Protein AF-E6YU30-F1 (afdb_monomer_lite)

pLDDT: mean 70.18, std 28.2, range [24.97, 98.81]

Radius of gyration: 35.22 Å; chains: 1; bounding box: 122×130×93 Å

Sequence (482 aa):
MPKSKDLTDQASSQDQASGQDQASGQDQASGLNQAFFASGPIQTSSPLNSGLTLDELIMRLETLEATNQTSSQDQANDLNQALFASGPIQTSSPLSSSTTLEDLITRLEILETTIQANDQDQANDLNQELFASGPIQTSSPLNSGTTLESLITRLEALEATNQASGQDQASGLNQELFASGPIQTSSPLNSSTTLEELITRLETLEANEVTEKANILFNKKALKSVISDLENDITNSSFVDANYAHIDFTMMPRLVKQENDKCPEINLQFITDPEQLVTSIQKVVNRGIPSSRFLMSLEGNDPHFAIIDQQTIANKTSLILFETTKFTHMNAEILGVTVKSAIEAAQLPYCYFSMAEMNLQADSSESGIISLLFAKKLHLEADKLKVMHQDNISGILCKRGVPLPYHKVDEYLPGTFYKHAQTGKRIAKYVDTNREYFIKKINNKDEILHHRLDRHSVLLEDKVVSCSSQKKRIEKYKALVR

Secondary structure (DSSP, 8-state):
-------------------PPP----------------------------PPPHHHHHHHHHHHHTTSS-------------------------------HHHHHHHHHHHHHHHHHHHHHHTTSSSSS-----------PPP----HHHHHHHHHHHHHHHHSS-----------------------------HHHHHHHHHHHHHHHHHHHHHTT--HHHHHHHHHHHHHHHHSSGGGT---HHHHHHHHHHHHHHHHHH-GGG-EEEE--HHHHHHHHHHHHHTT-SEEEEEEE--SSS--EEEEEEEEETTEEEEEEEESS-TTSHHHHHHHHHHHHHHHHTT-TTEEEEEEE-----SGGGHHHHHHHHHHHHHHTHHHHHHHHHHHHTT-SS-TTSPBPHHHHTTTS-GGGGGG-SBHHHHHHHHHHSGGGGT---STT---HHHHHHHHEEEETTEEEE-HHHHHHHHHHHHHH-

Foldseek 3Di:
DDDDDDDDDDDDDDDDDDDDDDDDDDDDDDDDDDDDDDDDDDDDDDDDDDDDDPVNVVVVVVVVVVVPPDDDDDDDDDDDDDDDDDDDDDDDDDDDDDPDPVNVVVVVVVVVVVVVVVVVVVVVVPPPDDDDDDDDDDDDDDDDDPDPVNVVVVVVVVVVVVVVPDDDDDDDDDDDDDDDDDDDDDDDDDDDPDPVNVVVVVVVVVVVVVVVVLPPDDDLVVLVVVLVVLVVCLVVVVVQVDACQVVLVSCVVVLQVVVCVVPVLLQEDEDQDLLVVLVVVVVCLVVVNAWYKYWYWHDDPRIATWMWIWGQDPSAIFIEIEFQADCVDPRNVVRVVSNVVSNVVSCDPNYFYAYAYARLDPGRRLRSLLNSLVSVVCSVCVVLCVVLRVCRSVCNNDDPPDHHYNLSVLVRDDCLSNLRRWAPVSVVSSCVVVVVLVLDANDPVNDGNVRSQVVQWDDDPPGTTGCRSSVSVSVSSVVSSD

Structure (mmCIF, N/CA/C/O backbone):
data_AF-E6YU30-F1
#
_entry.id   AF-E6YU30-F1
#
loop_
_atom_site.group_PDB
_atom_site.id
_atom_site.type_symbol
_atom_site.label_atom_id
_atom_site.label_alt_id
_atom_site.label_comp_id
_atom_site.label_asym_id
_atom_site.label_entity_id
_atom_site.label_seq_id
_atom_site.pdbx_PDB_ins_code
_atom_site.Cartn_x
_atom_site.Cartn_y
_atom_site.Cartn_z
_atom_site.occupancy
_atom_site.B_iso_or_equiv
_atom_site.auth_seq_id
_atom_site.auth_comp_id
_atom_site.auth_asym_id
_atom_site.auth_atom_id
_atom_site.pdbx_PDB_model_num
ATOM 1 N N . MET A 1 1 ? -71.250 -3.917 -1.952 1.00 32.59 1 MET A N 1
ATOM 2 C CA . MET A 1 1 ? -71.270 -4.818 -3.132 1.00 32.59 1 MET A CA 1
ATOM 3 C C . MET A 1 1 ? -71.758 -4.020 -4.334 1.00 32.59 1 MET A C 1
ATOM 5 O O . MET A 1 1 ? -72.653 -3.220 -4.087 1.00 32.59 1 MET A O 1
ATOM 9 N N . PRO A 1 2 ? -71.320 -4.249 -5.591 1.00 54.72 2 PRO A N 1
ATOM 10 C CA . PRO A 1 2 ? -70.177 -5.018 -6.129 1.00 54.72 2 PRO A CA 1
ATOM 11 C C . PRO A 1 2 ? -69.290 -4.169 -7.106 1.00 54.72 2 PRO A C 1
ATOM 13 O O . PRO A 1 2 ? -69.688 -3.092 -7.522 1.00 54.72 2 PRO A O 1
ATOM 16 N N . LYS A 1 3 ? -67.980 -4.441 -7.227 1.00 37.28 3 LYS A N 1
ATOM 17 C CA . LYS A 1 3 ? -67.220 -5.220 -8.249 1.00 37.28 3 LYS A CA 1
ATOM 18 C C . LYS A 1 3 ? -67.046 -4.631 -9.673 1.00 37.28 3 LYS A C 1
ATOM 20 O O . LYS A 1 3 ? -67.999 -4.533 -10.432 1.00 37.28 3 LYS A O 1
ATOM 25 N N . SER A 1 4 ? -65.752 -4.493 -10.008 1.00 39.47 4 SER A N 1
ATOM 26 C CA . SER A 1 4 ? -64.998 -5.011 -11.179 1.00 39.47 4 SER A CA 1
ATOM 27 C C . SER A 1 4 ? -65.223 -4.466 -12.595 1.00 39.47 4 SER A C 1
ATOM 29 O O . SER A 1 4 ? -66.308 -4.634 -13.148 1.00 39.47 4 SER A O 1
ATOM 31 N N . LYS A 1 5 ? -64.121 -4.041 -13.237 1.00 43.84 5 LYS A N 1
ATOM 32 C CA . LYS A 1 5 ? -63.388 -4.740 -14.333 1.00 43.84 5 LYS A CA 1
ATOM 33 C C . LYS A 1 5 ? -62.182 -3.871 -14.756 1.00 43.84 5 LYS A C 1
ATOM 35 O O . LYS A 1 5 ? -62.349 -2.671 -14.919 1.00 43.84 5 LYS A O 1
ATOM 40 N N . ASP A 1 6 ? -60.951 -4.355 -14.586 1.00 42.59 6 ASP A N 1
ATOM 41 C CA . ASP A 1 6 ? -60.098 -5.048 -15.583 1.00 42.59 6 ASP A CA 1
ATOM 42 C C . ASP A 1 6 ? -59.693 -4.183 -16.788 1.00 42.59 6 ASP A C 1
ATOM 44 O O . ASP A 1 6 ? -60.548 -3.836 -17.598 1.00 42.59 6 ASP A O 1
ATOM 48 N N . LEU A 1 7 ? -58.384 -3.917 -16.940 1.00 40.66 7 LEU A N 1
ATOM 49 C CA . LEU A 1 7 ? -57.559 -4.423 -18.055 1.00 40.66 7 LEU A CA 1
ATOM 50 C C . LEU A 1 7 ? -56.085 -3.968 -17.950 1.00 40.66 7 LEU A C 1
ATOM 52 O O . LEU A 1 7 ? -55.767 -2.839 -17.592 1.00 40.66 7 LEU A O 1
ATOM 56 N N . THR A 1 8 ? -55.222 -4.933 -18.245 1.00 39.91 8 THR A N 1
ATOM 57 C CA . THR A 1 8 ? -53.756 -4.981 -18.354 1.00 39.91 8 THR A CA 1
ATOM 58 C C . THR A 1 8 ? -53.199 -4.323 -19.623 1.00 39.91 8 THR A C 1
ATOM 60 O O . THR A 1 8 ? -53.860 -4.410 -20.649 1.00 39.91 8 THR A O 1
ATOM 63 N N . ASP A 1 9 ? -51.966 -3.791 -19.567 1.00 35.72 9 ASP A N 1
ATOM 64 C CA . ASP A 1 9 ? -50.879 -3.950 -20.572 1.00 35.72 9 ASP A CA 1
ATOM 65 C C . ASP A 1 9 ? -49.611 -3.200 -20.091 1.00 35.72 9 ASP A C 1
ATOM 67 O O . ASP A 1 9 ? -49.685 -2.054 -19.661 1.00 35.72 9 ASP A O 1
ATOM 71 N N . GLN A 1 10 ? -48.514 -3.901 -19.785 1.00 34.28 10 GLN A N 1
ATOM 72 C CA . GLN A 1 10 ? -47.358 -4.259 -20.633 1.00 34.28 10 GLN A CA 1
ATOM 73 C C . GLN A 1 10 ? -46.248 -3.188 -20.762 1.00 34.28 10 GLN A C 1
ATOM 75 O O . GLN A 1 10 ? -46.418 -2.149 -21.381 1.00 34.28 10 GLN A O 1
ATOM 80 N N . ALA A 1 11 ? -45.087 -3.572 -20.207 1.00 31.53 11 ALA A N 1
ATOM 81 C CA . ALA A 1 11 ? -43.708 -3.438 -20.702 1.00 31.53 11 ALA A CA 1
ATOM 82 C C . ALA A 1 11 ? -43.129 -2.062 -21.102 1.00 31.53 11 ALA A C 1
ATOM 84 O O . ALA A 1 11 ? -43.546 -1.444 -22.070 1.00 31.53 11 ALA A O 1
ATOM 85 N N . SER A 1 12 ? -41.997 -1.699 -20.481 1.00 33.78 12 SER A N 1
ATOM 86 C CA . SER A 1 12 ? -40.670 -1.743 -21.135 1.00 33.78 12 SER A CA 1
ATOM 87 C C . SER A 1 12 ? -39.662 -0.860 -20.389 1.00 33.78 12 SER A C 1
ATOM 89 O O . SER A 1 12 ? -39.628 0.357 -20.554 1.00 33.78 12 SER A O 1
ATOM 91 N N . SER A 1 13 ? -38.805 -1.494 -19.594 1.00 35.56 13 SER A N 1
ATOM 92 C CA . SER A 1 13 ? -37.558 -0.937 -19.069 1.00 35.56 13 SER A CA 1
ATOM 93 C C . SER A 1 13 ? -36.418 -1.244 -20.046 1.00 35.56 13 SER A C 1
ATOM 95 O O . SER A 1 13 ? -36.139 -2.416 -20.304 1.00 35.56 13 SER A O 1
ATOM 97 N N . GLN A 1 14 ? -35.753 -0.213 -20.569 1.00 34.38 14 GLN A N 1
ATOM 98 C CA . GLN A 1 14 ? -34.460 -0.336 -21.245 1.00 34.38 14 GLN A CA 1
ATOM 99 C C . GLN A 1 14 ? -33.454 0.623 -20.607 1.00 34.38 14 GLN A C 1
ATOM 101 O O . GLN A 1 14 ? -33.521 1.834 -20.802 1.00 34.38 14 GLN A O 1
ATOM 106 N N . ASP A 1 15 ? -32.520 0.030 -19.867 1.00 33.78 15 ASP A N 1
ATOM 107 C CA . ASP A 1 15 ? -31.218 0.596 -19.538 1.00 33.78 15 ASP A CA 1
ATOM 108 C C . ASP A 1 15 ? -30.326 0.583 -20.787 1.00 33.78 15 ASP A C 1
ATOM 110 O O . ASP A 1 15 ? -30.199 -0.440 -21.467 1.00 33.78 15 ASP A O 1
ATOM 114 N N . GLN A 1 16 ? -29.660 1.703 -21.066 1.00 33.91 16 GLN A N 1
ATOM 115 C CA . GLN A 1 16 ? -28.508 1.757 -21.963 1.00 33.91 16 GLN A CA 1
ATOM 116 C C . GLN A 1 16 ? -27.340 2.425 -21.237 1.00 33.91 16 GLN A C 1
ATOM 118 O O . GLN A 1 16 ? -27.315 3.638 -21.049 1.00 33.91 16 GLN A O 1
ATOM 123 N N . ALA A 1 17 ? -26.346 1.617 -20.874 1.00 32.22 17 ALA A N 1
ATOM 124 C CA . ALA A 1 17 ? -24.993 2.061 -20.574 1.00 32.22 17 ALA A CA 1
ATOM 125 C C . ALA A 1 17 ? -24.037 1.239 -21.448 1.00 32.22 17 ALA A C 1
ATOM 127 O O . ALA A 1 17 ? -23.851 0.042 -21.236 1.00 32.22 17 ALA A O 1
ATOM 128 N N . SER A 1 18 ? -23.457 1.876 -22.466 1.00 31.69 18 SER A N 1
ATOM 129 C CA . SER A 1 18 ? -22.438 1.290 -23.339 1.00 31.69 18 SER A CA 1
ATOM 130 C C . SER A 1 18 ? -21.228 2.220 -23.406 1.00 31.69 18 SER A C 1
ATOM 132 O O . SER A 1 18 ? -21.272 3.254 -24.070 1.00 31.69 18 SER A O 1
ATOM 134 N N . GLY A 1 19 ? -20.146 1.840 -22.728 1.00 30.78 19 GLY A N 1
ATOM 135 C CA . GLY A 1 19 ? -18.807 2.397 -22.914 1.00 30.78 19 GLY A CA 1
ATOM 136 C C . GLY A 1 19 ? -17.862 1.263 -23.298 1.00 30.78 19 GLY A C 1
ATOM 137 O O . GLY A 1 19 ? -17.506 0.446 -22.454 1.00 30.78 19 GLY A O 1
ATOM 138 N N . GLN A 1 20 ? -17.538 1.171 -24.588 1.00 33.00 20 GLN A N 1
ATOM 139 C CA . GLN A 1 20 ? -16.614 0.197 -25.165 1.00 33.00 20 GLN A CA 1
ATOM 140 C C . GLN A 1 20 ? -15.165 0.680 -25.010 1.00 33.00 20 GLN A C 1
ATOM 142 O O . GLN A 1 20 ? -14.821 1.745 -25.515 1.00 33.00 20 GLN A O 1
ATOM 147 N N . ASP A 1 21 ? -14.312 -0.143 -24.398 1.00 32.41 21 ASP A N 1
ATOM 148 C CA . ASP A 1 21 ? -12.853 -0.044 -24.499 1.00 32.41 21 ASP A CA 1
ATOM 149 C C . ASP A 1 21 ? -12.372 -0.918 -25.668 1.00 32.41 21 ASP A C 1
ATOM 151 O O . ASP A 1 21 ? -12.533 -2.141 -25.659 1.00 32.41 21 ASP A O 1
ATOM 155 N N . GLN A 1 22 ? -11.768 -0.295 -26.684 1.00 35.59 22 GLN A N 1
ATOM 156 C CA . GLN A 1 22 ? -11.057 -0.993 -27.755 1.00 35.59 22 GLN A CA 1
ATOM 157 C C . GLN A 1 22 ? -9.583 -1.177 -27.372 1.00 35.59 22 GLN A C 1
ATOM 159 O O . GLN A 1 22 ? -8.839 -0.209 -27.226 1.00 35.59 22 GLN A O 1
ATOM 164 N N . ALA A 1 23 ? -9.154 -2.434 -27.260 1.00 32.47 23 ALA A N 1
ATOM 165 C CA . ALA A 1 23 ? -7.753 -2.829 -27.239 1.00 32.47 23 ALA A CA 1
ATOM 166 C C . ALA A 1 23 ? -7.401 -3.452 -28.598 1.00 32.47 23 ALA A C 1
ATOM 168 O O . ALA A 1 23 ? -7.919 -4.511 -28.949 1.00 32.47 23 ALA A O 1
ATOM 169 N N . SER A 1 24 ? -6.525 -2.801 -29.364 1.00 35.88 24 SER A N 1
ATOM 170 C CA . SER A 1 24 ? -5.914 -3.369 -30.565 1.00 35.88 24 SER A CA 1
ATOM 171 C C . SER A 1 24 ? -4.598 -4.056 -30.197 1.00 35.88 24 SER A C 1
ATOM 173 O O . SER A 1 24 ? -3.644 -3.427 -29.741 1.00 35.88 24 SER A O 1
ATOM 175 N N . GLY A 1 25 ? -4.567 -5.375 -30.380 1.00 29.70 25 GLY A N 1
ATOM 176 C CA . GLY A 1 25 ? -3.342 -6.158 -30.482 1.00 29.70 25 GLY A CA 1
ATOM 177 C C . GLY A 1 25 ? -2.902 -6.264 -31.942 1.00 29.70 25 GLY A C 1
ATOM 178 O O . GLY A 1 25 ? -3.738 -6.318 -32.843 1.00 29.70 25 GLY A O 1
ATOM 179 N N . GLN A 1 26 ? -1.593 -6.321 -32.167 1.00 34.00 26 GLN A N 1
ATOM 180 C CA . GLN A 1 26 ? -1.007 -6.910 -33.366 1.00 34.00 26 GLN A CA 1
ATOM 181 C C . GLN A 1 26 ? 0.194 -7.753 -32.940 1.00 34.00 26 GLN A C 1
ATOM 183 O O . GLN A 1 26 ? 1.238 -7.222 -32.573 1.00 34.00 26 GLN A O 1
ATOM 188 N N . ASP A 1 27 ? -0.000 -9.069 -32.991 1.00 34.41 27 ASP A N 1
ATOM 189 C CA . ASP A 1 27 ? 1.062 -10.063 -33.064 1.00 34.41 27 ASP A CA 1
ATOM 190 C C . ASP A 1 27 ? 1.567 -10.141 -34.511 1.00 34.41 27 ASP A C 1
ATOM 192 O O . ASP A 1 27 ? 0.776 -10.182 -35.456 1.00 34.41 27 ASP A O 1
ATOM 196 N N . GLN A 1 28 ? 2.885 -10.229 -34.684 1.00 36.09 28 GLN A N 1
ATOM 197 C CA . GLN A 1 28 ? 3.486 -10.821 -35.876 1.00 36.09 28 GLN A CA 1
ATOM 198 C C . GLN A 1 28 ? 4.300 -12.039 -35.453 1.00 36.09 28 GLN A C 1
ATOM 200 O O . GLN A 1 28 ? 5.348 -11.923 -34.823 1.00 36.09 28 GLN A O 1
ATOM 205 N N . ALA A 1 29 ? 3.790 -13.212 -35.822 1.00 32.19 29 ALA A N 1
ATOM 206 C CA . ALA A 1 29 ? 4.498 -14.476 -35.782 1.00 32.19 29 ALA A CA 1
ATOM 207 C C . ALA A 1 29 ? 5.053 -14.799 -37.179 1.00 32.19 29 ALA A C 1
ATOM 209 O O . ALA A 1 29 ? 4.331 -14.786 -38.174 1.00 32.19 29 ALA A O 1
ATOM 210 N N . SER A 1 30 ? 6.333 -15.146 -37.223 1.00 37.16 30 SER A N 1
ATOM 211 C CA . SER A 1 30 ? 6.992 -15.953 -38.257 1.00 37.16 30 SER A CA 1
ATOM 212 C C . SER A 1 30 ? 7.935 -16.876 -37.471 1.00 37.16 30 SER A C 1
ATOM 214 O O . SER A 1 30 ? 8.531 -16.421 -36.504 1.00 37.16 30 SER A O 1
ATOM 216 N N . GLY A 1 31 ? 8.066 -18.184 -37.669 1.00 29.14 31 GLY A N 1
ATOM 217 C CA . GLY A 1 31 ? 7.762 -19.066 -38.787 1.00 29.14 31 GLY A CA 1
ATOM 218 C C . GLY A 1 31 ? 9.042 -19.862 -39.092 1.00 29.14 31 GLY A C 1
ATOM 219 O O . GLY A 1 31 ? 10.061 -19.231 -39.346 1.00 29.14 31 GLY A O 1
ATOM 220 N N . LEU A 1 32 ? 8.947 -21.206 -39.125 1.00 31.00 32 LEU A N 1
ATOM 221 C CA . LEU A 1 32 ? 9.960 -22.213 -39.549 1.00 31.00 32 LEU A CA 1
ATOM 222 C C . LEU A 1 32 ? 10.962 -22.634 -38.439 1.00 31.00 32 LEU A C 1
ATOM 224 O O . LEU A 1 32 ? 11.550 -21.788 -37.788 1.00 31.00 32 LEU A O 1
ATOM 228 N N . ASN A 1 33 ? 11.186 -23.914 -38.097 1.00 30.81 33 ASN A N 1
ATOM 229 C CA . ASN A 1 33 ? 11.372 -25.108 -38.931 1.00 30.81 33 ASN A CA 1
ATOM 230 C C . ASN A 1 33 ? 10.855 -26.412 -38.283 1.00 30.81 33 ASN A C 1
ATOM 232 O O . ASN A 1 33 ? 10.919 -26.603 -37.071 1.00 30.81 33 ASN A O 1
ATOM 236 N N . GLN A 1 34 ? 10.415 -27.331 -39.148 1.00 33.69 34 GLN A N 1
ATOM 237 C CA . GLN A 1 34 ? 10.135 -28.744 -38.878 1.00 33.69 34 GLN A CA 1
ATOM 238 C C . GLN A 1 34 ? 11.356 -29.641 -39.166 1.00 33.69 34 GLN A C 1
ATOM 240 O O . GLN A 1 34 ? 12.215 -29.286 -39.969 1.00 33.69 34 GLN A O 1
ATOM 245 N N . ALA A 1 35 ? 11.256 -30.862 -38.620 1.00 32.03 35 ALA A N 1
ATOM 246 C CA . ALA A 1 35 ? 11.839 -32.141 -39.048 1.00 32.03 35 ALA A CA 1
ATOM 247 C C . ALA A 1 35 ? 13.183 -32.558 -38.424 1.00 32.03 35 ALA A C 1
ATOM 249 O O . ALA A 1 35 ? 14.216 -31.964 -38.691 1.00 32.03 35 ALA A O 1
ATOM 250 N N . PHE A 1 36 ? 13.163 -33.644 -37.637 1.00 30.44 36 PHE A N 1
ATOM 251 C CA . PHE A 1 36 ? 13.697 -34.961 -38.031 1.00 30.44 36 PHE A CA 1
ATOM 252 C C . PHE A 1 36 ? 13.343 -36.014 -36.956 1.00 30.44 36 PHE A C 1
ATOM 254 O O . PHE A 1 36 ? 13.809 -35.941 -35.825 1.00 30.44 36 PHE A O 1
ATOM 261 N N . PHE A 1 37 ? 12.533 -37.012 -37.322 1.00 34.22 37 PHE A N 1
ATOM 262 C CA . PHE A 1 37 ? 12.436 -38.298 -36.623 1.00 34.22 37 PHE A CA 1
ATOM 263 C C . PHE A 1 37 ? 12.971 -39.373 -37.571 1.00 34.22 37 PHE A C 1
ATOM 265 O O . PHE A 1 37 ? 12.467 -39.512 -38.684 1.00 34.22 37 PHE A O 1
ATOM 272 N N . ALA A 1 38 ? 13.960 -40.143 -37.123 1.00 32.16 38 ALA A N 1
ATOM 273 C CA . ALA A 1 38 ? 14.311 -41.430 -37.708 1.00 32.16 38 ALA A CA 1
ATOM 274 C C . ALA A 1 38 ? 14.804 -42.377 -36.605 1.00 32.16 38 ALA A C 1
ATOM 276 O O . ALA A 1 38 ? 15.643 -42.036 -35.777 1.00 32.16 38 ALA A O 1
ATOM 277 N N . SER A 1 39 ? 14.204 -43.557 -36.604 1.00 35.78 39 SER A N 1
ATOM 278 C CA . SER A 1 39 ? 14.351 -44.704 -35.712 1.00 35.78 39 SER A CA 1
ATOM 279 C C . SER A 1 39 ? 15.553 -45.597 -36.054 1.00 35.78 39 SER A C 1
ATOM 281 O O . SER A 1 39 ? 15.826 -45.800 -37.234 1.00 35.78 39 SER A O 1
ATOM 283 N N . GLY A 1 40 ? 16.169 -46.249 -35.056 1.00 28.28 40 GLY A N 1
ATOM 284 C CA . GLY A 1 40 ? 17.019 -47.432 -35.282 1.00 28.28 40 GLY A CA 1
ATOM 285 C C . GLY A 1 40 ? 17.948 -47.829 -34.113 1.00 28.28 40 GLY A C 1
ATOM 286 O O . GLY A 1 40 ? 18.737 -46.985 -33.709 1.00 28.28 40 GLY A O 1
ATOM 287 N N . PRO A 1 41 ? 17.893 -49.072 -33.577 1.00 54.25 41 PRO A N 1
ATOM 288 C CA . PRO A 1 41 ? 18.564 -49.512 -32.333 1.00 54.25 41 PRO A CA 1
ATOM 289 C C . PRO A 1 41 ? 19.872 -50.290 -32.587 1.00 54.25 41 PRO A C 1
ATOM 291 O O . PRO A 1 41 ? 19.947 -50.860 -33.660 1.00 54.25 41 PRO A O 1
ATOM 294 N N . ILE A 1 42 ? 20.809 -50.408 -31.615 1.00 30.55 42 ILE A N 1
ATOM 295 C CA . ILE A 1 42 ? 21.642 -51.607 -31.273 1.00 30.55 42 ILE A CA 1
ATOM 296 C C . ILE A 1 42 ? 22.290 -51.433 -29.868 1.00 30.55 42 ILE A C 1
ATOM 298 O O . ILE A 1 42 ? 22.587 -50.333 -29.419 1.00 30.55 42 ILE A O 1
ATOM 302 N N . GLN A 1 43 ? 22.451 -52.579 -29.203 1.00 30.59 43 GLN A N 1
ATOM 303 C CA . GLN A 1 43 ? 22.883 -52.938 -27.849 1.00 30.59 43 GLN A CA 1
ATOM 304 C C . GLN A 1 43 ? 24.359 -52.698 -27.418 1.00 30.59 43 GLN A C 1
ATOM 306 O O . GLN A 1 43 ? 25.278 -52.665 -28.228 1.00 30.59 43 GLN A O 1
ATOM 311 N N . THR A 1 44 ? 24.522 -52.736 -26.080 1.00 30.75 44 THR A N 1
ATOM 312 C CA . THR A 1 44 ? 25.634 -53.256 -25.236 1.00 30.75 44 THR A CA 1
ATOM 313 C C . THR A 1 44 ? 27.003 -52.568 -25.222 1.00 30.75 44 THR A C 1
ATOM 315 O O . THR A 1 44 ? 27.821 -52.752 -26.113 1.00 30.75 44 THR A O 1
ATOM 318 N N . SER A 1 45 ? 27.345 -51.956 -24.083 1.00 30.62 45 SER A N 1
ATOM 319 C CA . SER A 1 45 ? 28.329 -52.497 -23.118 1.00 30.62 45 SER A CA 1
ATOM 320 C C . SER A 1 45 ? 28.509 -51.536 -21.932 1.00 30.62 45 SER A C 1
ATOM 322 O O . SER A 1 45 ? 28.703 -50.338 -22.106 1.00 30.62 45 SER A O 1
ATOM 324 N N . SER A 1 46 ? 28.415 -52.064 -20.710 1.00 31.08 46 SER A N 1
ATOM 325 C CA . SER A 1 46 ? 28.911 -51.412 -19.487 1.00 31.08 46 SER A CA 1
ATOM 326 C C . SER A 1 46 ? 30.419 -51.677 -19.359 1.00 31.08 46 SER A C 1
ATOM 328 O O . SER A 1 46 ? 30.888 -52.699 -19.870 1.00 31.08 46 SER A O 1
ATOM 330 N N . PRO A 1 47 ? 31.176 -50.827 -18.639 1.00 40.62 47 PRO A N 1
ATOM 331 C CA . PRO A 1 47 ? 31.382 -51.138 -17.222 1.00 40.62 47 PRO A CA 1
ATOM 332 C C . PRO A 1 47 ? 31.447 -49.926 -16.265 1.00 40.62 47 PRO A C 1
ATOM 334 O O . PRO A 1 47 ? 31.965 -48.866 -16.589 1.00 40.62 47 PRO A O 1
ATOM 337 N N . LEU A 1 48 ? 30.938 -50.175 -15.051 1.00 30.52 48 LEU A N 1
ATOM 338 C CA . LEU A 1 48 ? 31.445 -49.763 -13.731 1.00 30.52 48 LEU A CA 1
ATOM 339 C C . LEU A 1 48 ? 32.000 -48.336 -13.552 1.00 30.52 48 LEU A C 1
ATOM 341 O O . LEU A 1 48 ? 33.176 -48.077 -13.779 1.00 30.52 48 LEU A O 1
ATOM 345 N N . ASN A 1 49 ? 31.187 -47.480 -12.926 1.00 31.12 49 ASN A N 1
ATOM 346 C CA . ASN A 1 49 ? 31.645 -46.644 -11.813 1.00 31.12 49 ASN A CA 1
ATOM 347 C C . ASN A 1 49 ? 30.442 -46.288 -10.924 1.00 31.12 49 ASN A C 1
ATOM 349 O O . ASN A 1 49 ? 29.565 -45.520 -11.311 1.00 31.12 49 ASN A O 1
ATOM 353 N N . SER A 1 50 ? 30.358 -46.927 -9.758 1.00 34.59 50 SER A N 1
ATOM 354 C CA . SER A 1 50 ? 29.275 -46.772 -8.787 1.00 34.59 50 SER A CA 1
ATOM 355 C C . SER A 1 50 ? 29.475 -45.502 -7.956 1.00 34.59 50 SER A C 1
ATOM 357 O O . SER A 1 50 ? 30.219 -45.512 -6.975 1.00 34.59 50 SER A O 1
ATOM 359 N N . GLY A 1 51 ? 28.812 -44.416 -8.352 1.00 36.88 51 GLY A N 1
ATOM 360 C CA . GLY A 1 51 ? 28.512 -43.282 -7.480 1.00 36.88 51 GLY A CA 1
ATOM 361 C C . GLY A 1 51 ? 27.119 -43.467 -6.882 1.00 36.88 51 GLY A C 1
ATOM 362 O O . GLY A 1 51 ? 26.180 -43.764 -7.618 1.00 36.88 51 GLY A O 1
ATOM 363 N N . LEU A 1 52 ? 27.003 -43.335 -5.559 1.00 51.69 52 LEU A N 1
ATOM 364 C CA . LEU A 1 52 ? 25.725 -43.325 -4.841 1.00 51.69 52 LEU A CA 1
ATOM 365 C C . LEU A 1 52 ? 24.782 -42.291 -5.466 1.00 51.69 52 LEU A C 1
ATOM 367 O O . LEU A 1 52 ? 25.196 -41.169 -5.768 1.00 51.69 52 LEU A O 1
ATOM 371 N N . THR A 1 53 ? 23.523 -42.671 -5.661 1.00 69.75 53 THR A N 1
ATOM 372 C CA . THR A 1 53 ? 22.509 -41.765 -6.211 1.00 69.75 53 THR A CA 1
ATOM 373 C C . THR A 1 53 ? 22.063 -40.747 -5.159 1.00 69.75 53 THR A C 1
ATOM 375 O O . THR A 1 53 ? 22.122 -41.006 -3.956 1.00 69.75 53 THR A O 1
ATOM 378 N N . LEU A 1 54 ? 21.617 -39.568 -5.604 1.00 49.94 54 LEU A N 1
ATOM 379 C CA . LEU A 1 54 ? 21.105 -38.511 -4.723 1.00 49.94 54 LEU A CA 1
ATOM 380 C C . LEU A 1 54 ? 19.937 -39.013 -3.850 1.00 49.94 54 LEU A C 1
ATOM 382 O O . LEU A 1 54 ? 19.828 -38.625 -2.691 1.00 49.94 54 LEU A O 1
ATOM 386 N N . ASP A 1 55 ? 19.154 -39.963 -4.360 1.00 61.09 55 ASP A N 1
ATOM 387 C CA . ASP A 1 55 ? 18.041 -40.590 -3.643 1.00 61.09 55 ASP A CA 1
ATOM 388 C C . ASP A 1 55 ? 18.510 -41.540 -2.514 1.00 61.09 55 ASP A C 1
ATOM 390 O O . ASP A 1 55 ? 17.853 -41.650 -1.478 1.00 61.09 55 ASP A O 1
ATOM 394 N N . GLU A 1 56 ? 19.694 -42.159 -2.630 1.00 58.88 56 GLU A N 1
ATOM 395 C CA . GLU A 1 56 ? 20.325 -42.929 -1.537 1.00 58.88 56 GLU A CA 1
ATOM 396 C C . GLU A 1 56 ? 20.936 -42.034 -0.449 1.00 58.88 56 GLU A C 1
ATOM 398 O O . GLU A 1 56 ? 20.993 -42.422 0.723 1.00 58.88 56 GLU A O 1
ATOM 403 N N . LEU A 1 57 ? 21.377 -40.828 -0.816 1.00 53.78 57 LEU A N 1
ATOM 404 C CA . LEU A 1 57 ? 21.826 -39.801 0.128 1.00 53.78 57 LEU A CA 1
ATOM 405 C C . LEU A 1 57 ? 20.649 -39.219 0.921 1.00 53.78 57 LEU A C 1
ATOM 407 O O . LEU A 1 57 ? 20.781 -39.006 2.127 1.00 53.78 57 LEU A O 1
ATOM 411 N N . ILE A 1 58 ? 19.494 -39.044 0.273 1.00 64.69 58 ILE A N 1
ATOM 412 C CA . ILE A 1 58 ? 18.262 -38.558 0.907 1.00 64.69 58 ILE A CA 1
ATOM 413 C C . ILE A 1 58 ? 17.723 -39.589 1.912 1.00 64.69 58 ILE A C 1
ATOM 415 O O . ILE A 1 58 ? 17.485 -39.231 3.065 1.00 64.69 58 ILE A O 1
ATOM 419 N N . MET A 1 59 ? 17.679 -40.884 1.570 1.00 61.00 59 MET A N 1
ATOM 420 C CA . MET A 1 59 ? 17.262 -41.915 2.538 1.00 61.00 59 MET A CA 1
ATOM 421 C C . MET A 1 59 ? 18.206 -42.052 3.747 1.00 61.00 59 MET A C 1
ATOM 423 O O . MET A 1 59 ? 17.757 -42.335 4.860 1.00 61.00 59 MET A O 1
ATOM 427 N N . ARG A 1 60 ? 19.522 -41.846 3.580 1.00 56.31 60 ARG A N 1
ATOM 428 C CA . ARG A 1 60 ? 20.465 -41.894 4.716 1.00 56.31 60 ARG A CA 1
ATOM 429 C C . ARG A 1 60 ? 20.383 -40.667 5.624 1.00 56.31 60 ARG A C 1
ATOM 431 O O . ARG A 1 60 ? 20.639 -40.807 6.818 1.00 56.31 60 ARG A O 1
ATOM 438 N N . LEU A 1 61 ? 20.007 -39.504 5.093 1.00 46.47 61 LEU A N 1
ATOM 439 C CA . LEU A 1 61 ? 19.779 -38.290 5.883 1.00 46.47 61 LEU A CA 1
ATOM 440 C C . LEU A 1 61 ? 18.495 -38.388 6.718 1.00 46.47 61 LEU A C 1
ATOM 442 O O . LEU A 1 61 ? 18.525 -38.067 7.904 1.00 46.47 61 LEU A O 1
ATOM 446 N N . GLU A 1 62 ? 17.427 -38.969 6.168 1.00 55.38 62 GLU A N 1
ATOM 447 C CA . GLU A 1 62 ? 16.175 -39.209 6.907 1.00 55.38 62 GLU A CA 1
ATOM 448 C C . GLU A 1 62 ? 16.334 -40.255 8.030 1.00 55.38 62 GLU A C 1
ATOM 450 O O . GLU A 1 62 ? 15.631 -40.212 9.040 1.00 55.38 62 GLU A O 1
ATOM 455 N N . THR A 1 63 ? 17.321 -41.152 7.923 1.00 48.12 63 THR A N 1
ATOM 456 C CA . THR A 1 63 ? 17.617 -42.152 8.968 1.00 48.12 63 THR A CA 1
ATOM 457 C C . THR A 1 63 ? 18.495 -41.587 10.105 1.00 48.12 63 THR A C 1
ATOM 459 O O . THR A 1 63 ? 18.517 -42.136 11.207 1.00 48.12 63 THR A O 1
ATOM 462 N N . LEU A 1 64 ? 19.194 -40.464 9.890 1.00 41.25 64 LEU A N 1
ATOM 463 C CA . LEU A 1 64 ? 20.052 -39.821 10.899 1.00 41.25 64 LEU A CA 1
ATOM 464 C C . LEU A 1 64 ? 19.314 -38.775 11.754 1.00 41.25 64 LEU A C 1
ATOM 466 O O . LEU A 1 64 ? 19.677 -38.588 12.915 1.00 41.25 64 LEU A O 1
ATOM 470 N N . GLU A 1 65 ? 18.236 -38.164 11.253 1.00 41.19 65 GLU A N 1
ATOM 471 C CA . GLU A 1 65 ? 17.385 -37.262 12.053 1.00 41.19 65 GLU A CA 1
ATOM 472 C C . GLU A 1 65 ? 16.447 -38.004 13.022 1.00 41.19 65 GLU A C 1
ATOM 474 O O . GLU A 1 65 ? 16.119 -37.476 14.084 1.00 41.19 65 GLU A O 1
ATOM 479 N N . ALA A 1 66 ? 16.106 -39.267 12.745 1.00 43.88 66 ALA A N 1
ATOM 480 C CA . ALA A 1 66 ? 15.280 -40.089 13.634 1.00 43.88 66 ALA A CA 1
ATOM 481 C C . ALA A 1 66 ? 16.026 -40.639 14.873 1.00 43.88 66 ALA A C 1
ATOM 483 O O . ALA A 1 66 ? 15.399 -41.229 15.750 1.00 43.88 66 ALA A O 1
ATOM 484 N N . THR A 1 67 ? 17.346 -40.433 14.982 1.00 38.94 67 THR A N 1
ATOM 485 C CA . THR A 1 67 ? 18.165 -40.978 16.089 1.00 38.94 67 THR A CA 1
ATOM 486 C C . THR A 1 67 ? 18.649 -39.904 17.081 1.00 38.94 67 THR A C 1
ATOM 488 O O . THR A 1 67 ? 19.358 -40.223 18.029 1.00 38.94 67 THR A O 1
ATOM 491 N N . ASN A 1 68 ? 18.242 -38.636 16.920 1.00 35.53 68 ASN A N 1
ATOM 492 C CA . ASN A 1 68 ? 18.691 -37.514 17.766 1.00 35.53 68 ASN A CA 1
ATOM 493 C C . ASN A 1 68 ? 17.570 -36.796 18.551 1.00 35.53 68 ASN A C 1
ATOM 495 O O . ASN A 1 68 ? 17.781 -35.704 19.074 1.00 35.53 68 ASN A O 1
ATOM 499 N N . GLN A 1 69 ? 16.393 -37.415 18.699 1.00 36.81 69 GLN A N 1
ATOM 500 C CA . GLN A 1 69 ? 15.296 -36.911 19.543 1.00 36.81 69 GLN A CA 1
ATOM 5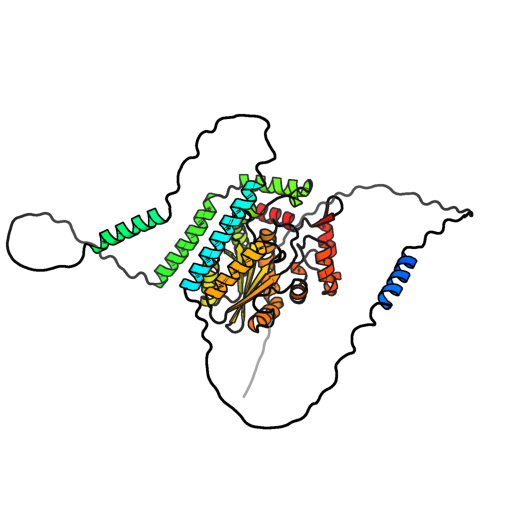01 C C . GLN A 1 69 ? 14.858 -37.914 20.623 1.00 36.81 69 GLN A C 1
ATOM 503 O O . GLN A 1 69 ? 13.676 -38.175 20.812 1.00 36.81 69 GLN A O 1
ATOM 508 N N . THR A 1 70 ? 15.813 -38.447 21.384 1.00 34.81 70 THR A N 1
ATOM 509 C CA . THR A 1 70 ? 15.535 -39.133 22.660 1.00 34.81 70 THR A CA 1
ATOM 510 C C . THR A 1 70 ? 16.681 -38.924 23.645 1.00 34.81 70 THR A C 1
ATOM 512 O O . THR A 1 70 ? 17.483 -39.823 23.867 1.00 34.81 70 THR A O 1
ATOM 515 N N . SER A 1 71 ? 16.764 -37.737 24.246 1.00 31.61 71 SER A N 1
ATOM 516 C CA . SER A 1 71 ? 17.278 -37.554 25.612 1.00 31.61 71 SER A CA 1
ATOM 517 C C . SER A 1 71 ? 17.100 -36.096 26.022 1.00 31.61 71 SER A C 1
ATOM 519 O O . SER A 1 71 ? 17.780 -35.239 25.460 1.00 31.61 71 SER A O 1
ATOM 521 N N . SER A 1 72 ? 16.188 -35.823 26.961 1.00 30.39 72 SER A N 1
ATOM 522 C CA . SER A 1 72 ? 16.225 -34.742 27.976 1.00 30.39 72 SER A CA 1
ATOM 523 C C . SER A 1 72 ? 14.804 -34.381 28.426 1.00 30.39 72 SER A C 1
ATOM 525 O O . SER A 1 72 ? 14.352 -33.255 28.241 1.00 30.39 72 SER A O 1
ATOM 527 N N . GLN A 1 73 ? 14.074 -35.334 29.006 1.00 30.50 73 GLN A N 1
ATOM 528 C CA . GLN A 1 73 ? 12.875 -35.009 29.776 1.00 30.50 73 GLN A CA 1
ATOM 529 C C . GLN A 1 73 ? 12.619 -36.114 30.797 1.00 30.50 73 GLN A C 1
ATOM 531 O O . GLN A 1 73 ? 11.813 -36.996 30.562 1.00 30.50 73 GLN A O 1
ATOM 536 N N . ASP A 1 74 ? 13.387 -36.089 31.887 1.00 30.09 74 ASP A N 1
ATOM 537 C CA . ASP A 1 74 ? 13.085 -36.791 33.136 1.00 30.09 74 ASP A CA 1
ATOM 538 C C . ASP A 1 74 ? 13.995 -36.238 34.238 1.00 30.09 74 ASP A C 1
ATOM 540 O O . ASP A 1 74 ? 15.156 -36.625 34.350 1.00 30.09 74 ASP A O 1
ATOM 544 N N . GLN A 1 75 ? 13.479 -35.289 35.023 1.00 30.05 75 GLN A N 1
ATOM 545 C CA . GLN A 1 75 ? 13.743 -35.171 36.460 1.00 30.05 75 GLN A CA 1
ATOM 546 C C . GLN A 1 75 ? 12.842 -34.093 37.080 1.00 30.05 75 GLN A C 1
ATOM 548 O O . GLN A 1 75 ? 12.703 -32.997 36.544 1.00 30.05 75 GLN A O 1
ATOM 553 N N . ALA A 1 76 ? 12.292 -34.438 38.248 1.00 26.12 76 ALA A N 1
ATOM 554 C CA . ALA A 1 76 ? 11.518 -33.619 39.184 1.00 26.12 76 ALA A CA 1
ATOM 555 C C . ALA A 1 76 ? 9.999 -33.497 38.944 1.00 26.12 76 ALA A C 1
ATOM 557 O O . ALA A 1 76 ? 9.442 -32.407 38.852 1.00 26.12 76 ALA A O 1
ATOM 558 N N . ASN A 1 77 ? 9.314 -34.643 38.991 1.00 28.42 77 ASN A N 1
ATOM 559 C CA . ASN A 1 77 ? 8.083 -34.760 39.775 1.00 28.42 77 ASN A CA 1
ATOM 560 C C . ASN A 1 77 ? 8.477 -35.359 41.131 1.00 28.42 77 ASN A C 1
ATOM 562 O O . ASN A 1 77 ? 8.976 -36.477 41.146 1.00 28.42 77 ASN A O 1
ATOM 566 N N . ASP A 1 78 ? 8.321 -34.592 42.212 1.00 27.16 78 ASP A N 1
ATOM 567 C CA . ASP A 1 78 ? 7.989 -35.060 43.569 1.00 27.16 78 ASP A CA 1
ATOM 568 C C . ASP A 1 78 ? 8.044 -33.866 44.539 1.00 27.16 78 ASP A C 1
ATOM 570 O O . ASP A 1 78 ? 9.115 -33.467 44.986 1.00 27.16 78 ASP A O 1
ATOM 574 N N . LEU A 1 79 ? 6.889 -33.252 44.828 1.00 27.19 79 LEU A N 1
ATOM 575 C CA . LEU A 1 79 ? 6.358 -33.104 46.194 1.00 27.19 79 LEU A CA 1
ATOM 576 C C . LEU A 1 79 ? 5.058 -32.267 46.207 1.00 27.19 79 LEU A C 1
ATOM 578 O O . LEU A 1 79 ? 5.059 -31.048 46.079 1.00 27.19 79 LEU A O 1
ATOM 582 N N . ASN A 1 80 ? 3.964 -32.980 46.476 1.00 27.27 80 ASN A N 1
ATOM 583 C CA . ASN A 1 80 ? 2.831 -32.608 47.329 1.00 27.27 80 ASN A CA 1
ATOM 584 C C . ASN A 1 80 ? 1.962 -31.383 46.992 1.00 27.27 80 ASN A C 1
ATOM 586 O O . ASN A 1 80 ? 2.150 -30.269 47.476 1.00 27.27 80 ASN A O 1
ATOM 590 N N . GLN A 1 81 ? 0.832 -31.707 46.357 1.00 28.67 81 GLN A N 1
ATOM 591 C CA . GLN A 1 81 ? -0.472 -31.175 46.749 1.00 28.67 81 GLN A CA 1
ATOM 592 C C . GLN A 1 81 ? -0.800 -31.559 48.203 1.00 28.67 81 GLN A C 1
ATOM 594 O O . GLN A 1 81 ? -0.739 -32.737 48.544 1.00 28.67 81 GLN A O 1
ATOM 599 N N . ALA A 1 82 ? -1.215 -30.584 49.014 1.00 27.84 82 ALA A N 1
ATOM 600 C CA . ALA A 1 82 ? -2.415 -30.635 49.861 1.00 27.84 82 ALA A CA 1
ATOM 601 C C . ALA A 1 82 ? -2.427 -29.439 50.824 1.00 27.84 82 ALA A C 1
ATOM 603 O O . ALA A 1 82 ? -1.600 -29.388 51.726 1.00 27.84 82 ALA A O 1
ATOM 604 N N . LEU A 1 83 ? -3.388 -28.520 50.676 1.00 24.97 83 LEU A N 1
ATOM 605 C CA . LEU A 1 83 ? -4.261 -28.058 51.769 1.00 24.97 83 LEU A CA 1
ATOM 606 C C . LEU A 1 83 ? -5.249 -26.994 51.270 1.00 24.97 83 LEU A C 1
ATOM 608 O O . LEU A 1 83 ? -4.894 -26.024 50.608 1.00 24.97 83 LEU A O 1
ATOM 612 N N . PHE A 1 84 ? -6.516 -27.245 51.582 1.00 30.64 84 PHE A N 1
ATOM 613 C CA . PHE A 1 84 ? -7.687 -26.450 51.242 1.00 30.64 84 PHE A CA 1
ATOM 614 C C . PHE A 1 84 ? -7.870 -25.223 52.152 1.00 30.64 84 PHE A C 1
ATOM 616 O O . PHE A 1 84 ? -7.543 -25.266 53.333 1.00 30.64 84 PHE A O 1
ATOM 623 N N . ALA A 1 85 ? -8.592 -24.247 51.587 1.00 28.17 85 ALA A N 1
ATOM 624 C CA . ALA A 1 85 ? -9.557 -23.337 52.219 1.00 28.17 85 ALA A CA 1
ATOM 625 C C . ALA A 1 85 ? -9.047 -22.197 53.124 1.00 28.17 85 ALA A C 1
ATOM 627 O O . ALA A 1 85 ? -8.589 -22.420 54.237 1.00 28.17 85 ALA A O 1
ATOM 628 N N . SER A 1 86 ? -9.318 -20.951 52.707 1.00 30.02 86 SER A N 1
ATOM 629 C CA . SER A 1 86 ? -10.355 -20.052 53.273 1.00 30.02 86 SER A CA 1
ATOM 630 C C . SER A 1 86 ? -9.965 -18.560 53.255 1.00 30.02 86 SER A C 1
ATOM 632 O O . SER A 1 86 ? -8.905 -18.177 53.728 1.00 30.02 86 SER A O 1
ATOM 634 N N . GLY A 1 87 ? -10.897 -17.720 52.784 1.00 26.89 87 GLY A N 1
ATOM 635 C CA . GLY A 1 87 ? -11.126 -16.368 53.320 1.00 26.89 87 GLY A CA 1
ATOM 636 C C . GLY A 1 87 ? -10.377 -15.180 52.686 1.00 26.89 87 GLY A C 1
ATOM 637 O O . GLY A 1 87 ? -9.216 -15.320 52.324 1.00 26.89 87 GLY A O 1
ATOM 638 N N . PRO A 1 88 ? -11.028 -14.001 52.548 1.00 43.59 88 PRO A N 1
ATOM 639 C CA . PRO A 1 88 ? -10.565 -12.897 51.707 1.00 43.59 88 PRO A CA 1
ATOM 640 C C . PRO A 1 88 ? -9.736 -11.865 52.484 1.00 43.59 88 PRO A C 1
ATOM 642 O O . PRO A 1 88 ? -10.038 -11.566 53.638 1.00 43.59 88 PRO A O 1
ATOM 645 N N . ILE A 1 89 ? -8.758 -11.237 51.825 1.00 28.09 89 ILE A N 1
ATOM 646 C CA . ILE A 1 89 ? -8.104 -10.025 52.333 1.00 28.09 89 ILE A CA 1
ATOM 647 C C . ILE A 1 89 ? -8.022 -8.990 51.208 1.00 28.09 89 ILE A C 1
ATOM 649 O O . ILE A 1 89 ? -7.379 -9.199 50.183 1.00 28.09 89 ILE A O 1
ATOM 653 N N . GLN A 1 90 ? -8.705 -7.867 51.432 1.00 33.59 90 GLN A N 1
ATOM 654 C CA . GLN A 1 90 ? -8.416 -6.587 50.799 1.00 33.59 90 GLN A CA 1
ATOM 655 C C . GLN A 1 90 ? -7.093 -6.054 51.353 1.00 33.59 90 GLN A C 1
ATOM 657 O O . GLN A 1 90 ? -6.979 -5.922 52.568 1.00 33.59 90 GLN A O 1
ATOM 662 N N . THR A 1 91 ? -6.173 -5.625 50.493 1.00 26.92 91 THR A N 1
ATOM 663 C CA . THR A 1 91 ? -5.317 -4.468 50.784 1.00 26.92 91 THR A CA 1
ATOM 664 C C . THR A 1 91 ? -5.031 -3.694 49.501 1.00 26.92 91 THR A C 1
ATOM 666 O O . THR A 1 91 ? -4.483 -4.187 48.521 1.00 26.92 91 THR A O 1
ATOM 669 N N . SER A 1 92 ? -5.449 -2.437 49.530 1.00 30.05 92 SER A N 1
ATOM 670 C CA . SER A 1 92 ? -4.968 -1.340 48.706 1.00 30.05 92 SER A CA 1
ATOM 671 C C . SER A 1 92 ? -3.487 -1.061 48.976 1.00 30.05 92 SER A C 1
ATOM 673 O O . SER A 1 92 ? -3.112 -0.952 50.144 1.00 30.05 92 SER A O 1
ATOM 675 N N . SER A 1 93 ? -2.687 -0.831 47.931 1.00 28.73 93 SER A N 1
ATOM 676 C CA . SER A 1 93 ? -1.753 0.309 47.834 1.00 28.73 93 SER A CA 1
ATOM 677 C C . SER A 1 93 ? -1.152 0.428 46.423 1.00 28.73 93 SER A C 1
ATOM 679 O O .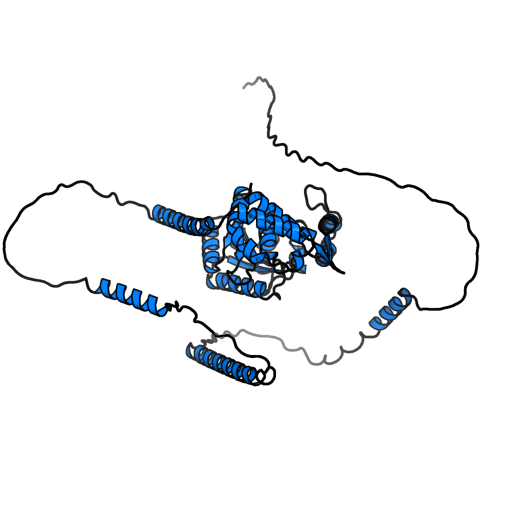 SER A 1 93 ? -0.920 -0.595 45.778 1.00 28.73 93 SER A O 1
ATOM 681 N N . PRO A 1 94 ? -0.903 1.659 45.938 1.00 34.03 94 PRO A N 1
ATOM 682 C CA . PRO A 1 94 ? -0.333 1.940 44.626 1.00 34.03 94 PRO A CA 1
ATOM 683 C C . PRO A 1 94 ? 1.201 1.960 44.692 1.00 34.03 94 PRO A C 1
ATOM 685 O O . PRO A 1 94 ? 1.770 2.434 45.673 1.00 34.03 94 PRO A O 1
ATOM 688 N N . LEU A 1 95 ? 1.881 1.510 43.635 1.00 28.64 95 LEU A N 1
ATOM 689 C CA . LEU A 1 95 ? 3.295 1.826 43.433 1.00 28.64 95 LEU A CA 1
ATOM 690 C C . LEU A 1 95 ? 3.433 2.896 42.353 1.00 28.64 95 LEU A C 1
ATOM 692 O O . LEU A 1 95 ? 3.234 2.663 41.164 1.00 28.64 95 LEU A O 1
ATOM 696 N N . SER A 1 96 ? 3.770 4.084 42.839 1.00 31.72 96 SER A N 1
ATOM 697 C CA . SER A 1 96 ? 4.375 5.193 42.126 1.00 31.72 96 SER A CA 1
ATOM 698 C C . SER A 1 96 ? 5.767 4.817 41.616 1.00 31.72 96 SER A C 1
ATOM 700 O O . SER A 1 96 ? 6.623 4.408 42.401 1.00 31.72 96 SER A O 1
ATOM 702 N N . SER A 1 97 ? 6.032 5.071 40.341 1.00 35.38 97 SER A N 1
ATOM 703 C CA . SER A 1 97 ? 7.387 5.315 39.848 1.00 35.38 97 SER A CA 1
ATOM 704 C C . SER A 1 97 ? 7.363 6.589 39.008 1.00 35.38 97 SER A C 1
ATOM 706 O O . SER A 1 97 ? 7.267 6.534 37.784 1.00 35.38 97 SER A O 1
ATOM 708 N N . SER A 1 98 ? 7.380 7.749 39.669 1.00 34.78 98 SER A N 1
ATOM 709 C CA . SER A 1 98 ? 7.753 8.993 38.999 1.00 34.78 98 SER A CA 1
ATOM 710 C C . SER A 1 98 ? 9.267 8.974 38.837 1.00 34.78 98 SER A C 1
ATOM 712 O O . SER A 1 98 ? 9.999 9.160 39.808 1.00 34.78 98 SER A O 1
ATOM 714 N N . THR A 1 99 ? 9.742 8.705 37.629 1.00 47.00 99 THR A N 1
ATOM 715 C CA . THR A 1 99 ? 11.093 9.114 37.244 1.00 47.00 99 THR A CA 1
ATOM 716 C C . THR A 1 99 ? 11.078 10.639 37.253 1.00 47.00 99 THR A C 1
ATOM 718 O O . THR A 1 99 ? 10.235 11.243 36.588 1.00 47.00 99 THR A O 1
ATOM 721 N N . THR A 1 100 ? 11.900 11.266 38.090 1.00 70.94 100 THR A N 1
ATOM 722 C CA . THR A 1 100 ? 11.977 12.729 38.136 1.00 70.94 100 THR A CA 1
ATOM 723 C C . THR A 1 100 ? 12.680 13.242 36.881 1.00 70.94 100 THR A C 1
ATOM 725 O O . THR A 1 100 ? 13.412 12.510 36.212 1.00 70.94 100 THR A O 1
ATOM 728 N N . LEU A 1 101 ? 12.432 14.501 36.525 1.00 45.84 101 LEU A N 1
ATOM 729 C CA . LEU A 1 101 ? 13.083 15.144 35.384 1.00 45.84 101 LEU A CA 1
ATOM 730 C C . LEU A 1 101 ? 14.611 15.147 35.557 1.00 45.84 101 LEU A C 1
ATOM 732 O O . LEU A 1 101 ? 15.345 14.948 34.593 1.00 45.84 101 LEU A O 1
ATOM 736 N N . GLU A 1 102 ? 15.080 15.267 36.797 1.00 55.94 102 GLU A N 1
ATOM 737 C CA . GLU A 1 102 ? 16.490 15.170 37.162 1.00 55.94 102 GLU A CA 1
ATOM 738 C C . GLU A 1 102 ? 17.092 13.792 36.828 1.00 55.94 102 GLU A C 1
ATOM 740 O O . GLU A 1 102 ? 18.189 13.735 36.279 1.00 55.94 102 GLU A O 1
ATOM 745 N N . ASP A 1 103 ? 16.363 12.688 37.045 1.00 57.09 103 ASP A N 1
ATOM 746 C CA . ASP A 1 103 ? 16.832 11.336 36.692 1.00 57.09 103 ASP A CA 1
ATOM 747 C C . ASP A 1 103 ? 16.984 11.149 35.172 1.00 57.09 103 ASP A C 1
ATOM 749 O O . ASP A 1 103 ? 17.835 10.384 34.711 1.00 57.09 103 ASP A O 1
ATOM 753 N N . LEU A 1 104 ? 16.157 11.835 34.378 1.00 49.06 104 LEU A N 1
ATOM 754 C CA . LEU A 1 104 ? 16.249 11.830 32.916 1.00 49.06 104 LEU A CA 1
ATOM 755 C C . LEU A 1 104 ? 17.425 12.677 32.420 1.00 49.06 104 LEU A C 1
ATOM 757 O O . LEU A 1 104 ? 18.141 12.235 31.524 1.00 49.06 104 LEU A O 1
ATOM 761 N N . ILE A 1 105 ? 17.661 13.840 33.032 1.00 65.12 105 ILE A N 1
ATOM 762 C CA . ILE A 1 105 ? 18.795 14.716 32.703 1.00 65.12 105 ILE A CA 1
ATOM 763 C C . ILE A 1 105 ? 20.118 14.005 33.003 1.00 65.12 105 ILE A C 1
ATOM 765 O O . ILE A 1 105 ? 20.969 13.907 32.124 1.00 65.12 105 ILE A O 1
ATOM 769 N N . THR A 1 106 ? 20.254 13.387 34.180 1.00 66.31 106 THR A N 1
ATOM 770 C CA . THR A 1 106 ? 21.469 12.636 34.533 1.00 66.31 106 THR A CA 1
ATOM 771 C C . THR A 1 106 ? 21.713 11.449 33.593 1.00 66.31 106 THR A C 1
ATOM 773 O O . THR A 1 106 ? 22.855 11.143 33.258 1.00 66.31 106 THR A O 1
ATOM 776 N N . ARG A 1 107 ? 20.658 10.779 33.109 1.00 61.44 107 ARG A N 1
ATOM 777 C CA . ARG A 1 107 ? 20.804 9.691 32.124 1.00 61.44 107 ARG A CA 1
ATOM 778 C C . ARG A 1 107 ? 21.239 10.188 30.747 1.00 61.44 107 ARG A C 1
ATOM 780 O O . ARG A 1 107 ? 21.983 9.476 30.078 1.00 61.44 107 ARG A O 1
ATOM 787 N N . LEU A 1 108 ? 20.795 11.374 30.334 1.00 56.62 108 LEU A N 1
ATOM 788 C CA . LEU A 1 108 ? 21.204 11.988 29.069 1.00 56.62 108 LEU A CA 1
ATOM 789 C C . LEU A 1 108 ? 22.663 12.459 29.115 1.00 56.62 108 LEU A C 1
ATOM 791 O O . LEU A 1 108 ? 23.407 12.174 28.182 1.00 56.62 108 LEU A O 1
ATOM 795 N N . GLU A 1 109 ? 23.107 13.050 30.227 1.00 68.12 109 GLU A N 1
ATOM 796 C CA . GLU A 1 109 ? 24.511 13.449 30.430 1.00 68.12 109 GLU A CA 1
ATOM 797 C C . GLU A 1 109 ? 25.469 12.240 30.423 1.00 68.12 109 GLU A C 1
ATOM 799 O O . GLU A 1 109 ? 26.566 12.293 29.857 1.00 68.12 109 GLU A O 1
ATOM 804 N N . ILE A 1 110 ? 25.045 11.104 30.994 1.00 71.44 110 ILE A N 1
ATOM 805 C CA . ILE A 1 110 ? 25.802 9.841 30.938 1.00 71.44 110 ILE A CA 1
ATOM 806 C C . ILE A 1 110 ? 25.870 9.295 29.501 1.00 71.44 110 ILE A C 1
ATOM 808 O O . ILE A 1 110 ? 26.897 8.756 29.086 1.00 71.44 110 ILE A O 1
ATOM 812 N N . LEU A 1 111 ? 24.795 9.429 28.719 1.00 54.12 111 LEU A N 1
ATOM 813 C CA . LEU A 1 111 ? 24.772 8.958 27.333 1.00 54.12 111 LEU A CA 1
ATOM 814 C C . LEU A 1 111 ? 25.680 9.812 26.436 1.00 54.12 111 LEU A C 1
ATOM 816 O O . LEU A 1 111 ? 26.426 9.271 25.625 1.00 54.12 111 LEU A O 1
ATOM 820 N N . GLU A 1 112 ? 25.658 11.132 26.622 1.00 59.19 112 GLU A N 1
ATOM 821 C CA . GLU A 1 112 ? 26.477 12.086 25.872 1.00 59.19 112 GLU A CA 1
ATOM 822 C C . GLU A 1 112 ? 27.974 11.895 26.150 1.00 59.19 112 GLU A C 1
ATOM 824 O O . GLU A 1 112 ? 28.778 11.832 25.220 1.00 59.19 112 GLU A O 1
ATOM 829 N N . THR A 1 113 ? 28.350 11.681 27.415 1.00 59.44 113 THR A N 1
ATOM 830 C CA . THR A 1 113 ? 29.740 11.359 27.786 1.00 59.44 113 THR A CA 1
ATOM 831 C C . THR A 1 113 ? 30.198 10.000 27.249 1.00 59.44 113 THR A C 1
ATOM 833 O O . THR A 1 113 ? 31.359 9.851 26.870 1.00 59.44 113 THR A O 1
ATOM 836 N N . THR A 1 114 ? 29.294 9.022 27.136 1.00 55.81 114 THR A N 1
ATOM 837 C CA . THR A 1 114 ? 29.598 7.708 26.539 1.00 55.81 114 THR A CA 1
ATOM 838 C C . THR A 1 114 ? 29.799 7.799 25.020 1.00 55.81 114 THR A C 1
ATOM 840 O O . THR A 1 114 ? 30.664 7.118 24.470 1.00 55.81 114 THR A O 1
ATOM 843 N N . ILE A 1 115 ? 29.039 8.657 24.334 1.00 53.75 115 ILE A N 1
ATOM 844 C CA . ILE A 1 115 ? 29.188 8.901 22.891 1.00 53.75 115 ILE A CA 1
ATOM 845 C C . ILE A 1 115 ? 30.495 9.651 22.608 1.00 53.75 115 ILE A C 1
ATOM 847 O O . ILE A 1 115 ? 31.261 9.233 21.744 1.00 53.75 115 ILE A O 1
ATOM 851 N N . GLN A 1 116 ? 30.812 10.681 23.399 1.00 54.56 116 GLN A N 1
ATOM 852 C CA . GLN A 1 116 ? 32.065 11.431 23.259 1.00 54.56 116 GLN A CA 1
ATOM 853 C C . GLN A 1 116 ? 33.308 10.565 23.522 1.00 54.56 116 GLN A C 1
ATOM 855 O O . GLN A 1 116 ? 34.316 10.733 22.840 1.00 54.56 116 GLN A O 1
ATOM 860 N N . ALA A 1 117 ? 33.238 9.608 24.455 1.00 50.69 117 ALA A N 1
ATOM 861 C CA . ALA A 1 117 ? 34.326 8.659 24.696 1.00 50.69 117 ALA A CA 1
ATOM 862 C C . ALA A 1 117 ? 34.530 7.682 23.519 1.00 50.69 117 ALA A C 1
ATOM 864 O O . ALA A 1 117 ? 35.667 7.411 23.137 1.00 50.69 117 ALA A O 1
ATOM 865 N N . ASN A 1 118 ? 33.446 7.207 22.895 1.00 47.12 118 ASN A N 1
ATOM 866 C CA . ASN A 1 118 ? 33.522 6.298 21.745 1.00 47.12 118 ASN A CA 1
ATOM 867 C C . ASN A 1 118 ? 34.024 6.983 20.460 1.00 47.12 118 ASN A C 1
ATOM 869 O O . ASN A 1 118 ? 34.725 6.350 19.669 1.00 47.12 118 ASN A O 1
ATOM 873 N N . ASP A 1 119 ? 33.723 8.270 20.266 1.00 43.84 119 ASP A N 1
ATOM 874 C CA . ASP A 1 119 ? 34.235 9.050 19.128 1.00 43.84 119 ASP A CA 1
ATOM 875 C C . ASP A 1 119 ? 35.737 9.364 19.265 1.00 43.84 119 ASP A C 1
ATOM 877 O O . ASP A 1 119 ? 36.447 9.502 18.265 1.00 43.84 119 ASP A O 1
ATOM 881 N N . GLN A 1 120 ? 36.256 9.423 20.496 1.00 46.66 120 GLN A N 1
ATOM 882 C CA . GLN A 1 120 ? 37.679 9.653 20.759 1.00 46.66 120 GLN A CA 1
ATOM 883 C C . GLN A 1 120 ? 38.536 8.392 20.559 1.00 46.66 120 GLN A C 1
ATOM 885 O O . GLN A 1 120 ? 39.685 8.501 20.124 1.00 46.66 120 GLN A O 1
ATOM 890 N N . ASP A 1 121 ? 37.966 7.206 20.789 1.00 39.97 121 ASP A N 1
ATOM 891 C CA . ASP A 1 121 ? 38.639 5.927 20.540 1.00 39.97 121 ASP A CA 1
ATOM 892 C C . ASP A 1 121 ? 38.635 5.537 19.047 1.00 39.97 121 ASP A C 1
ATOM 894 O O . ASP A 1 121 ? 39.617 4.974 18.563 1.00 39.97 121 ASP A O 1
ATOM 898 N N . GLN A 1 122 ? 37.624 5.934 18.259 1.00 41.91 122 GLN A N 1
ATOM 899 C CA . GLN A 1 122 ? 37.628 5.711 16.799 1.00 41.91 122 GLN A CA 1
ATOM 900 C C . GLN A 1 122 ? 38.519 6.691 16.013 1.00 41.91 122 GLN A C 1
ATOM 902 O O . GLN A 1 122 ? 38.980 6.365 14.917 1.00 41.91 122 GLN A O 1
ATOM 907 N N . ALA A 1 123 ? 38.826 7.869 16.566 1.00 36.03 123 ALA A N 1
ATOM 908 C CA . ALA A 1 123 ? 39.721 8.844 15.934 1.00 36.03 123 ALA A CA 1
ATOM 909 C C . ALA A 1 123 ? 41.221 8.485 16.056 1.00 36.03 123 ALA A C 1
ATOM 911 O O . ALA A 1 123 ? 42.043 9.011 15.299 1.00 36.03 123 ALA A O 1
ATOM 912 N N . ASN A 1 124 ? 41.589 7.580 16.972 1.00 38.69 124 ASN A N 1
ATOM 913 C CA . ASN A 1 124 ? 42.977 7.145 17.167 1.00 38.69 124 ASN A CA 1
ATOM 914 C C . ASN A 1 124 ? 43.387 5.954 16.281 1.00 38.69 124 ASN A C 1
ATOM 916 O O . ASN A 1 124 ? 44.569 5.840 15.956 1.00 38.69 124 ASN A O 1
ATOM 920 N N . ASP A 1 125 ? 42.438 5.142 15.804 1.00 34.81 125 ASP A N 1
ATOM 921 C CA . ASP A 1 125 ? 42.719 3.974 14.948 1.00 34.81 125 ASP A CA 1
ATOM 922 C C . ASP A 1 125 ? 42.762 4.289 13.436 1.00 34.81 125 ASP A C 1
ATOM 924 O O . ASP A 1 125 ? 43.208 3.466 12.638 1.00 34.81 125 ASP A O 1
ATOM 928 N N . LEU A 1 126 ? 42.382 5.503 13.018 1.00 34.53 126 LEU A N 1
ATOM 929 C CA . LEU A 1 126 ? 42.337 5.919 11.604 1.00 34.53 126 LEU A CA 1
ATOM 930 C C . LEU A 1 126 ? 43.531 6.776 11.136 1.00 34.53 126 LEU A C 1
ATOM 932 O O . LEU A 1 126 ? 43.589 7.162 9.971 1.00 34.53 126 LEU A O 1
ATOM 936 N N . ASN A 1 127 ? 44.520 7.037 12.000 1.00 33.25 127 ASN A N 1
ATOM 937 C CA . ASN A 1 127 ? 45.689 7.877 11.683 1.00 33.25 127 ASN A CA 1
ATOM 938 C C . ASN A 1 127 ? 46.989 7.103 11.365 1.00 33.25 127 ASN A C 1
ATOM 940 O O . ASN A 1 127 ? 48.071 7.693 11.369 1.00 33.25 127 ASN A O 1
ATOM 944 N N . GLN A 1 128 ? 46.915 5.804 11.047 1.00 37.53 128 GLN A N 1
ATOM 945 C CA . GLN A 1 128 ? 48.082 4.998 10.638 1.00 37.53 128 GLN A CA 1
ATOM 946 C C . GLN A 1 128 ? 48.017 4.382 9.233 1.00 37.53 128 GLN A C 1
ATOM 948 O O . GLN A 1 128 ? 48.810 3.501 8.933 1.00 37.53 128 GLN A O 1
ATOM 953 N N . GLU A 1 129 ? 47.181 4.879 8.321 1.00 33.84 129 GLU A N 1
ATOM 954 C CA . GLU A 1 129 ? 47.275 4.498 6.903 1.00 33.84 129 GLU A CA 1
ATOM 955 C C . GLU A 1 129 ? 46.706 5.598 5.992 1.00 33.84 129 GLU A C 1
ATOM 957 O O . GLU A 1 129 ? 45.511 5.645 5.748 1.00 33.84 129 GLU A O 1
ATOM 962 N N . LEU A 1 130 ? 47.568 6.516 5.531 1.00 27.84 130 LEU A N 1
ATOM 963 C CA . LEU A 1 130 ? 47.615 7.105 4.174 1.00 27.84 130 LEU A CA 1
ATOM 964 C C . LEU A 1 130 ? 48.428 8.414 4.195 1.00 27.84 130 LEU A C 1
ATOM 966 O O . LEU A 1 130 ? 47.910 9.506 4.413 1.00 27.84 130 LEU A O 1
ATOM 970 N N . PHE A 1 131 ? 49.716 8.319 3.868 1.00 29.88 131 PHE A N 1
ATOM 971 C CA . PHE A 1 131 ? 50.474 9.442 3.316 1.00 29.88 131 PHE A CA 1
ATOM 972 C C . PHE A 1 131 ? 50.933 9.068 1.907 1.00 29.88 131 PHE A C 1
ATOM 974 O O . PHE A 1 131 ? 51.911 8.343 1.753 1.00 29.88 131 PHE A O 1
ATOM 981 N N . ALA A 1 132 ? 50.258 9.589 0.879 1.00 30.08 132 ALA A N 1
ATOM 982 C CA . ALA A 1 132 ? 50.865 9.843 -0.426 1.00 30.08 132 ALA A CA 1
ATOM 983 C C . ALA A 1 132 ? 50.026 10.839 -1.250 1.00 30.08 132 ALA A C 1
ATOM 985 O O . ALA A 1 132 ? 48.840 10.628 -1.476 1.00 30.08 132 ALA A O 1
ATOM 986 N N . SER A 1 133 ? 50.719 11.855 -1.778 1.00 29.72 133 SER A N 1
ATOM 987 C CA . SER A 1 133 ? 50.336 12.871 -2.781 1.00 29.72 133 SER A CA 1
ATOM 988 C C . SER A 1 133 ? 49.563 14.125 -2.314 1.00 29.72 133 SER A C 1
ATOM 990 O O . SER A 1 133 ? 48.494 14.057 -1.727 1.00 29.72 133 SER A O 1
ATOM 992 N N . GLY A 1 134 ? 50.188 15.289 -2.563 1.00 28.61 134 GLY A N 1
ATOM 993 C CA . GLY A 1 134 ? 49.787 16.633 -2.120 1.00 28.61 134 GLY A CA 1
ATOM 994 C C . GLY A 1 134 ? 48.897 17.422 -3.105 1.00 28.61 134 GLY A C 1
ATOM 995 O O . GLY A 1 134 ? 48.046 16.835 -3.761 1.00 28.61 134 GLY A O 1
ATOM 996 N N . PRO A 1 135 ? 49.027 18.763 -3.185 1.00 33.53 135 PRO A N 1
ATOM 997 C CA . PRO A 1 135 ? 48.003 19.664 -2.656 1.00 33.53 135 PRO A CA 1
ATOM 998 C C . PRO A 1 135 ? 47.205 20.401 -3.743 1.00 33.53 135 PRO A C 1
ATOM 1000 O O . PRO A 1 135 ? 47.779 20.854 -4.732 1.00 33.53 135 PRO A O 1
ATOM 1003 N N . ILE A 1 136 ? 45.909 20.641 -3.506 1.00 27.53 136 ILE A N 1
ATOM 1004 C CA . ILE A 1 136 ? 45.141 21.691 -4.196 1.00 27.53 136 ILE A CA 1
ATOM 1005 C C . ILE A 1 136 ? 44.308 22.472 -3.172 1.00 27.53 136 ILE A C 1
ATOM 1007 O O . ILE A 1 136 ? 43.718 21.915 -2.252 1.00 27.53 136 ILE A O 1
ATOM 1011 N N . GLN A 1 137 ? 44.351 23.791 -3.335 1.00 28.70 137 GLN A N 1
ATOM 1012 C CA . GLN A 1 137 ? 43.858 24.828 -2.439 1.00 28.70 137 GLN A CA 1
ATOM 1013 C C . GLN A 1 137 ? 42.329 24.865 -2.318 1.00 28.70 137 GLN A C 1
ATOM 1015 O O . GLN A 1 137 ? 41.594 24.745 -3.294 1.00 28.70 137 GLN A O 1
ATOM 1020 N N . THR A 1 138 ? 41.885 25.125 -1.092 1.00 25.45 138 THR A N 1
ATOM 1021 C CA . THR A 1 138 ? 40.516 25.424 -0.672 1.00 25.45 138 THR A CA 1
ATOM 1022 C C . THR A 1 138 ? 40.135 26.876 -0.971 1.00 25.45 138 THR A C 1
ATOM 1024 O O . THR A 1 138 ? 40.912 27.785 -0.672 1.00 25.45 138 THR A O 1
ATOM 1027 N N . SER A 1 139 ? 38.899 27.116 -1.422 1.00 26.78 139 SER A N 1
ATOM 1028 C CA . SER A 1 139 ? 38.210 28.393 -1.191 1.00 26.78 139 SER A CA 1
ATOM 1029 C C . SER A 1 139 ? 36.793 28.143 -0.651 1.00 26.78 139 SER A C 1
ATOM 1031 O O . SER A 1 139 ? 36.012 27.409 -1.243 1.00 26.78 139 SER A O 1
ATOM 1033 N N . SER A 1 140 ? 36.586 28.704 0.543 1.00 29.16 140 SER A N 1
ATOM 1034 C CA . SER A 1 140 ? 35.419 28.982 1.398 1.00 29.16 140 SER A CA 1
ATOM 1035 C C . SER A 1 140 ? 34.018 28.407 1.099 1.00 29.16 140 SER A C 1
ATOM 1037 O O . SER A 1 140 ? 33.498 28.607 0.003 1.00 29.16 140 SER A O 1
ATOM 1039 N N . PRO A 1 141 ? 33.302 27.894 2.126 1.00 28.91 141 PRO A N 1
ATOM 1040 C CA . PRO A 1 141 ? 31.845 27.800 2.117 1.00 28.91 141 PRO A CA 1
ATOM 1041 C C . PRO A 1 141 ? 31.183 29.098 2.616 1.00 28.91 141 PRO A C 1
ATOM 1043 O O . PRO A 1 141 ? 31.644 29.741 3.563 1.00 28.91 141 PRO A O 1
ATOM 1046 N N . LEU A 1 142 ? 30.083 29.474 1.956 1.00 27.00 142 LEU A N 1
ATOM 1047 C CA . LEU A 1 142 ? 29.178 30.539 2.380 1.00 27.00 142 LEU A CA 1
ATOM 1048 C C . LEU A 1 142 ? 28.441 30.149 3.665 1.00 27.00 142 LEU A C 1
ATOM 1050 O O . LEU A 1 142 ? 27.931 29.043 3.816 1.00 27.00 142 LEU A O 1
ATOM 1054 N N . ASN A 1 143 ? 28.378 31.125 4.557 1.00 29.66 143 ASN A N 1
ATOM 1055 C CA . ASN A 1 143 ? 27.760 31.085 5.866 1.00 29.66 143 ASN A CA 1
ATOM 1056 C C . ASN A 1 143 ? 26.301 31.561 5.737 1.00 29.66 143 ASN A C 1
ATOM 1058 O O . ASN A 1 143 ? 26.074 32.711 5.360 1.00 29.66 143 ASN A O 1
ATOM 1062 N N . SER A 1 144 ? 25.314 30.718 6.046 1.00 32.44 144 SER A N 1
ATOM 1063 C CA . SER A 1 144 ? 23.933 31.169 6.277 1.00 32.44 144 SER A CA 1
ATOM 1064 C C . SER A 1 144 ? 23.173 30.188 7.171 1.00 32.44 144 SER A C 1
ATOM 1066 O O . SER A 1 144 ? 22.307 29.446 6.715 1.00 32.44 144 SER A O 1
ATOM 1068 N N . GLY A 1 145 ? 23.511 30.185 8.457 1.00 28.31 145 GLY A N 1
ATOM 1069 C CA . GLY A 1 145 ? 22.676 29.610 9.506 1.00 28.31 145 GLY A CA 1
ATOM 1070 C C . GLY A 1 145 ? 22.229 30.718 10.448 1.00 28.31 145 GLY A C 1
ATOM 1071 O O . GLY A 1 145 ? 22.946 31.054 11.384 1.00 28.31 145 GLY A O 1
ATOM 1072 N N . THR A 1 146 ? 21.064 31.317 10.209 1.00 41.94 146 THR A N 1
ATOM 1073 C CA . THR A 1 146 ? 20.333 31.978 11.298 1.00 41.94 146 THR A CA 1
ATOM 1074 C C . THR A 1 146 ? 19.750 30.870 12.162 1.00 41.94 146 THR A C 1
ATOM 1076 O O . THR A 1 146 ? 18.867 30.143 11.710 1.00 41.94 146 THR A O 1
ATOM 1079 N N . THR A 1 147 ? 20.286 30.695 13.366 1.00 56.62 147 THR A N 1
ATOM 1080 C CA . THR A 1 147 ? 19.812 29.696 14.327 1.00 56.62 147 THR A CA 1
ATOM 1081 C C . THR A 1 147 ? 18.403 30.039 14.812 1.00 56.62 147 THR A C 1
ATOM 1083 O O . THR A 1 147 ? 18.023 31.209 14.890 1.00 56.62 147 THR A O 1
ATOM 1086 N N . LEU A 1 148 ? 17.621 29.006 15.137 1.00 37.03 148 LEU A N 1
ATOM 1087 C CA . LEU A 1 148 ? 16.251 29.091 15.662 1.00 37.03 148 LEU A CA 1
ATOM 1088 C C . LEU A 1 148 ? 16.141 30.048 16.865 1.00 37.03 148 LEU A C 1
ATOM 1090 O O . LEU A 1 148 ? 15.174 30.796 16.988 1.00 37.03 148 LEU A O 1
ATOM 1094 N N . GLU A 1 149 ? 17.190 30.111 17.682 1.00 48.53 149 GLU A N 1
ATOM 1095 C CA . GLU A 1 149 ? 17.326 31.039 18.809 1.00 48.53 149 GLU A CA 1
ATOM 1096 C C . GLU A 1 149 ? 17.265 32.511 18.369 1.00 48.53 149 GLU A C 1
ATOM 1098 O O . GLU A 1 149 ? 16.579 33.313 18.993 1.00 48.53 149 GLU A O 1
ATOM 1103 N N . SER A 1 150 ? 17.870 32.869 17.228 1.00 47.75 150 SER A N 1
ATOM 1104 C CA . SER A 1 150 ? 17.821 34.238 16.692 1.00 47.75 150 SER A CA 1
ATOM 1105 C C . SER A 1 150 ? 16.425 34.651 16.213 1.00 47.75 150 SER A C 1
ATOM 1107 O O . SER A 1 150 ? 16.144 35.852 16.147 1.00 47.75 150 SER A O 1
ATOM 1109 N N . LEU A 1 151 ? 15.569 33.696 15.837 1.00 43.00 151 LEU A N 1
ATOM 1110 C CA . LEU A 1 151 ? 14.178 33.955 15.453 1.00 43.00 151 LEU A CA 1
ATOM 1111 C C . LEU A 1 151 ? 13.280 34.080 16.686 1.00 43.00 151 LEU A C 1
ATOM 1113 O O . LEU A 1 151 ? 12.446 34.984 16.725 1.00 43.00 151 LEU A O 1
ATOM 1117 N N . ILE A 1 152 ? 13.511 33.251 17.708 1.00 56.84 152 ILE A N 1
ATOM 1118 C CA . ILE A 1 152 ? 12.807 33.313 18.997 1.00 56.84 152 ILE A CA 1
ATOM 1119 C C . ILE A 1 152 ? 13.074 34.659 19.684 1.00 56.84 152 ILE A C 1
ATOM 1121 O O . ILE A 1 152 ? 12.128 35.378 19.995 1.00 56.84 152 ILE A O 1
ATOM 1125 N N . THR A 1 153 ? 14.336 35.098 19.769 1.00 56.00 153 THR A N 1
ATOM 1126 C CA . THR A 1 153 ? 14.680 36.408 20.355 1.00 56.00 153 THR A CA 1
ATOM 1127 C C . THR A 1 153 ? 14.045 37.585 19.597 1.00 56.00 153 THR A C 1
ATOM 1129 O O . THR A 1 153 ? 13.720 38.618 20.183 1.00 56.00 153 THR A O 1
ATOM 1132 N N . ARG A 1 154 ? 13.836 37.457 18.279 1.00 54.31 154 ARG A N 1
ATOM 1133 C CA . ARG A 1 154 ? 13.175 38.492 17.463 1.00 54.31 154 ARG A CA 1
ATOM 1134 C C . ARG A 1 154 ? 11.663 38.542 17.675 1.00 54.31 154 ARG A C 1
ATOM 1136 O O . ARG A 1 154 ? 11.093 39.631 17.625 1.00 54.31 154 ARG A O 1
ATOM 1143 N N . LEU A 1 155 ? 11.030 37.393 17.899 1.00 47.00 155 LEU A N 1
ATOM 1144 C CA . LEU A 1 155 ? 9.602 37.293 18.201 1.00 47.00 155 LEU A CA 1
ATOM 1145 C C . LEU A 1 155 ? 9.294 37.818 19.606 1.00 47.00 155 LEU A C 1
ATOM 1147 O O . LEU A 1 155 ? 8.382 38.628 19.757 1.00 47.00 155 LEU A O 1
ATOM 1151 N N . GLU A 1 156 ? 10.124 37.481 20.593 1.00 61.53 156 GLU A N 1
ATOM 1152 C CA . GLU A 1 156 ? 9.999 37.993 21.965 1.00 61.53 156 GLU A CA 1
ATOM 1153 C C . GLU A 1 156 ? 10.174 39.523 22.026 1.00 61.53 156 GLU A C 1
ATOM 1155 O O . GLU A 1 156 ? 9.442 40.217 22.735 1.00 61.53 156 GLU A O 1
ATOM 1160 N N . ALA A 1 157 ? 11.078 40.089 21.214 1.00 56.56 157 ALA A N 1
ATOM 1161 C CA . ALA A 1 157 ? 11.248 41.541 21.106 1.00 56.56 157 ALA A CA 1
ATOM 1162 C C . ALA A 1 157 ? 10.030 42.251 20.473 1.00 56.56 157 ALA A C 1
ATOM 1164 O O . ALA A 1 157 ? 9.698 43.378 20.850 1.00 56.56 157 ALA A O 1
ATOM 1165 N N . LEU A 1 158 ? 9.339 41.607 19.526 1.00 45.03 158 LEU A N 1
ATOM 1166 C CA . LEU A 1 158 ? 8.123 42.143 18.900 1.00 45.03 158 LEU A CA 1
ATOM 1167 C C . LEU A 1 158 ? 6.912 42.075 19.841 1.00 45.03 158 LEU A C 1
ATOM 1169 O O . LEU A 1 158 ? 6.088 42.990 19.849 1.00 45.03 158 LEU A O 1
ATOM 1173 N N . GLU A 1 159 ? 6.834 41.043 20.677 1.00 47.34 159 GLU A N 1
ATOM 1174 C CA . GLU A 1 159 ? 5.778 40.887 21.678 1.00 47.34 159 GLU A CA 1
ATOM 1175 C C . GLU A 1 159 ? 5.940 41.880 22.843 1.00 47.34 159 GLU A C 1
ATOM 1177 O O . GLU A 1 159 ? 4.970 42.526 23.250 1.00 47.34 159 GLU A O 1
ATOM 1182 N N . ALA A 1 160 ? 7.180 42.136 23.277 1.00 48.31 160 ALA A N 1
ATOM 1183 C CA . ALA A 1 160 ? 7.497 43.170 24.266 1.00 48.31 160 ALA A CA 1
ATOM 1184 C C . ALA A 1 160 ? 7.186 44.598 23.772 1.00 48.31 160 ALA A C 1
ATOM 1186 O O . ALA A 1 160 ? 6.821 45.468 24.563 1.00 48.31 160 ALA A O 1
ATOM 1187 N N . THR A 1 161 ? 7.271 44.843 22.459 1.00 46.69 161 THR A N 1
ATOM 1188 C CA . THR A 1 161 ? 6.954 46.156 21.869 1.00 46.69 161 THR A CA 1
ATOM 1189 C C . THR A 1 161 ? 5.438 46.402 21.791 1.00 46.69 161 THR A C 1
ATOM 1191 O O . THR A 1 161 ? 5.000 47.548 21.860 1.00 46.69 161 THR A O 1
ATOM 1194 N N . ASN A 1 162 ? 4.622 45.342 21.734 1.00 42.91 162 ASN A N 1
ATOM 1195 C CA . ASN A 1 162 ? 3.157 45.434 21.687 1.00 42.91 162 ASN A CA 1
ATOM 1196 C C . ASN A 1 162 ? 2.484 45.453 23.073 1.00 42.91 162 ASN A C 1
ATOM 1198 O O . ASN A 1 162 ? 1.340 45.887 23.183 1.00 42.91 162 ASN A O 1
ATOM 1202 N N . GLN A 1 163 ? 3.179 45.041 24.140 1.00 43.00 163 GLN A N 1
ATOM 1203 C CA . GLN A 1 163 ? 2.659 45.096 25.517 1.00 43.00 163 GLN A CA 1
ATOM 1204 C C . GLN A 1 163 ? 2.981 46.410 26.258 1.00 43.00 163 GLN A C 1
ATOM 1206 O O . GLN A 1 163 ? 2.430 46.658 27.327 1.00 43.00 163 GLN A O 1
ATOM 1211 N N . ALA A 1 164 ? 3.808 47.293 25.684 1.00 41.03 164 ALA A N 1
ATOM 1212 C CA . ALA A 1 164 ? 4.144 48.596 26.272 1.00 41.03 164 ALA A CA 1
ATOM 1213 C C . ALA A 1 164 ? 3.164 49.738 25.911 1.00 41.03 164 ALA A C 1
ATOM 1215 O O . ALA A 1 164 ? 3.362 50.874 26.342 1.00 41.03 164 ALA A O 1
ATOM 1216 N N . SER A 1 165 ? 2.093 49.468 25.154 1.00 40.94 165 SER A N 1
ATOM 1217 C CA . SER A 1 165 ? 1.037 50.448 24.867 1.00 40.94 165 SER A CA 1
ATOM 1218 C C . SER A 1 165 ? -0.327 49.964 25.365 1.00 40.94 165 SER A C 1
ATOM 1220 O O . SER A 1 165 ? -1.158 49.491 24.591 1.00 40.94 165 SER A O 1
ATOM 1222 N N . GLY A 1 166 ? -0.575 50.090 26.668 1.00 30.61 166 GLY A N 1
ATOM 1223 C CA . GLY A 1 166 ? -1.903 49.849 27.228 1.00 30.61 166 GLY A CA 1
ATOM 1224 C C . GLY A 1 166 ? -2.001 50.156 28.720 1.00 30.61 166 GLY A C 1
ATOM 1225 O O . GLY A 1 166 ? -1.408 49.445 29.517 1.00 30.61 166 GLY A O 1
ATOM 1226 N N . GLN A 1 167 ? -2.835 51.154 29.045 1.00 30.27 167 GLN A N 1
ATOM 1227 C CA . GLN A 1 167 ? -3.318 51.605 30.368 1.00 30.27 167 GLN A CA 1
ATOM 1228 C C . GLN A 1 167 ? -2.354 52.523 31.143 1.00 30.27 167 GLN A C 1
ATOM 1230 O O . GLN A 1 167 ? -1.274 52.106 31.535 1.00 30.27 167 GLN A O 1
ATOM 1235 N N . ASP A 1 168 ? -2.578 53.827 31.346 1.00 35.38 168 ASP A N 1
ATOM 1236 C CA . ASP A 1 168 ? -3.729 54.687 31.719 1.00 35.38 168 ASP A CA 1
ATOM 1237 C C . ASP A 1 168 ? -3.421 55.300 33.096 1.00 35.38 168 ASP A C 1
ATOM 1239 O O . ASP A 1 168 ? -3.244 54.559 34.060 1.00 35.38 168 ASP A O 1
ATOM 1243 N N . GLN A 1 169 ? -3.413 56.639 33.209 1.00 31.44 169 GLN A N 1
ATOM 1244 C CA . GLN A 1 169 ? -4.154 57.353 34.262 1.00 31.44 169 GLN A CA 1
ATOM 1245 C C . GLN A 1 169 ? -4.139 58.891 34.110 1.00 31.44 169 GLN A C 1
ATOM 1247 O O . GLN A 1 169 ? -3.117 59.553 34.227 1.00 31.44 169 GLN A O 1
ATOM 1252 N N . ALA A 1 170 ? -5.356 59.408 33.915 1.00 29.08 170 ALA A N 1
ATOM 1253 C CA . ALA A 1 170 ? -6.020 60.497 34.638 1.00 29.08 170 ALA A CA 1
ATOM 1254 C C . ALA A 1 170 ? -5.448 61.939 34.701 1.00 29.08 170 ALA A C 1
ATOM 1256 O O . ALA A 1 170 ? -4.431 62.232 35.321 1.00 29.08 170 ALA A O 1
ATOM 1257 N N . SER A 1 171 ? -6.357 62.845 34.304 1.00 31.19 171 SER A N 1
ATOM 1258 C CA . SER A 1 171 ? -6.698 64.158 34.890 1.00 31.19 171 SER A CA 1
ATOM 1259 C C . SER A 1 171 ? -6.177 65.443 34.220 1.00 31.19 171 SER A C 1
ATOM 1261 O O . SER A 1 171 ? -4.987 65.710 34.157 1.00 31.19 171 SER A O 1
ATOM 1263 N N . GLY A 1 172 ? -7.135 66.303 33.836 1.00 26.56 172 GLY A N 1
ATOM 1264 C CA . GLY A 1 172 ? -7.101 67.720 34.218 1.00 26.56 172 GLY A CA 1
ATOM 1265 C C . GLY A 1 172 ? -6.659 68.778 33.196 1.00 26.56 172 GLY A C 1
ATOM 1266 O O . GLY A 1 172 ? -5.518 69.204 33.219 1.00 26.56 172 GLY A O 1
ATOM 1267 N N . LEU A 1 173 ? -7.658 69.332 32.493 1.00 28.92 173 LEU A N 1
ATOM 1268 C CA . LEU A 1 173 ? -7.858 70.757 32.142 1.00 28.92 173 LEU A CA 1
ATOM 1269 C C . LEU A 1 173 ? -7.007 71.482 31.063 1.00 28.92 173 LEU A C 1
ATOM 1271 O O . LEU A 1 173 ? -5.815 71.713 31.209 1.00 28.92 173 LEU A O 1
ATOM 1275 N N . ASN A 1 174 ? -7.794 72.050 30.129 1.00 30.48 174 ASN A N 1
ATOM 1276 C CA . ASN A 1 174 ? -7.695 73.329 29.396 1.00 30.48 174 ASN A CA 1
ATOM 1277 C C . ASN A 1 174 ? -6.988 73.418 28.024 1.00 30.48 174 ASN A C 1
ATOM 1279 O O . ASN A 1 174 ? -5.781 73.262 27.929 1.00 30.48 174 ASN A O 1
ATOM 1283 N N . GLN A 1 175 ? -7.827 73.775 27.022 1.00 29.61 175 GLN A N 1
ATOM 1284 C CA . GLN A 1 175 ? -7.708 74.865 26.016 1.00 29.61 175 GLN A CA 1
ATOM 1285 C C . GLN A 1 175 ? -6.361 74.986 25.263 1.00 29.61 175 GLN A C 1
ATOM 1287 O O . GLN A 1 175 ? -5.315 75.076 25.876 1.00 29.61 175 GLN A O 1
ATOM 1292 N N . GLU A 1 176 ? -6.263 75.096 23.934 1.00 30.61 176 GLU A N 1
ATOM 1293 C CA . GLU A 1 176 ? -7.100 75.774 22.937 1.00 30.61 176 GLU A CA 1
ATOM 1294 C C . GLU A 1 176 ? -6.442 75.604 21.528 1.00 30.61 176 GLU A C 1
ATOM 1296 O O . GLU A 1 176 ? -5.303 75.154 21.438 1.00 30.61 176 GLU A O 1
ATOM 1301 N N . LEU A 1 177 ? -7.132 76.076 20.473 1.00 29.28 177 LEU A N 1
ATOM 1302 C CA . LEU A 1 177 ? -6.676 76.423 19.099 1.00 29.28 177 LEU A CA 1
ATOM 1303 C C . LEU A 1 177 ? -6.696 75.379 17.937 1.00 29.28 177 LEU A C 1
ATOM 1305 O O . LEU A 1 177 ? -5.778 74.589 17.769 1.00 29.28 177 LEU A O 1
ATOM 1309 N N . PHE A 1 178 ? -7.729 75.549 17.077 1.00 31.17 178 PHE A N 1
ATOM 1310 C CA . PHE A 1 178 ? -7.783 75.638 15.585 1.00 31.17 178 PHE A CA 1
ATOM 1311 C C . PHE A 1 178 ? -7.047 74.599 14.694 1.00 31.17 178 PHE A C 1
ATOM 1313 O O . PHE A 1 178 ? -5.902 74.270 14.933 1.00 31.17 178 PHE A O 1
ATOM 1320 N N . ALA A 1 179 ? -7.546 74.124 13.541 1.00 31.64 179 ALA A N 1
ATOM 1321 C CA . ALA A 1 179 ? -8.716 74.431 12.714 1.00 31.64 179 ALA A CA 1
ATOM 1322 C C . ALA A 1 179 ? -8.888 73.371 11.585 1.00 31.64 179 ALA A C 1
ATOM 1324 O O . ALA A 1 179 ? -7.911 72.921 11.000 1.00 31.64 179 ALA A O 1
ATOM 1325 N N . SER A 1 180 ? -10.155 73.076 11.265 1.00 31.66 180 SER A N 1
ATOM 1326 C CA . SER A 1 180 ? -10.781 72.909 9.931 1.00 31.66 180 SER A CA 1
ATOM 1327 C C . SER A 1 180 ? -10.262 71.919 8.866 1.00 31.66 180 SER A C 1
ATOM 1329 O O . SER A 1 180 ? -9.257 72.164 8.207 1.00 31.66 180 SER A O 1
ATOM 1331 N N . GLY A 1 181 ? -11.129 70.962 8.499 1.00 29.05 181 GLY A N 1
ATOM 1332 C CA . GLY A 1 181 ? -11.214 70.392 7.140 1.00 29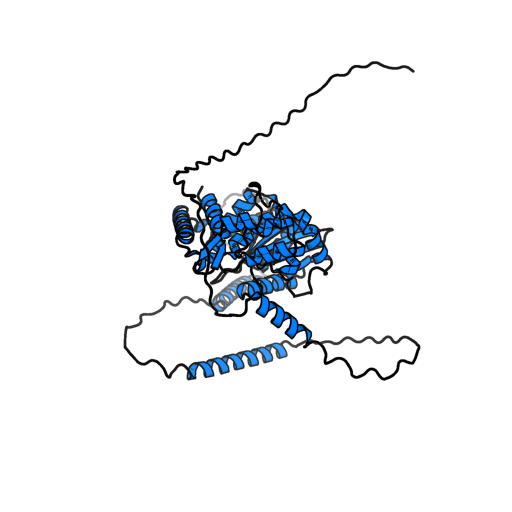.05 181 GLY A CA 1
ATOM 1333 C C . GLY A 1 181 ? -11.994 69.062 7.057 1.00 29.05 181 GLY A C 1
ATOM 1334 O O . GLY A 1 181 ? -11.532 68.094 7.651 1.00 29.05 181 GLY A O 1
ATOM 1335 N N . PRO A 1 182 ? -13.151 68.965 6.359 1.00 41.97 182 PRO A N 1
ATOM 1336 C CA . PRO A 1 182 ? -14.050 67.807 6.438 1.00 41.97 182 PRO A CA 1
ATOM 1337 C C . PRO A 1 182 ? -13.872 66.825 5.268 1.00 41.97 182 PRO A C 1
ATOM 1339 O O . PRO A 1 182 ? -13.810 67.254 4.118 1.00 41.97 182 PRO A O 1
ATOM 1342 N N . ILE A 1 183 ? -13.902 65.511 5.527 1.00 32.69 183 ILE A N 1
ATOM 1343 C CA . ILE A 1 183 ? -14.193 64.495 4.499 1.00 32.69 183 ILE A CA 1
ATOM 1344 C C . ILE A 1 183 ? -15.205 63.474 5.036 1.00 32.69 183 ILE A C 1
ATOM 1346 O O . ILE A 1 183 ? -15.231 63.128 6.213 1.00 32.69 183 ILE A O 1
ATOM 1350 N N . GLN A 1 184 ? -16.087 63.102 4.116 1.00 32.56 184 GLN A N 1
ATOM 1351 C CA . GLN A 1 184 ? -17.387 62.461 4.225 1.00 32.56 184 GLN A CA 1
ATOM 1352 C C . GLN A 1 184 ? -17.387 61.031 4.782 1.00 32.56 184 GLN A C 1
ATOM 1354 O O . GLN A 1 184 ? -16.453 60.252 4.616 1.00 32.56 184 GLN A O 1
ATOM 1359 N N . THR A 1 185 ? -18.530 60.700 5.374 1.00 34.88 185 THR A N 1
ATOM 1360 C CA . THR A 1 185 ? -18.998 59.387 5.814 1.00 34.88 185 THR A CA 1
ATOM 1361 C C . THR A 1 185 ? -19.611 58.567 4.668 1.00 34.88 185 THR A C 1
ATOM 1363 O O . THR A 1 185 ? -20.472 59.071 3.954 1.00 34.88 185 THR A O 1
ATOM 1366 N N . SER A 1 186 ? -19.223 57.289 4.559 1.00 35.88 186 SER A N 1
ATOM 1367 C CA . SER A 1 186 ? -20.011 56.098 4.136 1.00 35.88 186 SER A CA 1
ATOM 1368 C C . SER A 1 186 ? -18.995 54.965 3.889 1.00 35.88 186 SER A C 1
ATOM 1370 O O . SER A 1 186 ? -18.054 55.184 3.137 1.00 35.88 186 SER A O 1
ATOM 1372 N N . SER A 1 187 ? -19.012 53.782 4.504 1.00 32.03 187 SER A N 1
ATOM 1373 C CA . SER A 1 187 ? -20.117 52.847 4.755 1.00 32.03 187 SER A CA 1
ATOM 1374 C C . SER A 1 187 ? -19.733 51.844 5.866 1.00 32.03 187 SER A C 1
ATOM 1376 O O . SER A 1 187 ? -18.544 51.694 6.154 1.00 32.03 187 SER A O 1
ATOM 1378 N N . PRO A 1 188 ? -20.698 51.125 6.473 1.00 37.75 188 PRO A N 1
ATOM 1379 C CA . PRO A 1 188 ? -20.432 50.149 7.524 1.00 37.75 188 PRO A CA 1
ATOM 1380 C C . PRO A 1 188 ? -19.913 48.831 6.939 1.00 37.75 188 PRO A C 1
ATOM 1382 O O . PRO A 1 188 ? -20.502 48.269 6.014 1.00 37.75 188 PRO A O 1
ATOM 1385 N N . LEU A 1 189 ? -18.815 48.325 7.500 1.00 30.09 189 LEU A N 1
ATOM 1386 C CA . LEU A 1 189 ? -18.307 46.987 7.221 1.00 30.09 189 LEU A CA 1
ATOM 1387 C C . LEU A 1 189 ? -19.213 45.976 7.946 1.00 30.09 189 LEU A C 1
ATOM 1389 O O . LEU A 1 189 ? -19.171 45.861 9.169 1.00 30.09 189 LEU A O 1
ATOM 1393 N N . ASN A 1 190 ? -20.065 45.275 7.196 1.00 37.81 190 ASN A N 1
ATOM 1394 C CA . ASN A 1 190 ? -20.824 44.129 7.694 1.00 37.81 190 ASN A CA 1
ATOM 1395 C C . ASN A 1 190 ? -19.847 43.011 8.086 1.00 37.81 190 ASN A C 1
ATOM 1397 O O . ASN A 1 190 ? -19.345 42.288 7.228 1.00 37.81 190 ASN A O 1
ATOM 1401 N N . SER A 1 191 ? -19.591 42.858 9.382 1.00 49.88 191 SER A N 1
ATOM 1402 C CA . SER A 1 191 ? -18.899 41.706 9.951 1.00 49.88 191 SER A CA 1
ATOM 1403 C C . SER A 1 191 ? -19.926 40.693 10.454 1.00 49.88 191 SER A C 1
ATOM 1405 O O . SER A 1 191 ? -20.497 40.848 11.532 1.00 49.88 191 SER A O 1
ATOM 1407 N N . SER A 1 192 ? -20.163 39.648 9.673 1.00 45.97 192 SER A N 1
ATOM 1408 C CA . SER A 1 192 ? -20.731 38.395 10.174 1.00 45.97 192 SER A CA 1
ATOM 1409 C C . SER A 1 192 ? -20.239 37.257 9.286 1.00 45.97 192 SER A C 1
ATOM 1411 O O . SER A 1 192 ? -21.029 36.539 8.683 1.00 45.97 192 SER A O 1
ATOM 1413 N N . THR A 1 193 ? -18.920 37.123 9.163 1.00 51.00 193 THR A N 1
ATOM 1414 C CA . THR A 1 193 ? -18.346 35.846 8.735 1.00 51.00 193 THR A CA 1
ATOM 1415 C C . THR A 1 193 ? -18.522 34.872 9.888 1.00 51.00 193 THR A C 1
ATOM 1417 O O . THR A 1 193 ? -18.043 35.134 10.994 1.00 51.00 193 THR A O 1
ATOM 1420 N N . THR A 1 194 ? -19.257 33.796 9.645 1.00 72.19 194 THR A N 1
ATOM 1421 C CA . THR A 1 194 ? -19.494 32.750 10.648 1.00 72.19 194 THR A CA 1
ATOM 1422 C C . THR A 1 194 ? -18.192 32.000 10.954 1.00 72.19 194 THR A C 1
ATOM 1424 O O . THR A 1 194 ? -17.267 31.983 10.137 1.00 72.19 194 THR A O 1
ATOM 1427 N N . LEU A 1 195 ? -18.078 31.400 12.143 1.00 54.88 195 LEU A N 1
ATOM 1428 C CA . LEU A 1 195 ? -16.890 30.626 12.531 1.00 54.88 195 LEU A CA 1
ATOM 1429 C C . LEU A 1 195 ? -16.646 29.475 11.539 1.00 54.88 195 LEU A C 1
ATOM 1431 O O . LEU A 1 195 ? -15.509 29.165 11.199 1.00 54.88 195 LEU A O 1
ATOM 1435 N N . GLU A 1 196 ? -17.723 28.913 11.005 1.00 57.12 196 GLU A N 1
ATOM 1436 C CA . GLU A 1 196 ? -17.744 27.865 9.994 1.00 57.12 196 GLU A CA 1
ATOM 1437 C C . GLU A 1 196 ? -17.172 28.341 8.649 1.00 57.12 196 GLU A C 1
ATOM 1439 O O . GLU A 1 196 ? -16.420 27.606 8.006 1.00 57.12 196 GLU A O 1
ATOM 1444 N N . GLU A 1 197 ? -17.451 29.581 8.233 1.00 65.12 197 GLU A N 1
ATOM 1445 C CA . GLU A 1 197 ? -16.836 30.183 7.041 1.00 65.12 197 GLU A CA 1
ATOM 1446 C C . GLU A 1 197 ? -15.341 30.439 7.237 1.00 65.12 197 GLU A C 1
ATOM 1448 O O . GLU A 1 197 ? -14.564 30.248 6.302 1.00 65.12 197 GLU A O 1
ATOM 1453 N N . LEU A 1 198 ? -14.919 30.838 8.441 1.00 56.59 198 LEU A N 1
ATOM 1454 C CA . LEU A 1 198 ? -13.501 31.031 8.757 1.00 56.59 198 LEU A CA 1
ATOM 1455 C C . LEU A 1 198 ? -12.741 29.700 8.784 1.00 56.59 198 LEU A C 1
ATOM 1457 O O . LEU A 1 198 ? -11.657 29.620 8.209 1.00 56.59 198 LEU A O 1
ATOM 1461 N N . ILE A 1 199 ? -13.329 28.651 9.367 1.00 65.50 199 ILE A N 1
ATOM 1462 C CA . ILE A 1 199 ? -12.770 27.292 9.358 1.00 65.50 199 ILE A CA 1
ATOM 1463 C C . ILE A 1 199 ? -12.675 26.771 7.924 1.00 65.50 199 ILE A C 1
ATOM 1465 O O . ILE A 1 199 ? -11.613 26.322 7.509 1.00 65.50 199 ILE A O 1
ATOM 1469 N N . THR A 1 200 ? -13.740 26.907 7.130 1.00 62.41 200 THR A N 1
ATOM 1470 C CA . THR A 1 200 ? -13.737 26.481 5.721 1.00 62.41 200 THR A CA 1
ATOM 1471 C C . THR A 1 200 ? -12.674 27.234 4.920 1.00 62.41 200 THR A C 1
ATOM 1473 O O . THR A 1 200 ? -11.973 26.637 4.107 1.00 62.41 200 THR A O 1
ATOM 1476 N N . ARG A 1 201 ? -12.505 28.539 5.176 1.00 62.44 201 ARG A N 1
ATOM 1477 C CA . ARG A 1 201 ? -11.511 29.374 4.496 1.00 62.44 201 ARG A CA 1
ATOM 1478 C C . ARG A 1 201 ? -10.080 28.989 4.872 1.00 62.44 201 ARG A C 1
ATOM 1480 O O . ARG A 1 201 ? -9.242 28.914 3.978 1.00 62.44 201 ARG A O 1
ATOM 1487 N N . LEU A 1 202 ? -9.816 28.697 6.146 1.00 53.03 202 LEU A N 1
ATOM 1488 C CA . LEU A 1 202 ? -8.525 28.183 6.617 1.00 53.03 202 LEU A CA 1
ATOM 1489 C C . LEU A 1 202 ? -8.223 26.796 6.037 1.00 53.03 202 LEU A C 1
ATOM 1491 O O . LEU A 1 202 ? -7.134 26.597 5.509 1.00 53.03 202 LEU A O 1
ATOM 1495 N N . GLU A 1 203 ? -9.203 25.887 6.007 1.00 58.84 203 GLU A N 1
ATOM 1496 C CA . GLU A 1 203 ? -9.055 24.570 5.370 1.00 58.84 203 GLU A CA 1
ATOM 1497 C C . GLU A 1 203 ? -8.746 24.690 3.867 1.00 58.84 203 GLU A C 1
ATOM 1499 O O . GLU A 1 203 ? -7.894 23.965 3.351 1.00 58.84 203 GLU A O 1
ATOM 1504 N N . THR A 1 204 ? -9.388 25.623 3.151 1.00 56.56 204 THR A N 1
ATOM 1505 C CA . THR A 1 204 ? -9.045 25.886 1.742 1.00 56.56 204 THR A CA 1
ATOM 1506 C C . THR A 1 204 ? -7.678 26.536 1.564 1.00 56.56 204 THR A C 1
ATOM 1508 O O . THR A 1 204 ? -7.033 26.272 0.557 1.00 56.56 204 THR A O 1
ATOM 1511 N N . LEU A 1 205 ? -7.220 27.376 2.496 1.00 46.84 205 LEU A N 1
ATOM 1512 C CA . LEU A 1 205 ? -5.898 28.002 2.413 1.00 46.84 205 LEU A CA 1
ATOM 1513 C C . LEU A 1 205 ? -4.785 26.979 2.663 1.00 46.84 205 LEU A C 1
ATOM 1515 O O . LEU A 1 205 ? -3.866 26.921 1.856 1.00 46.84 205 LEU A O 1
ATOM 1519 N N . GLU A 1 206 ? -4.922 26.108 3.668 1.00 51.62 206 GLU A N 1
ATOM 1520 C CA . GLU A 1 206 ? -3.990 24.993 3.913 1.00 51.62 206 GLU A CA 1
ATOM 1521 C C . GLU A 1 206 ? -3.946 24.021 2.723 1.00 51.62 206 GLU A C 1
ATOM 1523 O O . GLU A 1 206 ? -2.872 23.651 2.245 1.00 51.62 206 GLU A O 1
ATOM 1528 N N . ALA A 1 207 ? -5.112 23.647 2.181 1.00 50.56 207 ALA A N 1
ATOM 1529 C CA . ALA A 1 207 ? -5.183 22.801 0.992 1.00 50.56 207 ALA A CA 1
ATOM 1530 C C . ALA A 1 207 ? -4.528 23.473 -0.228 1.00 50.56 207 ALA A C 1
ATOM 1532 O O . ALA A 1 207 ? -3.856 22.803 -1.016 1.00 50.56 207 ALA A O 1
ATOM 1533 N N . ASN A 1 208 ? -4.687 24.790 -0.380 1.00 43.41 208 ASN A N 1
ATOM 1534 C CA . ASN A 1 208 ? -4.089 25.548 -1.474 1.00 43.41 208 ASN A CA 1
ATOM 1535 C C . ASN A 1 208 ? -2.577 25.738 -1.303 1.00 43.41 208 ASN A C 1
ATOM 1537 O O . ASN A 1 208 ? -1.880 25.650 -2.305 1.00 43.41 208 ASN A O 1
ATOM 1541 N N . GLU A 1 209 ? -2.050 25.909 -0.088 1.00 45.94 209 GLU A N 1
ATOM 1542 C CA . GLU A 1 209 ? -0.607 26.056 0.174 1.00 45.94 209 GLU A CA 1
ATOM 1543 C C . GLU A 1 209 ? 0.168 24.759 -0.119 1.00 45.94 209 GLU A C 1
ATOM 1545 O O . GLU A 1 209 ? 1.211 24.776 -0.782 1.00 45.94 209 GLU A O 1
ATOM 1550 N N . VAL A 1 210 ? -0.388 23.608 0.286 1.00 51.44 210 VAL A N 1
ATOM 1551 C CA . VAL A 1 210 ? 0.151 22.276 -0.051 1.00 51.44 210 VAL A CA 1
ATOM 1552 C C . VAL A 1 210 ? 0.085 22.034 -1.565 1.00 51.44 210 VAL A C 1
ATOM 1554 O O . VAL A 1 210 ? 1.017 21.489 -2.166 1.00 51.44 210 VAL A O 1
ATOM 1557 N N . THR A 1 211 ? -0.985 22.500 -2.214 1.00 46.31 211 THR A N 1
ATOM 1558 C CA . THR A 1 211 ? -1.164 22.383 -3.668 1.00 46.31 211 THR A CA 1
ATOM 1559 C C . THR A 1 211 ? -0.258 23.352 -4.449 1.00 46.31 211 THR A C 1
ATOM 1561 O O . THR A 1 211 ? 0.250 22.984 -5.510 1.00 46.31 211 THR A O 1
ATOM 1564 N N . GLU A 1 212 ? 0.013 24.557 -3.937 1.00 40.47 212 GLU A N 1
ATOM 1565 C CA . GLU A 1 212 ? 0.906 25.553 -4.547 1.00 40.47 212 GLU A CA 1
ATOM 1566 C C . GLU A 1 212 ? 2.373 25.125 -4.481 1.00 40.47 212 GLU A C 1
ATOM 1568 O O . GLU A 1 212 ? 3.040 25.134 -5.519 1.00 40.47 212 GLU A O 1
ATOM 1573 N N . LYS A 1 213 ? 2.865 24.646 -3.327 1.00 40.47 213 LYS A N 1
ATOM 1574 C CA . LYS A 1 213 ? 4.226 24.078 -3.228 1.00 40.47 213 LYS A CA 1
ATOM 1575 C C . LYS A 1 213 ? 4.413 22.888 -4.171 1.00 40.47 213 LYS A C 1
ATOM 1577 O O . LYS A 1 213 ? 5.440 22.790 -4.842 1.00 40.47 213 LYS A O 1
ATOM 1582 N N . ALA A 1 214 ? 3.404 22.024 -4.300 1.00 45.88 214 ALA A N 1
ATOM 1583 C CA . ALA A 1 214 ? 3.446 20.906 -5.239 1.00 45.88 214 ALA A CA 1
ATOM 1584 C C . ALA A 1 214 ? 3.401 21.361 -6.710 1.00 45.88 214 ALA A C 1
ATOM 1586 O O . ALA A 1 214 ? 3.976 20.687 -7.570 1.00 45.88 214 ALA A O 1
ATOM 1587 N N . ASN A 1 215 ? 2.741 22.480 -7.035 1.00 44.34 215 ASN A N 1
ATOM 1588 C CA . ASN A 1 215 ? 2.572 22.981 -8.406 1.00 44.34 215 ASN A CA 1
ATOM 1589 C C . ASN A 1 215 ? 3.843 23.569 -9.034 1.00 44.34 215 ASN A C 1
ATOM 1591 O O . ASN A 1 215 ? 3.977 23.515 -10.257 1.00 44.34 215 ASN A O 1
ATOM 1595 N N . ILE A 1 216 ? 4.798 24.052 -8.237 1.00 46.59 216 ILE A N 1
ATOM 1596 C CA . ILE A 1 216 ? 5.959 24.805 -8.743 1.00 46.59 216 ILE A CA 1
ATOM 1597 C C . ILE A 1 216 ? 7.015 23.919 -9.451 1.00 46.59 216 ILE A C 1
ATOM 1599 O O . ILE A 1 216 ? 7.799 24.431 -10.247 1.00 46.59 216 ILE A O 1
ATOM 1603 N N . LEU A 1 217 ? 7.001 22.586 -9.283 1.00 54.94 217 LEU A N 1
ATOM 1604 C CA . LEU A 1 217 ? 8.040 21.690 -9.833 1.00 54.94 217 LEU A CA 1
ATOM 1605 C C . LEU A 1 217 ? 7.527 20.576 -10.770 1.00 54.94 217 LEU A C 1
ATOM 1607 O O . LEU A 1 217 ? 8.123 19.506 -10.851 1.00 54.94 217 LEU A O 1
ATOM 1611 N N . PHE A 1 218 ? 6.425 20.772 -11.502 1.00 70.38 218 PHE A N 1
ATOM 1612 C CA . PHE A 1 218 ? 6.008 19.789 -12.516 1.00 70.38 218 PHE A CA 1
ATOM 1613 C C . PHE A 1 218 ? 6.311 20.233 -13.930 1.00 70.38 218 PHE A C 1
ATOM 1615 O O . PHE A 1 218 ? 5.633 21.071 -14.520 1.00 70.38 218 PHE A O 1
ATOM 1622 N N . ASN A 1 219 ? 7.314 19.582 -14.507 1.00 84.38 219 ASN A N 1
ATOM 1623 C CA . ASN A 1 219 ? 7.701 19.774 -15.888 1.00 84.38 219 ASN A CA 1
ATOM 1624 C C . ASN A 1 219 ? 7.404 18.499 -16.691 1.00 84.38 219 ASN A C 1
ATOM 1626 O O . ASN A 1 219 ? 8.119 17.503 -16.586 1.00 84.38 219 ASN A O 1
ATOM 1630 N N . LYS A 1 220 ? 6.373 18.544 -17.551 1.00 87.25 220 LYS A N 1
ATOM 1631 C CA . LYS A 1 220 ? 6.002 17.418 -18.433 1.00 87.25 220 LYS A CA 1
ATOM 1632 C C . LYS A 1 220 ? 7.169 16.936 -19.306 1.00 87.25 220 LYS A C 1
ATOM 1634 O O . LYS A 1 220 ? 7.240 15.749 -19.609 1.00 87.25 220 LYS A O 1
ATOM 1639 N N . LYS A 1 221 ? 8.075 17.829 -19.731 1.00 88.38 221 LYS A N 1
ATOM 1640 C CA . LYS A 1 221 ? 9.262 17.465 -20.523 1.00 88.38 221 LYS A CA 1
ATOM 1641 C C . LYS A 1 221 ? 10.273 16.695 -19.673 1.00 88.38 221 LYS A C 1
ATOM 1643 O O . LYS A 1 221 ? 10.759 15.668 -20.131 1.00 88.38 221 LYS A O 1
ATOM 1648 N N . ALA A 1 222 ? 10.533 17.149 -18.446 1.00 89.50 222 ALA A N 1
ATOM 1649 C CA . ALA A 1 222 ? 11.401 16.433 -17.512 1.00 89.50 222 ALA A CA 1
ATOM 1650 C C . ALA A 1 222 ? 10.834 15.041 -17.188 1.00 89.50 222 ALA A C 1
ATOM 1652 O O . ALA A 1 222 ? 11.550 14.052 -17.288 1.00 89.50 222 ALA A O 1
ATOM 1653 N N . LEU A 1 223 ? 9.523 14.938 -16.935 1.00 93.06 223 LEU A N 1
ATOM 1654 C CA . LEU A 1 223 ? 8.876 13.651 -16.662 1.00 93.06 223 LEU A CA 1
ATOM 1655 C C . LEU A 1 223 ? 8.939 12.680 -17.853 1.00 93.06 223 LEU A C 1
ATOM 1657 O O . LEU A 1 223 ? 9.087 11.481 -17.651 1.00 93.06 223 LEU A O 1
ATOM 1661 N N . LYS A 1 224 ? 8.869 13.166 -19.101 1.00 94.94 224 LYS A N 1
ATOM 1662 C CA . LYS A 1 224 ? 9.091 12.317 -20.289 1.00 94.94 224 LYS A CA 1
ATOM 1663 C C . LYS A 1 224 ? 10.509 11.737 -20.339 1.00 94.94 224 LYS A C 1
ATOM 1665 O O . LYS A 1 224 ? 10.655 10.592 -20.758 1.00 94.94 224 LYS A O 1
ATOM 1670 N N . SER A 1 225 ? 11.516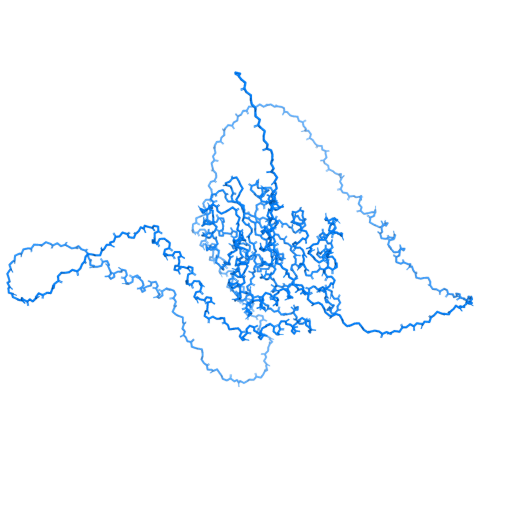 12.506 -19.915 1.00 93.81 225 SER A N 1
ATOM 1671 C CA . SER A 1 225 ? 12.893 12.006 -19.790 1.00 93.81 225 SER A CA 1
ATOM 1672 C C . SER A 1 225 ? 12.958 10.899 -18.745 1.00 93.81 225 SER A C 1
ATOM 1674 O O . SER A 1 225 ? 13.328 9.787 -19.087 1.00 93.81 225 SER A O 1
ATOM 1676 N N . VAL A 1 226 ? 12.439 11.160 -17.539 1.00 94.75 226 VAL A N 1
ATOM 1677 C CA . VAL A 1 226 ? 12.374 10.171 -16.448 1.00 94.75 226 VAL A CA 1
ATOM 1678 C C . VAL A 1 226 ? 11.673 8.884 -16.891 1.00 94.75 226 VAL A C 1
ATOM 1680 O O . VAL A 1 226 ? 12.142 7.793 -16.602 1.00 94.75 226 VAL A O 1
ATOM 1683 N N . ILE A 1 227 ? 10.560 8.980 -17.626 1.00 96.62 227 ILE A N 1
ATOM 1684 C CA . ILE A 1 227 ? 9.870 7.801 -18.175 1.00 96.62 227 ILE A CA 1
ATOM 1685 C C . ILE A 1 227 ? 10.774 7.012 -19.129 1.00 96.62 227 ILE A C 1
ATOM 1687 O O . ILE A 1 227 ? 10.761 5.787 -19.077 1.00 96.62 227 ILE A O 1
ATOM 1691 N N . SER A 1 228 ? 11.531 7.700 -19.984 1.00 96.56 228 SER A N 1
ATOM 1692 C CA . SER A 1 228 ? 12.443 7.051 -20.934 1.00 96.56 228 SER A CA 1
ATOM 1693 C C . SER A 1 228 ? 13.589 6.352 -20.197 1.00 96.56 228 SER A C 1
ATOM 1695 O O . SER A 1 228 ? 13.943 5.230 -20.546 1.00 96.56 228 SER A O 1
ATOM 1697 N N . ASP A 1 229 ? 14.113 6.973 -19.139 1.00 95.38 229 ASP A N 1
ATOM 1698 C CA . ASP A 1 229 ? 15.155 6.391 -18.288 1.00 95.38 229 ASP A CA 1
ATOM 1699 C C . ASP A 1 229 ? 14.637 5.133 -17.570 1.00 95.38 229 ASP A C 1
ATOM 1701 O O . ASP A 1 229 ? 15.266 4.084 -17.646 1.00 95.38 229 ASP A O 1
ATOM 1705 N N . LEU A 1 230 ? 13.421 5.176 -17.009 1.00 95.50 230 LEU A N 1
ATOM 1706 C CA . LEU A 1 230 ? 12.764 4.008 -16.403 1.00 95.50 230 LEU A CA 1
ATOM 1707 C C . LEU A 1 230 ? 12.530 2.859 -17.403 1.00 95.50 230 LEU A C 1
ATOM 1709 O O . LEU A 1 230 ? 12.596 1.684 -17.043 1.00 95.50 230 LEU A O 1
ATOM 1713 N N . GLU A 1 231 ? 12.203 3.171 -18.659 1.00 96.62 231 GLU A N 1
ATOM 1714 C CA . GLU A 1 231 ? 12.048 2.164 -19.718 1.00 96.62 231 GLU A CA 1
ATOM 1715 C C . GLU A 1 231 ? 13.386 1.531 -20.105 1.00 96.62 231 GLU A C 1
ATOM 1717 O O . GLU A 1 231 ? 13.458 0.313 -20.315 1.00 96.62 231 GLU A O 1
ATOM 1722 N N . ASN A 1 232 ? 14.442 2.344 -20.160 1.00 95.81 232 ASN A N 1
ATOM 1723 C CA . ASN A 1 232 ? 15.800 1.872 -20.382 1.00 95.81 232 ASN A CA 1
ATOM 1724 C C . ASN A 1 232 ? 16.250 0.970 -19.233 1.00 95.81 232 ASN A C 1
ATOM 1726 O O . ASN A 1 232 ? 16.721 -0.125 -19.525 1.00 95.81 232 ASN A O 1
ATOM 1730 N N . ASP A 1 233 ? 15.991 1.362 -17.980 1.00 94.12 233 ASP A N 1
ATOM 1731 C CA . ASP A 1 233 ? 16.332 0.598 -16.773 1.00 94.12 233 ASP A CA 1
ATOM 1732 C C . ASP A 1 233 ? 15.711 -0.806 -16.750 1.00 94.12 233 ASP A C 1
ATOM 1734 O O . ASP A 1 233 ? 16.310 -1.765 -16.267 1.00 94.12 233 ASP A O 1
ATOM 1738 N N . ILE A 1 234 ? 14.493 -0.963 -17.278 1.00 92.75 234 ILE A N 1
ATOM 1739 C CA . ILE A 1 234 ? 13.866 -2.287 -17.424 1.00 92.75 234 ILE A CA 1
ATOM 1740 C C . ILE A 1 234 ? 14.525 -3.085 -18.552 1.00 92.75 234 ILE A C 1
ATOM 1742 O O . ILE A 1 234 ? 14.651 -4.303 -18.448 1.00 92.75 234 ILE A O 1
ATOM 1746 N N . THR A 1 235 ? 14.903 -2.421 -19.643 1.00 93.25 235 THR A N 1
ATOM 1747 C CA . THR A 1 235 ? 15.447 -3.067 -20.847 1.00 93.25 235 THR A CA 1
ATOM 1748 C C . THR A 1 235 ? 16.872 -3.573 -20.633 1.00 93.25 235 THR A C 1
ATOM 1750 O O . THR A 1 235 ? 17.219 -4.652 -21.106 1.00 93.25 235 THR A O 1
ATOM 1753 N N . ASN A 1 236 ? 17.694 -2.800 -19.926 1.00 91.31 236 ASN A N 1
ATOM 1754 C CA . ASN A 1 236 ? 19.075 -3.137 -19.579 1.00 91.31 236 ASN A CA 1
ATOM 1755 C C . ASN A 1 236 ? 19.193 -3.822 -18.204 1.00 91.31 236 ASN A C 1
ATOM 1757 O O . ASN A 1 236 ? 20.305 -4.130 -17.782 1.00 91.31 236 ASN A O 1
ATOM 1761 N N . SER A 1 237 ? 18.067 -4.026 -17.514 1.00 89.88 237 SER A N 1
ATOM 1762 C CA . SER A 1 237 ? 17.994 -4.585 -16.169 1.00 89.88 237 SER A CA 1
ATOM 1763 C C . SER A 1 237 ? 18.663 -3.773 -15.044 1.00 89.88 237 SER A C 1
ATOM 1765 O O . SER A 1 237 ? 18.825 -4.308 -13.950 1.00 89.88 237 SER A O 1
ATOM 1767 N N . SER A 1 238 ? 19.009 -2.495 -15.241 1.00 90.19 238 SER A N 1
ATOM 1768 C CA . SER A 1 238 ? 19.612 -1.654 -14.186 1.00 90.19 238 SER A CA 1
ATOM 1769 C C . SER A 1 238 ? 18.634 -1.226 -13.093 1.00 90.19 238 SER A C 1
ATOM 1771 O O . SER A 1 238 ? 19.051 -0.654 -12.088 1.00 90.19 238 SER A O 1
ATOM 1773 N N . PHE A 1 239 ? 17.339 -1.527 -13.237 1.00 89.31 239 PHE A N 1
ATOM 1774 C CA . PHE A 1 239 ? 16.325 -1.154 -12.247 1.00 89.31 239 PHE A CA 1
ATOM 1775 C C . PHE A 1 239 ? 16.530 -1.764 -10.851 1.00 89.31 239 PHE A C 1
ATOM 1777 O O . PHE A 1 239 ? 15.918 -1.279 -9.902 1.00 89.31 239 PHE A O 1
ATOM 1784 N N . VAL A 1 240 ? 17.336 -2.822 -10.711 1.00 85.62 240 VAL A N 1
ATOM 1785 C CA . VAL A 1 240 ? 17.614 -3.452 -9.406 1.00 85.62 240 VAL A CA 1
ATOM 1786 C C . VAL A 1 240 ? 18.542 -2.637 -8.517 1.00 85.62 240 VAL A C 1
ATOM 1788 O O . VAL A 1 240 ? 18.421 -2.707 -7.298 1.00 85.62 240 VAL A O 1
ATOM 1791 N N . ASP A 1 241 ? 19.416 -1.833 -9.120 1.00 85.50 241 ASP A N 1
ATOM 1792 C CA . ASP A 1 241 ? 20.372 -0.983 -8.403 1.00 85.50 241 ASP A CA 1
ATOM 1793 C C . ASP A 1 241 ? 19.914 0.484 -8.361 1.00 85.50 241 ASP A C 1
ATOM 1795 O O . ASP A 1 241 ? 20.570 1.351 -7.780 1.00 85.50 241 ASP A O 1
ATOM 1799 N N . ALA A 1 242 ? 18.780 0.788 -8.995 1.00 87.88 242 ALA A N 1
ATOM 1800 C CA . ALA A 1 242 ? 18.266 2.137 -9.122 1.00 87.88 242 ALA A CA 1
ATOM 1801 C C . ALA A 1 242 ? 17.425 2.557 -7.904 1.00 87.88 242 ALA A C 1
ATOM 1803 O O . ALA A 1 242 ? 16.553 1.826 -7.417 1.00 87.88 242 ALA A O 1
ATOM 1804 N N . ASN A 1 243 ? 17.633 3.796 -7.448 1.00 90.31 243 ASN A N 1
ATOM 1805 C CA . ASN A 1 243 ? 16.805 4.406 -6.413 1.00 90.31 243 ASN A CA 1
ATOM 1806 C C . ASN A 1 243 ? 15.772 5.369 -7.020 1.00 90.31 243 ASN A C 1
ATOM 1808 O O . ASN A 1 243 ? 16.091 6.478 -7.446 1.00 90.31 243 ASN A O 1
ATOM 1812 N N . TYR A 1 244 ? 14.512 4.941 -7.012 1.00 93.44 244 TYR A N 1
ATOM 1813 C CA . TYR A 1 244 ? 13.358 5.709 -7.474 1.00 93.44 244 TYR A CA 1
ATOM 1814 C C . TYR A 1 244 ? 12.580 6.423 -6.359 1.00 93.44 244 TYR A C 1
ATOM 1816 O O . TYR A 1 244 ? 11.645 7.162 -6.671 1.00 93.44 244 TYR A O 1
ATOM 1824 N N . ALA A 1 245 ? 12.947 6.246 -5.085 1.00 92.88 245 ALA A N 1
ATOM 1825 C CA . ALA A 1 245 ? 12.158 6.707 -3.942 1.00 92.88 245 ALA A CA 1
ATOM 1826 C C . ALA A 1 245 ? 11.916 8.224 -3.950 1.00 92.88 245 ALA A C 1
ATOM 1828 O O . ALA A 1 245 ? 10.789 8.677 -3.757 1.00 92.88 245 ALA A O 1
ATOM 1829 N N . HIS A 1 246 ? 12.944 9.018 -4.260 1.00 93.19 246 HIS A N 1
ATOM 1830 C CA . HIS A 1 246 ? 12.838 10.482 -4.372 1.00 93.19 246 HIS A CA 1
ATOM 1831 C C . HIS A 1 246 ? 11.942 10.944 -5.515 1.00 93.19 246 HIS A C 1
ATOM 1833 O O . HIS A 1 246 ? 11.187 11.914 -5.388 1.00 93.19 246 HIS A O 1
ATOM 1839 N N . ILE A 1 247 ? 12.024 10.246 -6.648 1.00 93.44 247 ILE A N 1
ATOM 1840 C CA . ILE A 1 247 ? 11.182 10.540 -7.804 1.00 93.44 247 ILE A CA 1
ATOM 1841 C C . ILE A 1 247 ? 9.730 10.225 -7.434 1.00 93.44 247 ILE A C 1
ATOM 1843 O O . ILE A 1 247 ? 8.853 11.063 -7.638 1.00 93.44 247 ILE A O 1
ATOM 1847 N N . ASP A 1 248 ? 9.486 9.072 -6.805 1.00 95.31 248 ASP A N 1
ATOM 1848 C CA . ASP A 1 248 ? 8.163 8.690 -6.317 1.00 95.31 248 ASP A CA 1
ATOM 1849 C C . ASP A 1 248 ? 7.631 9.689 -5.284 1.00 95.31 248 ASP A C 1
ATOM 1851 O O . ASP A 1 248 ? 6.486 10.112 -5.419 1.00 95.31 248 ASP A O 1
ATOM 1855 N N . PHE A 1 249 ? 8.451 10.148 -4.334 1.00 95.62 249 PHE A N 1
ATOM 1856 C CA . PHE A 1 249 ? 8.088 11.171 -3.343 1.00 95.62 249 PHE A CA 1
ATOM 1857 C C . PHE A 1 249 ? 7.627 12.469 -4.007 1.00 95.62 249 PHE A C 1
ATOM 1859 O O . PHE A 1 249 ? 6.529 12.959 -3.742 1.00 95.62 249 PHE A O 1
ATOM 1866 N N . THR A 1 250 ? 8.422 12.973 -4.954 1.00 93.56 250 THR A N 1
ATOM 1867 C CA . THR A 1 250 ? 8.123 14.199 -5.709 1.00 93.56 250 THR A CA 1
ATOM 1868 C C . THR A 1 250 ? 6.833 14.065 -6.526 1.00 93.56 250 THR A C 1
ATOM 1870 O O . THR A 1 250 ? 6.049 15.010 -6.660 1.00 93.56 250 THR A O 1
ATOM 1873 N N . MET A 1 251 ? 6.591 12.879 -7.087 1.00 95.06 251 MET A N 1
ATOM 1874 C CA . MET A 1 251 ? 5.432 12.607 -7.935 1.00 95.06 251 MET A CA 1
ATOM 1875 C C . MET A 1 251 ? 4.170 12.240 -7.140 1.00 95.06 251 MET A C 1
ATOM 1877 O O . MET A 1 251 ? 3.061 12.373 -7.673 1.00 95.06 251 MET A O 1
ATOM 1881 N N . MET A 1 252 ? 4.304 11.823 -5.879 1.00 97.38 252 MET A N 1
ATOM 1882 C CA . MET A 1 252 ? 3.227 11.234 -5.083 1.00 97.38 252 MET A CA 1
ATOM 1883 C C . MET A 1 252 ? 1.980 12.119 -4.941 1.00 97.38 252 MET A C 1
ATOM 1885 O O . MET A 1 252 ? 0.889 11.592 -5.170 1.00 97.38 252 MET A O 1
ATOM 1889 N N . PRO A 1 253 ? 2.064 13.446 -4.691 1.00 96.94 253 PRO A N 1
ATOM 1890 C CA . PRO A 1 253 ? 0.867 14.290 -4.608 1.00 96.94 253 PRO A CA 1
ATOM 1891 C C . PRO A 1 253 ? -0.012 14.213 -5.867 1.00 96.94 253 PRO A C 1
ATOM 1893 O O . PRO A 1 253 ? -1.239 14.135 -5.794 1.00 96.94 253 PRO A O 1
ATOM 1896 N N . ARG A 1 254 ? 0.613 14.167 -7.051 1.00 96.44 254 ARG A N 1
ATOM 1897 C CA . ARG A 1 254 ? -0.092 14.080 -8.342 1.00 96.44 254 ARG A CA 1
ATOM 1898 C C . ARG A 1 254 ? -0.671 12.701 -8.586 1.00 96.44 254 ARG A C 1
ATOM 1900 O O . ARG A 1 254 ? -1.755 12.585 -9.154 1.00 96.44 254 ARG A O 1
ATOM 1907 N N . LEU A 1 255 ? 0.051 11.669 -8.168 1.00 98.00 255 LEU A N 1
ATOM 1908 C CA . LEU A 1 255 ? -0.410 10.292 -8.254 1.00 98.00 255 LEU A CA 1
ATOM 1909 C C . LEU A 1 255 ? -1.620 10.061 -7.349 1.00 98.00 255 LEU A C 1
ATOM 1911 O O . LEU A 1 255 ? -2.618 9.516 -7.813 1.00 98.00 255 LEU A O 1
ATOM 1915 N N . VAL A 1 256 ? -1.575 10.543 -6.106 1.00 98.44 256 VAL A N 1
ATOM 1916 C CA . VAL A 1 256 ? -2.706 10.483 -5.173 1.00 98.44 256 VAL A CA 1
ATOM 1917 C C . VAL A 1 256 ? -3.901 11.260 -5.709 1.00 98.44 256 VAL A C 1
ATOM 1919 O O . VAL A 1 256 ? -5.001 10.708 -5.754 1.00 98.44 256 VAL A O 1
ATOM 1922 N N . LYS A 1 257 ? -3.696 12.487 -6.211 1.00 97.75 257 LYS A N 1
ATOM 1923 C CA . LYS A 1 257 ? -4.768 13.246 -6.871 1.00 97.75 257 LYS A CA 1
ATOM 1924 C C . LYS A 1 257 ? -5.393 12.446 -8.015 1.00 97.75 257 LYS A C 1
ATOM 1926 O O . LYS A 1 257 ? -6.609 12.324 -8.078 1.00 97.75 257 LYS A O 1
ATOM 1931 N N . GLN A 1 258 ? -4.576 11.855 -8.886 1.00 96.94 258 GLN A N 1
ATOM 1932 C CA . GLN A 1 258 ? -5.073 11.055 -10.002 1.00 96.94 258 GLN A CA 1
ATOM 1933 C C . GLN A 1 258 ? -5.859 9.814 -9.540 1.00 96.94 258 GLN A C 1
ATOM 1935 O O . GLN A 1 258 ? -6.837 9.444 -10.190 1.00 96.94 258 GLN A O 1
ATOM 1940 N N . GLU A 1 259 ? -5.445 9.140 -8.463 1.00 97.62 259 GLU A N 1
ATOM 1941 C CA . GLU A 1 259 ? -6.195 7.992 -7.943 1.00 97.62 259 GLU A CA 1
ATOM 1942 C C . GLU A 1 259 ? -7.538 8.408 -7.338 1.00 97.62 259 GLU A C 1
ATOM 1944 O O . GLU A 1 259 ? -8.535 7.741 -7.618 1.00 97.62 259 GLU A O 1
ATOM 1949 N N . ASN A 1 260 ? -7.588 9.525 -6.606 1.00 98.12 260 ASN A N 1
ATOM 1950 C CA . ASN A 1 260 ? -8.842 10.095 -6.107 1.00 98.12 260 ASN A CA 1
ATOM 1951 C C . ASN A 1 260 ? -9.755 10.553 -7.257 1.00 98.12 260 ASN A C 1
ATOM 1953 O O . ASN A 1 260 ? -10.940 10.247 -7.244 1.00 98.12 260 ASN A O 1
ATOM 1957 N N . ASP A 1 261 ? -9.216 11.201 -8.296 1.00 97.31 261 ASP A N 1
ATOM 1958 C CA . ASP A 1 261 ? -10.000 11.622 -9.468 1.00 97.31 261 ASP A CA 1
ATOM 1959 C C . ASP A 1 261 ? -10.636 10.409 -10.185 1.00 97.31 261 ASP A C 1
ATOM 1961 O O . ASP A 1 261 ? -11.754 10.485 -10.693 1.00 97.31 261 ASP A O 1
ATOM 1965 N N . LYS A 1 262 ? -9.939 9.262 -10.220 1.00 96.44 262 LYS A N 1
ATOM 1966 C CA . LYS A 1 262 ? -10.441 8.010 -10.821 1.00 96.44 262 LYS A CA 1
ATOM 1967 C C . LYS A 1 262 ? -11.403 7.238 -9.919 1.00 96.44 262 LYS A C 1
ATOM 1969 O O . LYS A 1 262 ? -12.173 6.424 -10.423 1.00 96.44 262 LYS A O 1
ATOM 1974 N N . CYS A 1 263 ? -11.286 7.392 -8.607 1.00 96.38 263 CYS A N 1
ATOM 1975 C CA . CYS A 1 263 ? -12.057 6.652 -7.616 1.00 96.38 263 CYS A CA 1
ATOM 1976 C C . CYS A 1 263 ? -12.218 7.524 -6.364 1.00 96.38 263 CYS A C 1
ATOM 1978 O O . CYS A 1 263 ? -11.464 7.343 -5.413 1.00 96.38 263 CYS A O 1
ATOM 1980 N N . PRO A 1 264 ? -13.181 8.465 -6.345 1.00 95.25 264 PRO A N 1
ATOM 1981 C CA . PRO A 1 264 ? -13.317 9.415 -5.237 1.00 95.25 264 PRO A CA 1
ATOM 1982 C C . PRO A 1 264 ? -13.506 8.743 -3.872 1.00 95.25 264 PRO A C 1
ATOM 1984 O O . PRO A 1 264 ? -13.013 9.232 -2.863 1.00 95.25 264 PRO A O 1
ATOM 1987 N N . GLU A 1 265 ? -14.145 7.571 -3.845 1.00 95.88 265 GLU A N 1
ATOM 1988 C CA . GLU A 1 265 ? -14.402 6.791 -2.628 1.00 95.88 265 GLU A CA 1
ATOM 1989 C C . GLU A 1 265 ? -13.155 6.118 -2.025 1.00 95.88 265 GLU A C 1
ATOM 1991 O O . GLU A 1 265 ? -13.222 5.568 -0.923 1.00 95.88 265 GLU A O 1
ATOM 1996 N N . ILE A 1 266 ? -12.003 6.152 -2.709 1.00 97.06 266 ILE A N 1
ATOM 1997 C CA . ILE A 1 266 ? -10.744 5.649 -2.143 1.00 97.06 266 ILE A CA 1
ATOM 1998 C C . ILE A 1 266 ? -10.307 6.477 -0.927 1.00 97.06 266 ILE A C 1
ATOM 2000 O O . ILE A 1 266 ? -9.676 5.919 -0.026 1.00 97.06 266 ILE A O 1
ATOM 2004 N N . ASN A 1 267 ? -10.668 7.771 -0.893 1.00 98.06 267 ASN A N 1
ATOM 2005 C CA . ASN A 1 267 ? -10.324 8.733 0.157 1.00 98.06 267 ASN A CA 1
ATOM 2006 C C . ASN A 1 267 ? -8.836 8.660 0.537 1.00 98.06 267 ASN A C 1
ATOM 2008 O O . ASN A 1 267 ? -8.489 8.461 1.703 1.00 98.06 267 ASN A O 1
ATOM 2012 N N . LEU A 1 268 ? -7.961 8.755 -0.468 1.00 98.69 268 LEU A N 1
ATOM 2013 C CA . LEU A 1 268 ? -6.517 8.619 -0.302 1.00 98.69 268 LEU A CA 1
ATOM 2014 C C . LEU A 1 268 ? -5.873 9.975 -0.013 1.00 98.69 268 LEU A C 1
ATOM 2016 O O . LEU A 1 268 ? -6.064 10.930 -0.763 1.00 98.69 268 LEU A O 1
ATOM 2020 N N . GLN A 1 269 ? -5.054 10.045 1.028 1.00 98.62 269 GLN A N 1
ATOM 2021 C CA . GLN A 1 269 ? -4.268 11.231 1.368 1.00 98.62 269 GLN A CA 1
ATOM 2022 C C . GLN A 1 269 ? -2.781 10.881 1.368 1.00 98.62 269 GLN A C 1
ATOM 2024 O O . GLN A 1 269 ? -2.404 9.811 1.841 1.00 98.62 269 GLN A O 1
ATOM 2029 N N . PHE A 1 270 ? -1.947 11.768 0.821 1.00 98.62 270 PHE A N 1
ATOM 2030 C CA . PHE A 1 270 ? -0.494 11.677 0.952 1.00 98.62 270 PHE A CA 1
ATOM 2031 C C . PHE A 1 270 ? -0.055 12.557 2.114 1.00 98.62 270 PHE A C 1
ATOM 2033 O O . PHE A 1 270 ? -0.400 13.736 2.135 1.00 98.62 270 PHE A O 1
ATOM 2040 N N . ILE A 1 271 ? 0.672 11.982 3.067 1.00 98.12 271 ILE A N 1
ATOM 2041 C CA . ILE A 1 271 ? 1.069 12.662 4.296 1.00 98.12 271 ILE A CA 1
ATOM 2042 C C . ILE A 1 271 ? 2.554 12.405 4.541 1.00 98.12 271 ILE A C 1
ATOM 2044 O O . ILE A 1 271 ? 3.013 11.262 4.510 1.00 98.12 271 ILE A O 1
ATOM 2048 N N . THR A 1 272 ? 3.300 13.482 4.776 1.00 96.69 272 THR A N 1
ATOM 2049 C CA . THR A 1 272 ? 4.754 13.445 5.005 1.00 96.69 272 THR A CA 1
ATOM 2050 C C . THR A 1 272 ? 5.147 13.728 6.454 1.00 96.69 272 THR A C 1
ATOM 2052 O O . THR A 1 272 ? 6.317 13.636 6.814 1.00 96.69 272 THR A O 1
ATOM 2055 N N . ASP A 1 273 ? 4.161 14.091 7.273 1.00 95.88 273 ASP A N 1
ATOM 2056 C CA . ASP A 1 273 ? 4.320 14.548 8.646 1.00 95.88 273 ASP A CA 1
ATOM 2057 C C . ASP A 1 273 ? 3.392 13.737 9.577 1.00 95.88 273 ASP A C 1
ATOM 2059 O O . ASP A 1 273 ? 2.169 13.727 9.380 1.00 95.88 273 ASP A O 1
ATOM 2063 N N . PRO A 1 274 ? 3.939 13.030 10.582 1.00 95.25 274 PRO A N 1
ATOM 2064 C CA . PRO A 1 274 ? 3.157 12.270 11.555 1.00 95.25 274 PRO A CA 1
ATOM 2065 C C . PRO A 1 274 ? 2.130 13.102 12.335 1.00 95.25 274 PRO A C 1
ATOM 2067 O O . PRO A 1 274 ? 1.085 12.567 12.711 1.00 95.25 274 PRO A O 1
ATOM 2070 N N . GLU A 1 275 ? 2.374 14.392 12.568 1.00 94.06 275 GLU A N 1
ATOM 2071 C CA . GLU A 1 275 ? 1.401 15.253 13.251 1.00 94.06 275 GLU A CA 1
ATOM 2072 C C . GLU A 1 275 ? 0.188 15.513 12.349 1.00 94.06 275 GLU A C 1
ATOM 2074 O O . GLU A 1 275 ? -0.964 15.330 12.759 1.00 94.06 275 GLU A O 1
ATOM 2079 N N . GLN A 1 276 ? 0.435 15.805 11.069 1.00 96.38 276 GLN A N 1
ATOM 2080 C CA . GLN A 1 276 ? -0.624 15.947 10.066 1.00 96.38 276 GLN A CA 1
ATOM 2081 C C . GLN A 1 276 ? -1.424 14.657 9.867 1.00 96.38 276 GLN A C 1
ATOM 2083 O O . GLN A 1 276 ? -2.623 14.725 9.575 1.00 96.38 276 GLN A O 1
ATOM 2088 N N . LEU A 1 277 ? -0.813 13.481 10.053 1.00 97.69 277 LEU A N 1
ATOM 2089 C CA . LEU A 1 277 ? -1.534 12.206 10.044 1.00 97.69 277 LEU A CA 1
ATOM 2090 C C . LEU A 1 277 ? -2.618 12.178 11.123 1.00 97.69 277 LEU A C 1
ATOM 2092 O O . LEU A 1 277 ? -3.768 11.849 10.825 1.00 97.69 277 LEU A O 1
ATOM 2096 N N . VAL A 1 278 ? -2.280 12.552 12.357 1.00 97.75 278 VAL A N 1
ATOM 2097 C CA . VAL A 1 278 ? -3.232 12.581 13.476 1.00 97.75 278 VAL A CA 1
ATOM 2098 C C . VAL A 1 278 ? -4.387 13.531 13.175 1.00 97.75 278 VAL A C 1
ATOM 2100 O O . VAL A 1 278 ? -5.553 13.142 13.300 1.00 97.75 278 VAL A O 1
ATOM 2103 N N . THR A 1 279 ? -4.084 14.749 12.719 1.00 97.56 279 THR A N 1
ATOM 2104 C CA . THR A 1 279 ? -5.106 15.730 12.331 1.00 97.56 279 THR A CA 1
ATOM 2105 C C . THR A 1 279 ? -5.996 15.196 11.209 1.00 97.56 279 THR A C 1
ATOM 2107 O O . THR A 1 279 ? -7.217 15.361 11.245 1.00 97.56 279 THR A O 1
ATOM 2110 N N . SER A 1 280 ? -5.417 14.509 10.225 1.00 98.00 280 SER A N 1
ATOM 2111 C CA . SER A 1 280 ? -6.158 13.941 9.094 1.00 98.00 280 SER A CA 1
ATOM 2112 C C . SER A 1 280 ? -7.080 12.799 9.523 1.00 98.00 280 SER A C 1
ATOM 2114 O O . SER A 1 280 ? -8.235 12.752 9.095 1.00 98.00 280 SER A O 1
ATOM 2116 N N . ILE A 1 281 ? -6.626 11.926 10.428 1.00 97.75 281 ILE A N 1
ATOM 2117 C CA . ILE A 1 281 ? -7.459 10.874 11.028 1.00 97.75 281 ILE A CA 1
ATOM 2118 C C . ILE A 1 281 ? -8.634 11.503 11.784 1.00 97.75 281 ILE A C 1
ATOM 2120 O O . ILE A 1 281 ? -9.778 11.106 11.570 1.00 97.75 281 ILE A O 1
ATOM 2124 N N . GLN A 1 282 ? -8.383 12.509 12.627 1.00 96.69 282 GLN A N 1
ATOM 2125 C CA . GLN A 1 282 ? -9.443 13.209 13.362 1.00 96.69 282 GLN A CA 1
ATOM 2126 C C . GLN A 1 282 ? -10.465 13.850 12.417 1.00 96.69 282 GLN A C 1
ATOM 2128 O O . GLN A 1 282 ? -11.667 13.685 12.619 1.00 96.69 282 GLN A O 1
ATOM 2133 N N . LYS A 1 283 ? -10.009 14.531 11.356 1.00 96.69 283 LYS A N 1
ATOM 2134 C CA . LYS A 1 283 ? -10.886 15.134 10.338 1.00 96.69 283 LYS A CA 1
ATOM 2135 C C . LYS A 1 283 ? -11.785 14.080 9.680 1.00 96.69 283 LYS A C 1
ATOM 2137 O O . LYS A 1 283 ? -12.991 14.295 9.578 1.00 96.69 283 LYS A O 1
ATOM 2142 N N . VAL A 1 284 ? -11.228 12.936 9.277 1.00 95.75 284 VAL A N 1
ATOM 2143 C CA . VAL A 1 284 ? -11.986 11.821 8.676 1.00 95.75 284 VAL A CA 1
ATOM 2144 C C . VAL A 1 284 ? -13.024 11.263 9.654 1.00 95.75 284 VAL A C 1
ATOM 2146 O O . VAL A 1 284 ? -14.190 11.110 9.285 1.00 95.75 284 VAL A O 1
ATOM 2149 N N . VAL A 1 285 ? -12.630 11.019 10.908 1.00 93.56 285 VAL A N 1
ATOM 2150 C CA . VAL A 1 285 ? -13.519 10.485 11.952 1.00 93.56 285 VAL A CA 1
ATOM 2151 C C . VAL A 1 285 ? -14.654 11.460 12.272 1.00 93.56 285 VAL A C 1
ATOM 2153 O O . VAL A 1 285 ? -15.815 11.057 12.289 1.00 93.56 285 VAL A O 1
ATOM 2156 N N . ASN A 1 286 ? -14.354 12.748 12.451 1.00 94.56 286 ASN A N 1
ATOM 2157 C CA . ASN A 1 286 ? -15.349 13.777 12.773 1.00 94.56 286 ASN A CA 1
ATOM 2158 C C . ASN A 1 286 ? -16.358 13.996 11.639 1.00 94.56 286 ASN A C 1
ATOM 2160 O O . ASN A 1 286 ? -17.524 14.287 11.893 1.00 94.56 286 ASN A O 1
ATOM 2164 N N . ARG A 1 287 ? -15.927 13.823 10.384 1.00 95.56 287 ARG A N 1
ATOM 2165 C CA . ARG A 1 287 ? -16.800 13.888 9.202 1.00 95.56 287 ARG A CA 1
ATOM 2166 C C . ARG A 1 287 ? -17.614 12.608 8.986 1.00 95.56 287 ARG A C 1
ATOM 2168 O O . ARG A 1 287 ? -18.400 12.548 8.046 1.00 95.56 287 ARG A O 1
ATOM 2175 N N . GLY A 1 288 ? -17.431 11.586 9.825 1.00 94.81 288 GLY A N 1
ATOM 2176 C CA . GLY A 1 288 ? -18.129 10.309 9.706 1.00 94.81 288 GLY A CA 1
ATOM 2177 C C . GLY A 1 288 ? -17.742 9.520 8.455 1.00 94.81 288 GLY A C 1
ATOM 2178 O O . GLY A 1 288 ? -18.549 8.732 7.966 1.00 94.81 288 GLY A O 1
ATOM 2179 N N . ILE A 1 289 ? -16.535 9.733 7.916 1.00 95.88 289 ILE A N 1
ATOM 2180 C CA . ILE A 1 289 ? -16.055 9.002 6.741 1.00 95.88 289 ILE A CA 1
ATOM 2181 C C . ILE A 1 289 ? -15.727 7.564 7.179 1.00 95.88 289 ILE A C 1
ATOM 2183 O O . ILE A 1 289 ? -14.830 7.363 7.999 1.00 95.88 289 ILE A O 1
ATOM 2187 N N . PRO A 1 290 ? -16.434 6.544 6.655 1.00 96.06 290 PRO A N 1
ATOM 2188 C CA . PRO A 1 290 ? -16.331 5.185 7.178 1.00 96.06 290 PRO A CA 1
ATOM 2189 C C . PRO A 1 290 ? -15.069 4.455 6.720 1.00 96.06 290 PRO A C 1
ATOM 2191 O O . PRO A 1 290 ? -14.693 3.459 7.334 1.00 96.06 290 PRO A O 1
ATOM 2194 N N . SER A 1 291 ? -14.437 4.902 5.633 1.00 97.81 291 SER A N 1
ATOM 2195 C CA . SER A 1 291 ? -13.231 4.282 5.100 1.00 97.81 291 SER A CA 1
ATOM 2196 C C . SER A 1 291 ? -12.356 5.294 4.367 1.00 97.81 291 SER A C 1
ATOM 2198 O O . SER A 1 291 ? -12.844 6.071 3.542 1.00 97.81 291 SER A O 1
ATOM 2200 N N . SER A 1 292 ? -11.057 5.262 4.657 1.00 98.38 292 SER A N 1
ATOM 2201 C CA . SER A 1 292 ? -10.048 6.130 4.049 1.00 98.38 292 SER A CA 1
ATOM 2202 C C . SER A 1 292 ? -8.670 5.479 4.050 1.00 98.38 292 SER A C 1
ATOM 2204 O O . SER A 1 292 ? -8.470 4.429 4.663 1.00 98.38 292 SER A O 1
ATOM 2206 N N . ARG A 1 293 ? -7.730 6.067 3.303 1.00 98.81 293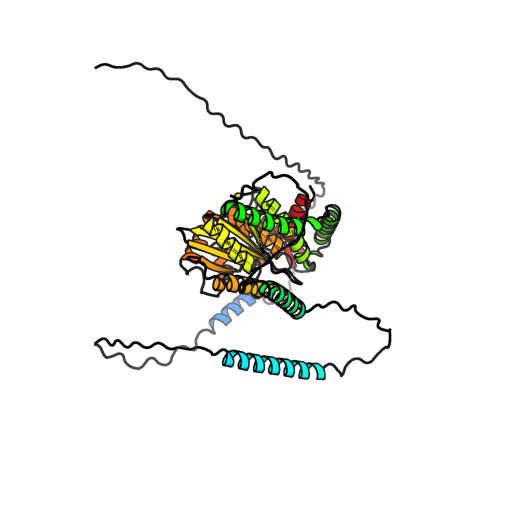 ARG A N 1
ATOM 2207 C CA . ARG A 1 293 ? -6.347 5.593 3.222 1.00 98.81 293 ARG A CA 1
ATOM 2208 C C . ARG A 1 293 ? -5.362 6.738 3.395 1.00 98.81 293 ARG A C 1
ATOM 2210 O O . ARG A 1 293 ? -5.546 7.810 2.821 1.00 98.81 293 ARG A O 1
ATOM 2217 N N . PHE A 1 294 ? -4.274 6.475 4.107 1.00 98.75 294 PHE A N 1
ATOM 2218 C CA . PHE A 1 294 ? -3.190 7.437 4.310 1.00 98.75 294 PHE A CA 1
ATOM 2219 C C . PHE A 1 294 ? -1.878 6.837 3.825 1.00 98.75 294 PHE A C 1
ATOM 2221 O O . PHE A 1 294 ? -1.365 5.888 4.416 1.00 98.75 294 PHE A O 1
ATOM 2228 N N . LEU A 1 295 ? -1.359 7.360 2.719 1.00 98.69 295 LEU A N 1
ATOM 2229 C CA . LEU A 1 295 ? -0.046 7.007 2.205 1.00 98.69 295 LEU A CA 1
ATOM 2230 C C . LEU A 1 295 ? 0.974 7.875 2.937 1.00 98.69 295 LEU A C 1
ATOM 2232 O O . LEU A 1 295 ? 1.050 9.080 2.700 1.00 98.69 295 LEU A O 1
ATOM 2236 N N . MET A 1 296 ? 1.697 7.255 3.863 1.00 97.94 296 MET A N 1
ATOM 2237 C CA . MET A 1 296 ? 2.693 7.908 4.700 1.00 97.94 296 MET A CA 1
ATOM 2238 C C . MET A 1 296 ? 4.068 7.803 4.061 1.00 97.94 296 MET A C 1
ATOM 2240 O O . MET A 1 296 ? 4.437 6.739 3.570 1.00 97.94 296 MET A O 1
ATOM 2244 N N . SER A 1 297 ? 4.834 8.882 4.135 1.00 97.19 297 SER A N 1
ATOM 2245 C CA . SER A 1 297 ? 6.284 8.889 3.942 1.00 97.19 297 SER A CA 1
ATOM 2246 C C . SER A 1 297 ? 6.907 9.769 5.011 1.00 97.19 297 SER A C 1
ATOM 2248 O O . SER A 1 297 ? 6.252 10.682 5.495 1.00 97.19 297 SER A O 1
ATOM 2250 N N . LEU A 1 298 ? 8.170 9.548 5.353 1.00 92.38 298 LEU A N 1
ATOM 2251 C CA . LEU A 1 298 ? 8.961 10.580 6.025 1.00 92.38 298 LEU A CA 1
ATOM 2252 C C . LEU A 1 298 ? 9.819 11.284 4.978 1.00 92.38 298 LEU A C 1
ATOM 2254 O O . LEU A 1 298 ? 10.318 10.639 4.051 1.00 92.38 298 LEU A O 1
ATOM 2258 N N . GLU A 1 299 ? 9.937 12.603 5.090 1.00 84.06 299 GLU A N 1
ATOM 2259 C CA . GLU A 1 299 ? 10.907 13.358 4.302 1.00 84.06 299 GLU A CA 1
ATOM 2260 C C . GLU A 1 299 ? 12.323 13.034 4.801 1.00 84.06 299 GLU A C 1
ATOM 2262 O O . GLU A 1 299 ? 12.558 12.893 6.002 1.00 84.06 299 GLU A O 1
ATOM 2267 N N . GLY A 1 300 ? 13.272 12.866 3.882 1.00 82.94 300 GLY A N 1
ATOM 2268 C CA . GLY A 1 300 ? 14.642 12.499 4.220 1.00 82.94 300 GLY A CA 1
ATOM 2269 C C . GLY A 1 300 ? 15.456 12.094 2.997 1.00 82.94 300 GLY A C 1
ATOM 2270 O O . GLY A 1 300 ? 14.963 12.115 1.872 1.00 82.94 300 GLY A O 1
ATOM 2271 N N . ASN A 1 301 ? 16.712 11.702 3.225 1.00 82.88 301 ASN A N 1
ATOM 2272 C CA . ASN A 1 301 ? 17.648 11.324 2.158 1.00 82.88 301 ASN A CA 1
ATOM 2273 C C . ASN A 1 301 ? 17.276 10.027 1.429 1.00 82.88 301 ASN A C 1
ATOM 2275 O O . ASN A 1 301 ? 17.799 9.788 0.345 1.00 82.88 301 ASN A O 1
ATOM 2279 N N . ASP A 1 302 ? 16.405 9.199 1.999 1.00 87.06 302 ASP A N 1
ATOM 2280 C CA . ASP A 1 302 ? 15.889 7.989 1.360 1.00 87.06 302 ASP A CA 1
ATOM 2281 C C . ASP A 1 302 ? 14.430 7.774 1.796 1.00 87.06 302 ASP A C 1
ATOM 2283 O O . ASP A 1 302 ? 14.174 7.111 2.806 1.00 87.06 302 ASP A O 1
ATOM 2287 N N . PRO A 1 303 ? 13.464 8.422 1.115 1.00 93.00 303 PRO A N 1
ATOM 2288 C CA . PRO A 1 303 ? 12.060 8.353 1.488 1.00 93.00 303 PRO A CA 1
ATOM 2289 C C . PRO A 1 303 ? 11.560 6.910 1.473 1.00 93.00 303 PRO A C 1
ATOM 2291 O O . PRO A 1 303 ? 11.756 6.175 0.508 1.00 93.00 303 PRO A O 1
ATOM 2294 N N . HIS A 1 304 ? 10.859 6.512 2.527 1.00 95.62 304 HIS A N 1
ATOM 2295 C CA . HIS A 1 304 ? 10.216 5.206 2.601 1.00 95.62 304 HIS A CA 1
ATOM 2296 C C . HIS A 1 304 ? 8.730 5.374 2.852 1.00 95.62 304 HIS A C 1
ATOM 2298 O O . HIS A 1 304 ? 8.324 6.241 3.626 1.00 95.62 304 HIS A O 1
ATOM 2304 N N . PHE A 1 305 ? 7.930 4.538 2.194 1.00 97.56 305 PHE A N 1
ATOM 2305 C CA . PHE A 1 305 ? 6.484 4.671 2.177 1.00 97.56 305 PHE A CA 1
ATOM 2306 C C . PHE A 1 305 ? 5.797 3.475 2.821 1.00 97.56 305 PHE A C 1
ATOM 2308 O O . PHE A 1 305 ? 6.182 2.328 2.602 1.00 97.56 305 PHE A O 1
ATOM 2315 N N . ALA A 1 306 ? 4.700 3.756 3.511 1.00 97.81 306 ALA A N 1
ATOM 2316 C CA . ALA A 1 306 ? 3.737 2.758 3.950 1.00 97.81 306 ALA A CA 1
ATOM 2317 C C . ALA A 1 306 ? 2.315 3.270 3.709 1.00 97.81 306 ALA A C 1
ATOM 2319 O O . ALA A 1 306 ? 2.081 4.458 3.476 1.00 97.81 306 ALA A O 1
ATOM 2320 N N . ILE A 1 307 ? 1.341 2.367 3.773 1.00 98.69 307 ILE A N 1
ATOM 2321 C CA . ILE A 1 307 ? -0.072 2.695 3.575 1.00 98.69 307 ILE A CA 1
ATOM 2322 C C . ILE A 1 307 ? -0.873 2.301 4.808 1.00 98.69 307 ILE A C 1
ATOM 2324 O O . ILE A 1 307 ? -0.778 1.177 5.289 1.00 98.69 307 ILE A O 1
ATOM 2328 N N . ILE A 1 308 ? -1.676 3.224 5.322 1.00 98.81 308 ILE A N 1
ATOM 2329 C CA . ILE A 1 308 ? -2.597 2.973 6.429 1.00 98.81 308 ILE A CA 1
ATOM 2330 C C . ILE A 1 308 ? -3.996 2.810 5.849 1.00 98.81 308 ILE A C 1
ATOM 2332 O O . ILE A 1 308 ? -4.489 3.721 5.181 1.00 98.81 308 ILE A O 1
ATOM 2336 N N . ASP A 1 309 ? -4.635 1.670 6.114 1.00 98.81 309 ASP A N 1
ATOM 2337 C CA . ASP A 1 309 ? -6.068 1.486 5.878 1.00 98.81 309 ASP A CA 1
ATOM 2338 C C . ASP A 1 309 ? -6.843 1.893 7.126 1.00 98.81 309 ASP A C 1
ATOM 2340 O O . ASP A 1 309 ? -6.537 1.447 8.237 1.00 98.81 309 ASP A O 1
ATOM 2344 N N . GLN A 1 310 ? -7.855 2.732 6.938 1.00 98.44 310 GLN A N 1
ATOM 2345 C CA . GLN A 1 310 ? -8.771 3.141 7.987 1.00 98.44 310 GLN A CA 1
ATOM 2346 C C . GLN A 1 310 ? -10.171 2.611 7.688 1.00 98.44 310 GLN A C 1
ATOM 2348 O O . GLN A 1 310 ? -10.700 2.784 6.585 1.00 98.44 310 GLN A O 1
ATOM 2353 N N . GLN A 1 311 ? -10.789 2.008 8.704 1.00 98.44 311 GLN A N 1
ATOM 2354 C CA . GLN A 1 311 ? -12.205 1.652 8.695 1.00 98.44 311 GLN A CA 1
ATOM 2355 C C . GLN A 1 311 ? -12.874 2.024 10.019 1.00 98.44 311 GLN A C 1
ATOM 2357 O O . GLN A 1 311 ? -12.323 1.778 11.093 1.00 98.44 311 GLN A O 1
ATOM 2362 N N . THR A 1 312 ? -14.086 2.570 9.956 1.00 97.69 312 THR A N 1
ATOM 2363 C CA . THR A 1 312 ? -14.941 2.799 11.126 1.00 97.69 312 THR A CA 1
ATOM 2364 C C . THR A 1 312 ? -16.023 1.727 11.184 1.00 97.69 312 THR A C 1
ATOM 2366 O O . THR A 1 312 ? -16.871 1.630 10.300 1.00 97.69 312 THR A O 1
ATOM 2369 N N . ILE A 1 313 ? -16.018 0.920 12.246 1.00 97.38 313 ILE A N 1
ATOM 2370 C CA . ILE A 1 313 ? -16.957 -0.189 12.449 1.00 97.38 313 ILE A CA 1
ATOM 2371 C C . ILE A 1 313 ? -17.608 -0.018 13.818 1.00 97.38 313 ILE A C 1
ATOM 2373 O O . ILE A 1 313 ? -16.919 0.009 14.834 1.00 97.38 313 ILE A O 1
ATOM 2377 N N . ALA A 1 314 ? -18.940 0.095 13.852 1.00 95.00 314 ALA A N 1
ATOM 2378 C CA . ALA A 1 314 ? -19.706 0.289 15.088 1.00 95.00 314 ALA A CA 1
ATOM 2379 C C . ALA A 1 314 ? -19.147 1.433 15.968 1.00 95.00 314 ALA A C 1
ATOM 2381 O O . ALA A 1 314 ? -18.936 1.262 17.167 1.00 95.00 314 ALA A O 1
ATOM 2382 N N . ASN A 1 315 ? -18.886 2.592 15.346 1.00 94.75 315 ASN A N 1
ATOM 2383 C CA . ASN A 1 315 ? -18.323 3.803 15.967 1.00 94.75 315 ASN A CA 1
ATOM 2384 C C . ASN A 1 315 ? -16.913 3.646 16.564 1.00 94.75 315 ASN A C 1
ATOM 2386 O O . ASN A 1 315 ? -16.482 4.485 17.350 1.00 94.75 315 ASN A O 1
ATOM 2390 N N . LYS A 1 316 ? -16.184 2.591 16.191 1.00 98.12 316 LYS A N 1
ATOM 2391 C CA . LYS A 1 316 ? -14.776 2.392 16.545 1.00 98.12 316 LYS A CA 1
ATOM 2392 C C . LYS A 1 316 ? -13.914 2.521 15.300 1.00 98.12 316 LYS A C 1
ATOM 2394 O O . LYS A 1 316 ? -14.244 1.944 14.264 1.00 98.12 316 LYS A O 1
ATOM 2399 N N . THR A 1 317 ? -12.817 3.259 15.406 1.00 98.19 317 THR A N 1
ATOM 2400 C CA . THR A 1 317 ? -11.885 3.488 14.301 1.00 98.19 317 THR A CA 1
ATOM 2401 C C . THR A 1 317 ? -10.763 2.463 14.362 1.00 98.19 317 THR A C 1
ATOM 2403 O O . THR A 1 317 ? -10.062 2.349 15.360 1.00 98.19 317 THR A O 1
ATOM 2406 N N . SER A 1 318 ? -10.596 1.710 13.285 1.00 98.62 318 SER A N 1
ATOM 2407 C CA . SER A 1 318 ? -9.535 0.731 13.093 1.00 98.62 318 SER A CA 1
ATOM 2408 C C . SER A 1 318 ? -8.531 1.279 12.089 1.00 98.62 318 SER A C 1
ATOM 2410 O O . SER A 1 318 ? -8.916 1.621 10.972 1.00 98.62 318 SER A O 1
ATOM 2412 N N . LEU A 1 319 ? -7.265 1.355 12.485 1.00 98.62 319 LEU A N 1
ATOM 2413 C CA . LEU A 1 319 ? -6.133 1.767 11.664 1.00 98.62 319 LEU A CA 1
ATOM 2414 C C . LEU A 1 319 ? -5.152 0.601 11.550 1.00 98.62 319 LEU A C 1
ATOM 2416 O O . LEU A 1 319 ? -4.710 0.060 12.567 1.00 98.62 319 LEU A O 1
ATOM 2420 N N . ILE A 1 320 ? -4.800 0.224 10.325 1.00 98.81 320 ILE A N 1
ATOM 2421 C CA . ILE A 1 320 ? -3.798 -0.813 10.067 1.00 98.81 320 ILE A CA 1
ATOM 2422 C C . ILE A 1 320 ? -2.766 -0.252 9.097 1.00 98.81 320 ILE A C 1
ATOM 2424 O O . ILE A 1 320 ? -3.093 0.032 7.946 1.00 98.81 320 ILE A O 1
ATOM 2428 N N . LEU A 1 321 ? -1.527 -0.087 9.562 1.00 98.75 321 LEU A N 1
ATOM 2429 C CA . LEU A 1 321 ? -0.392 0.255 8.706 1.00 98.75 321 LEU A CA 1
ATOM 2430 C C . LEU A 1 321 ? 0.130 -1.014 8.034 1.00 98.75 321 LEU A C 1
ATOM 2432 O O . LEU A 1 321 ? 0.542 -1.946 8.718 1.00 98.75 321 LEU A O 1
ATOM 2436 N N . PHE A 1 322 ? 0.143 -1.034 6.708 1.00 98.62 322 PHE A N 1
ATOM 2437 C CA . PHE A 1 322 ? 0.737 -2.091 5.902 1.00 98.62 322 PHE A CA 1
ATOM 2438 C C . PHE A 1 322 ? 2.124 -1.663 5.430 1.00 98.62 322 PHE A C 1
ATOM 2440 O O . PHE A 1 322 ? 2.267 -0.712 4.658 1.00 98.62 322 PHE A O 1
ATOM 2447 N N . GLU A 1 323 ? 3.135 -2.398 5.884 1.00 97.38 323 GLU A N 1
ATOM 2448 C CA . GLU A 1 323 ? 4.516 -2.264 5.442 1.00 97.38 323 GLU A CA 1
ATOM 2449 C C . GLU A 1 323 ? 4.798 -3.269 4.325 1.00 97.38 323 GLU A C 1
ATOM 2451 O O . GLU A 1 323 ? 4.643 -4.481 4.488 1.00 97.38 323 GLU A O 1
ATOM 2456 N N . THR A 1 324 ? 5.212 -2.760 3.171 1.00 95.50 324 THR A N 1
ATOM 2457 C CA . THR A 1 324 ? 5.444 -3.553 1.962 1.00 95.50 324 THR A CA 1
ATOM 2458 C C . THR A 1 324 ? 6.734 -4.378 2.012 1.00 95.50 324 THR A C 1
ATOM 2460 O O . THR A 1 324 ? 6.794 -5.430 1.365 1.00 95.50 324 THR A O 1
ATOM 2463 N N . THR A 1 325 ? 7.727 -3.971 2.808 1.00 94.81 325 THR A N 1
ATOM 2464 C CA . THR A 1 325 ? 8.944 -4.744 3.111 1.00 94.81 325 THR A CA 1
ATOM 2465 C C . THR A 1 325 ? 8.839 -5.435 4.482 1.00 94.81 325 THR A C 1
ATOM 2467 O O . THR A 1 325 ? 7.746 -5.836 4.892 1.00 94.81 325 THR A O 1
ATOM 2470 N N . LYS A 1 326 ? 9.970 -5.660 5.158 1.00 94.62 326 LYS A N 1
ATOM 2471 C CA . LYS A 1 326 ? 10.062 -6.137 6.540 1.00 94.62 326 LYS A CA 1
ATOM 2472 C C . LYS A 1 326 ? 10.354 -4.998 7.505 1.00 94.62 326 LYS A C 1
ATOM 2474 O O . LYS A 1 326 ? 11.147 -4.120 7.180 1.00 94.62 326 LYS A O 1
ATOM 2479 N N . PHE A 1 327 ? 9.857 -5.094 8.736 1.00 93.94 327 PHE A N 1
ATOM 2480 C CA . PHE A 1 327 ? 10.214 -4.148 9.804 1.00 93.94 327 PHE A CA 1
ATOM 2481 C C . PHE A 1 327 ? 11.650 -4.309 10.316 1.00 93.94 327 PHE A C 1
ATOM 2483 O O . PHE A 1 327 ? 12.102 -3.499 11.105 1.00 93.94 327 PHE A O 1
ATOM 2490 N N . THR A 1 328 ? 12.399 -5.312 9.848 1.00 92.50 328 THR A N 1
ATOM 2491 C CA . THR A 1 328 ? 13.856 -5.377 10.060 1.00 92.50 328 THR A CA 1
ATOM 2492 C C . THR A 1 328 ? 14.629 -4.412 9.154 1.00 92.50 328 THR A C 1
ATOM 2494 O O . THR A 1 328 ? 15.845 -4.307 9.273 1.00 92.50 328 THR A O 1
ATOM 2497 N N . HIS A 1 329 ? 13.964 -3.782 8.180 1.00 92.12 329 HIS A N 1
ATOM 2498 C CA . HIS A 1 329 ? 14.557 -2.739 7.355 1.00 92.12 329 HIS A CA 1
ATOM 2499 C C . HIS A 1 329 ? 14.475 -1.400 8.094 1.00 92.12 329 HIS A C 1
ATOM 2501 O O . HIS A 1 329 ? 13.381 -0.963 8.446 1.00 92.12 329 HIS A O 1
ATOM 2507 N N . MET A 1 330 ? 15.612 -0.725 8.274 1.00 92.44 330 MET A N 1
ATOM 2508 C CA . MET A 1 330 ? 15.725 0.474 9.115 1.00 92.44 330 MET A CA 1
ATOM 2509 C C . MET A 1 330 ? 14.696 1.562 8.766 1.00 92.44 330 MET A C 1
ATOM 2511 O O . MET A 1 330 ? 13.997 2.042 9.651 1.00 92.44 330 MET A O 1
ATOM 2515 N N . ASN A 1 331 ? 14.522 1.910 7.485 1.00 93.00 331 ASN A N 1
ATOM 2516 C CA . ASN A 1 331 ? 13.560 2.958 7.105 1.00 93.00 331 ASN A CA 1
ATOM 2517 C C . ASN A 1 331 ? 12.099 2.553 7.380 1.00 93.00 331 ASN A C 1
ATOM 2519 O O . ASN A 1 331 ? 11.273 3.404 7.702 1.00 93.00 331 ASN A O 1
ATOM 2523 N N . ALA A 1 332 ? 11.784 1.256 7.288 1.00 94.75 332 ALA A N 1
ATOM 2524 C CA . ALA A 1 332 ? 10.454 0.734 7.597 1.00 94.75 332 ALA A CA 1
ATOM 2525 C C . ALA A 1 332 ? 10.201 0.736 9.110 1.00 94.75 332 ALA A C 1
ATOM 2527 O O . ALA A 1 332 ? 9.117 1.102 9.564 1.00 94.75 332 ALA A O 1
ATOM 2528 N N . GLU A 1 333 ? 11.220 0.379 9.896 1.00 95.06 333 GLU A N 1
ATOM 2529 C CA . GLU A 1 333 ? 11.185 0.452 11.355 1.00 95.06 333 GLU A CA 1
ATOM 2530 C C . GLU A 1 333 ? 10.984 1.890 11.840 1.00 95.06 333 GLU A C 1
ATOM 2532 O O . GLU A 1 333 ? 10.053 2.154 12.600 1.00 95.06 333 GLU A O 1
ATOM 2537 N N . ILE A 1 334 ? 11.795 2.832 11.342 1.00 95.62 334 ILE A N 1
ATOM 2538 C CA . ILE A 1 334 ? 11.708 4.255 11.696 1.00 95.62 334 ILE A CA 1
ATOM 2539 C C . ILE A 1 334 ? 10.324 4.807 11.353 1.00 95.62 334 ILE A C 1
ATOM 2541 O O . ILE A 1 334 ? 9.699 5.446 12.203 1.00 95.62 334 ILE A O 1
ATOM 2545 N N . LEU A 1 335 ? 9.811 4.536 10.147 1.00 96.44 335 LEU A N 1
ATOM 2546 C CA . LEU A 1 335 ? 8.477 4.977 9.741 1.00 96.44 335 LEU A CA 1
ATOM 2547 C C . LEU A 1 335 ? 7.395 4.390 10.660 1.00 96.44 335 LEU A C 1
ATOM 2549 O O . LEU A 1 335 ? 6.553 5.130 11.170 1.00 96.44 335 LEU A O 1
ATOM 2553 N N . GLY A 1 336 ? 7.436 3.078 10.911 1.00 96.75 336 GLY A N 1
ATOM 2554 C CA . GLY A 1 336 ? 6.468 2.385 11.760 1.00 96.75 336 GLY A CA 1
ATOM 2555 C C . GLY A 1 336 ? 6.455 2.902 13.200 1.00 96.75 336 GLY A C 1
ATOM 2556 O O . GLY A 1 336 ? 5.390 3.219 13.733 1.00 96.75 336 GLY A O 1
ATOM 2557 N N . VAL A 1 337 ? 7.630 3.045 13.822 1.00 96.69 337 VAL A N 1
ATOM 2558 C CA . VAL A 1 337 ? 7.776 3.568 15.193 1.00 96.69 337 VAL A CA 1
ATOM 2559 C C . VAL A 1 337 ? 7.312 5.018 15.280 1.00 96.69 337 VAL A C 1
ATOM 2561 O O . VAL A 1 337 ? 6.594 5.371 16.219 1.00 96.69 337 VAL A O 1
ATOM 2564 N N . THR A 1 338 ? 7.670 5.844 14.297 1.00 97.25 338 THR A N 1
ATOM 2565 C CA . THR A 1 338 ? 7.287 7.260 14.253 1.00 97.25 338 THR A CA 1
ATOM 2566 C C . THR A 1 338 ? 5.769 7.416 14.143 1.00 97.25 338 THR A C 1
ATOM 2568 O O . THR A 1 338 ? 5.158 8.112 14.955 1.00 97.25 338 THR A O 1
ATOM 2571 N N . VAL A 1 339 ? 5.133 6.707 13.203 1.00 97.44 339 VAL A N 1
ATOM 2572 C CA . VAL A 1 339 ? 3.670 6.719 13.032 1.00 97.44 339 VAL A CA 1
ATOM 2573 C C . VAL A 1 339 ? 2.964 6.214 14.288 1.00 97.44 339 VAL A C 1
ATOM 2575 O O . VAL A 1 339 ? 2.013 6.839 14.763 1.00 97.44 339 VAL A O 1
ATOM 2578 N N . LYS A 1 340 ? 3.436 5.096 14.851 1.00 96.56 340 LYS A N 1
ATOM 2579 C CA . LYS A 1 340 ? 2.875 4.530 16.080 1.00 96.56 340 LYS A CA 1
ATOM 2580 C C . LYS A 1 340 ? 2.921 5.540 17.223 1.00 96.56 340 LYS A C 1
ATOM 2582 O O . LYS A 1 340 ? 1.909 5.741 17.888 1.00 96.56 340 LYS A O 1
ATOM 2587 N N . SER A 1 341 ? 4.075 6.169 17.431 1.00 97.06 341 SER A N 1
ATOM 2588 C CA . SER A 1 341 ? 4.283 7.132 18.514 1.00 97.06 341 SER A CA 1
ATOM 2589 C C . SER A 1 341 ? 3.355 8.337 18.375 1.00 97.06 341 SER A C 1
ATOM 2591 O O . SER A 1 341 ? 2.728 8.724 19.357 1.00 97.06 341 SER A O 1
ATOM 2593 N N . ALA A 1 342 ? 3.185 8.871 17.160 1.00 97.62 342 ALA A N 1
ATOM 2594 C CA . ALA A 1 342 ? 2.267 9.981 16.906 1.00 97.62 342 ALA A CA 1
ATOM 2595 C C . ALA A 1 342 ? 0.802 9.615 17.218 1.00 97.62 342 ALA A C 1
ATOM 2597 O O . ALA A 1 342 ? 0.104 10.360 17.906 1.00 97.62 342 ALA A O 1
ATOM 2598 N N . ILE A 1 343 ? 0.340 8.437 16.779 1.00 96.56 343 ILE A N 1
ATOM 2599 C CA . ILE A 1 343 ? -1.031 7.970 17.046 1.00 96.56 343 ILE A CA 1
ATOM 2600 C C . ILE A 1 343 ? -1.252 7.698 18.542 1.00 96.56 343 ILE A C 1
ATOM 2602 O O . ILE A 1 343 ? -2.295 8.066 19.084 1.00 96.56 343 ILE A O 1
ATOM 2606 N N . GLU A 1 344 ? -0.289 7.064 19.220 1.00 95.12 344 GLU A N 1
ATOM 2607 C CA . GLU A 1 344 ? -0.377 6.781 20.658 1.00 95.12 344 GLU A CA 1
ATOM 2608 C C . GLU A 1 344 ? -0.368 8.073 21.491 1.00 95.12 344 GLU A C 1
ATOM 2610 O O . GLU A 1 344 ? -1.167 8.200 22.422 1.00 95.12 344 GLU A O 1
ATOM 2615 N N . ALA A 1 345 ? 0.470 9.052 21.132 1.00 97.00 345 ALA A N 1
ATOM 2616 C CA . ALA A 1 345 ? 0.542 10.350 21.804 1.00 97.00 345 ALA A CA 1
ATOM 2617 C C . ALA A 1 345 ? -0.758 11.157 21.670 1.00 97.00 345 ALA A C 1
ATOM 2619 O O . ALA A 1 345 ? -1.167 11.833 22.613 1.00 97.00 345 ALA A O 1
ATOM 2620 N N . ALA A 1 346 ? -1.440 11.038 20.529 1.00 96.31 346 ALA A N 1
ATOM 2621 C CA . ALA A 1 346 ? -2.690 11.740 20.259 1.00 96.31 346 ALA A CA 1
ATOM 2622 C C . ALA A 1 346 ? -3.890 11.253 21.088 1.00 96.31 346 ALA A C 1
ATOM 2624 O O . ALA A 1 346 ? -4.903 11.949 21.144 1.00 96.31 346 ALA A O 1
ATOM 2625 N N . GLN A 1 347 ? -3.809 10.058 21.692 1.00 94.25 347 GLN A N 1
ATOM 2626 C CA . GLN A 1 347 ? -4.862 9.471 22.537 1.00 94.25 347 GLN A CA 1
ATOM 2627 C C . GLN A 1 347 ? -6.266 9.528 21.903 1.00 94.25 347 GLN A C 1
ATOM 2629 O O . GLN A 1 347 ? -7.260 9.850 22.558 1.00 94.25 347 GLN A O 1
ATOM 2634 N N . LEU A 1 348 ? -6.356 9.217 20.605 1.00 93.44 348 LEU A N 1
ATOM 2635 C CA . LEU A 1 348 ? -7.611 9.295 19.858 1.00 93.44 348 LEU A CA 1
ATOM 2636 C C . LEU A 1 348 ? -8.674 8.348 20.457 1.00 93.44 348 LEU A C 1
ATOM 2638 O O . LEU A 1 348 ? -8.416 7.147 20.597 1.00 93.44 348 LEU A O 1
ATOM 2642 N N . PRO A 1 349 ? -9.883 8.841 20.786 1.00 93.00 349 PRO A N 1
ATOM 2643 C CA . PRO A 1 349 ? -10.907 8.025 21.426 1.00 93.00 349 PRO A CA 1
ATOM 2644 C C . PRO A 1 349 ? -11.397 6.919 20.488 1.00 93.00 349 PRO A C 1
ATOM 2646 O O . PRO A 1 349 ? -11.648 7.153 19.307 1.00 93.00 349 PRO A O 1
ATOM 2649 N N . TYR A 1 350 ? -11.560 5.708 21.031 1.00 95.31 350 TYR A N 1
ATOM 2650 C CA . TYR A 1 350 ? -12.037 4.523 20.300 1.00 95.31 350 TYR A CA 1
ATOM 2651 C C . TYR A 1 350 ? -11.245 4.212 19.016 1.00 95.31 350 TYR A C 1
ATOM 2653 O O . TYR A 1 350 ? -11.798 3.651 18.066 1.00 95.31 350 TYR A O 1
ATOM 2661 N N . CYS A 1 351 ? -9.961 4.574 18.993 1.00 97.12 351 CYS A N 1
ATOM 2662 C CA . CYS A 1 351 ? -9.049 4.320 17.891 1.00 97.12 351 CYS A CA 1
ATOM 2663 C C . CYS A 1 351 ? -8.116 3.148 18.223 1.00 97.12 351 CYS A C 1
ATOM 2665 O O . CYS A 1 351 ? -7.511 3.108 19.293 1.00 97.12 351 CYS A O 1
ATOM 2667 N N . TYR A 1 352 ? -8.003 2.195 17.301 1.00 97.50 352 TYR A N 1
ATOM 2668 C CA . TYR A 1 352 ? -7.222 0.971 17.454 1.00 97.50 352 TYR A CA 1
ATOM 2669 C C . TYR A 1 352 ? -6.200 0.894 16.329 1.00 97.50 352 TYR A C 1
ATOM 2671 O O . TYR A 1 352 ? -6.572 0.906 15.156 1.00 97.50 352 TYR A O 1
ATOM 2679 N N . PHE A 1 353 ? -4.921 0.818 16.682 1.00 97.81 353 PHE A N 1
ATOM 2680 C CA . PHE A 1 353 ? -3.821 0.839 15.725 1.00 97.81 353 PHE A CA 1
ATOM 2681 C C . PHE A 1 353 ? -3.014 -0.457 15.776 1.00 97.81 353 PHE A C 1
ATOM 2683 O O . PHE A 1 353 ? -2.591 -0.887 16.850 1.00 97.81 353 PHE A O 1
ATOM 2690 N N . SER A 1 354 ? -2.765 -1.031 14.600 1.00 98.44 354 SER A N 1
ATOM 2691 C CA . SER A 1 354 ? -1.866 -2.167 14.400 1.00 98.44 354 SER A CA 1
ATOM 2692 C C . SER A 1 354 ? -0.960 -1.938 13.193 1.00 98.44 354 SER A C 1
ATOM 2694 O O . SER A 1 354 ? -1.273 -1.163 12.290 1.00 98.44 354 SER A O 1
ATOM 2696 N N . MET A 1 355 ? 0.161 -2.653 13.165 1.00 98.56 355 MET A N 1
ATOM 2697 C CA . MET A 1 355 ? 1.087 -2.687 12.033 1.00 98.56 355 MET A CA 1
ATOM 2698 C C . MET A 1 355 ? 1.114 -4.099 11.448 1.00 98.56 355 MET A C 1
ATOM 2700 O O . MET A 1 355 ? 1.043 -5.073 12.195 1.00 98.56 355 MET A O 1
ATOM 2704 N N . ALA A 1 356 ? 1.219 -4.213 10.131 1.00 98.44 356 ALA A N 1
ATOM 2705 C CA . ALA A 1 356 ? 1.186 -5.462 9.385 1.00 98.44 356 ALA A CA 1
ATOM 2706 C C . ALA A 1 356 ? 2.346 -5.503 8.385 1.00 98.44 356 ALA A C 1
ATOM 2708 O O . ALA A 1 356 ? 2.451 -4.656 7.502 1.00 98.44 356 ALA A O 1
ATOM 2709 N N . GLU A 1 357 ? 3.219 -6.496 8.527 1.00 97.69 357 GLU A N 1
ATOM 2710 C CA . GLU A 1 357 ? 4.345 -6.725 7.623 1.00 97.69 357 GLU A CA 1
ATOM 2711 C C . GLU A 1 357 ? 3.903 -7.566 6.429 1.00 97.69 357 GLU A C 1
ATOM 2713 O O . GLU A 1 357 ? 3.296 -8.616 6.609 1.00 97.69 357 GLU A O 1
ATOM 2718 N N . MET A 1 358 ? 4.251 -7.174 5.207 1.00 95.88 358 MET A N 1
ATOM 2719 C CA . MET A 1 358 ? 3.825 -7.898 4.009 1.00 95.88 358 MET A CA 1
ATOM 2720 C C . MET A 1 358 ? 4.945 -8.632 3.289 1.00 95.88 358 MET A C 1
ATOM 2722 O O . MET A 1 358 ? 4.689 -9.669 2.660 1.00 95.88 358 MET A O 1
ATOM 2726 N N . ASN A 1 359 ? 6.178 -8.124 3.382 1.00 95.38 359 ASN A N 1
ATOM 2727 C CA . ASN A 1 359 ? 7.355 -8.730 2.764 1.00 95.38 359 ASN A CA 1
ATOM 2728 C C . ASN A 1 359 ? 7.146 -9.025 1.257 1.00 95.38 359 ASN A C 1
ATOM 2730 O O . ASN A 1 359 ? 7.445 -10.117 0.770 1.00 95.38 359 ASN A O 1
ATOM 2734 N N . LEU A 1 360 ? 6.536 -8.086 0.531 1.00 93.50 360 LEU A N 1
ATOM 2735 C CA . LEU A 1 360 ? 6.349 -8.137 -0.926 1.00 93.50 360 LEU A CA 1
ATOM 2736 C C . LEU A 1 360 ? 7.520 -7.512 -1.680 1.00 93.50 360 LEU A C 1
ATOM 2738 O O . LEU A 1 360 ? 7.818 -7.931 -2.802 1.00 93.50 360 LEU A O 1
ATOM 2742 N N . GLN A 1 361 ? 8.142 -6.523 -1.050 1.00 90.00 361 GLN A N 1
ATOM 2743 C CA . GLN A 1 361 ? 9.262 -5.754 -1.553 1.00 90.00 361 GLN A CA 1
ATOM 2744 C C . GLN A 1 361 ? 10.582 -6.363 -1.058 1.00 90.00 361 GLN A C 1
ATOM 2746 O O . GLN A 1 361 ? 10.751 -6.617 0.134 1.00 90.00 361 GLN A O 1
ATOM 2751 N N . ALA A 1 362 ? 11.492 -6.619 -1.988 1.00 82.56 362 ALA A N 1
ATOM 2752 C CA . ALA A 1 362 ? 12.885 -6.975 -1.766 1.00 82.56 362 ALA A CA 1
ATOM 2753 C C . ALA A 1 362 ? 13.826 -5.769 -1.959 1.00 82.56 362 ALA A C 1
ATOM 2755 O O . ALA A 1 362 ? 14.806 -5.673 -1.226 1.00 82.56 362 ALA A O 1
ATOM 2756 N N . ASP A 1 363 ? 13.502 -4.846 -2.874 1.00 73.88 363 ASP A N 1
ATOM 2757 C CA . ASP A 1 363 ? 14.346 -3.690 -3.225 1.00 73.88 363 ASP A CA 1
ATOM 2758 C C . ASP A 1 363 ? 13.822 -2.430 -2.537 1.00 73.88 363 ASP A C 1
ATOM 2760 O O . ASP A 1 363 ? 12.621 -2.196 -2.578 1.00 73.88 363 ASP A O 1
ATOM 2764 N N . SER A 1 364 ? 14.659 -1.581 -1.937 1.00 68.06 364 SER A N 1
ATOM 2765 C CA . SER A 1 364 ? 14.207 -0.459 -1.087 1.00 68.06 364 SER A CA 1
ATOM 2766 C C . SER A 1 364 ? 13.429 0.651 -1.816 1.00 68.06 364 SER A C 1
ATOM 2768 O O . SER A 1 364 ? 12.654 1.360 -1.177 1.00 68.06 364 SER A O 1
ATOM 2770 N N . SER A 1 365 ? 13.536 0.767 -3.143 1.00 86.44 365 SER A N 1
ATOM 2771 C CA . SER A 1 365 ? 13.023 1.922 -3.897 1.00 86.44 365 SER A CA 1
ATOM 2772 C C . SER A 1 365 ? 11.597 1.791 -4.458 1.00 86.44 365 SER A C 1
ATOM 2774 O O . SER A 1 365 ? 11.101 2.703 -5.121 1.00 86.44 365 SER A O 1
ATOM 2776 N N . GLU A 1 366 ? 10.900 0.680 -4.196 1.00 93.19 366 GLU A N 1
ATOM 2777 C CA . GLU A 1 366 ? 9.556 0.411 -4.742 1.00 93.19 366 GLU A CA 1
ATOM 2778 C C . GLU A 1 366 ? 8.402 0.679 -3.761 1.00 93.19 366 GLU A C 1
ATOM 2780 O O . GLU A 1 366 ? 7.230 0.581 -4.151 1.00 93.19 366 GLU A O 1
ATOM 2785 N N . SER A 1 367 ? 8.701 1.037 -2.507 1.00 95.31 367 SER A N 1
ATOM 2786 C CA . SER A 1 367 ? 7.701 1.170 -1.434 1.00 95.31 367 SER A CA 1
ATOM 2787 C C . SER A 1 367 ? 6.598 2.172 -1.777 1.00 95.31 367 SER A C 1
ATOM 2789 O O . SER A 1 367 ? 5.423 1.905 -1.514 1.00 95.31 367 SER A O 1
ATOM 2791 N N . GLY A 1 368 ? 6.931 3.278 -2.452 1.00 96.19 368 GLY A N 1
ATOM 2792 C CA . GLY A 1 368 ? 5.966 4.299 -2.876 1.00 96.19 368 GLY A CA 1
ATOM 2793 C C . GLY A 1 368 ? 4.933 3.777 -3.874 1.00 96.19 368 GLY A C 1
ATOM 2794 O O . GLY A 1 368 ? 3.724 3.887 -3.649 1.00 96.19 368 GLY A O 1
ATOM 2795 N N . ILE A 1 369 ? 5.384 3.160 -4.969 1.00 97.31 369 ILE A N 1
ATOM 2796 C CA . ILE A 1 369 ? 4.483 2.633 -6.005 1.00 97.31 369 ILE A CA 1
ATOM 2797 C C . ILE A 1 369 ? 3.691 1.434 -5.498 1.00 97.31 369 ILE A C 1
ATOM 2799 O O . ILE A 1 369 ? 2.495 1.344 -5.786 1.00 97.31 369 ILE A O 1
ATOM 2803 N N . ILE A 1 370 ? 4.304 0.527 -4.732 1.00 97.19 370 ILE A N 1
ATOM 2804 C CA . ILE A 1 370 ? 3.575 -0.610 -4.163 1.00 97.19 370 ILE A CA 1
ATOM 2805 C C . ILE A 1 370 ? 2.495 -0.099 -3.199 1.00 97.19 370 ILE A C 1
ATOM 2807 O O . ILE A 1 370 ? 1.332 -0.461 -3.381 1.00 97.19 370 ILE A O 1
ATOM 2811 N N . SER A 1 371 ? 2.820 0.813 -2.276 1.00 97.94 371 SER A N 1
ATOM 2812 C CA . SER A 1 371 ? 1.853 1.426 -1.345 1.00 97.94 371 SER A CA 1
ATOM 2813 C C . SER A 1 371 ? 0.702 2.144 -2.064 1.00 97.94 371 SER A C 1
ATOM 2815 O O . SER A 1 371 ? -0.467 1.994 -1.696 1.00 97.94 371 SER A O 1
ATOM 2817 N N . LEU A 1 372 ? 0.990 2.855 -3.158 1.00 98.31 372 LEU A N 1
ATOM 2818 C CA . LEU A 1 372 ? -0.033 3.502 -3.986 1.00 98.31 372 LEU A CA 1
ATOM 2819 C C . LEU A 1 372 ? -0.966 2.485 -4.666 1.00 98.31 372 LEU A C 1
ATOM 2821 O O . LEU A 1 372 ? -2.186 2.659 -4.690 1.00 98.31 372 LEU A O 1
ATOM 2825 N N . LEU A 1 373 ? -0.415 1.409 -5.236 1.00 96.56 373 LEU A N 1
ATOM 2826 C CA . LEU A 1 373 ? -1.212 0.342 -5.854 1.00 96.56 373 LEU A CA 1
ATOM 2827 C C . LEU A 1 373 ? -2.068 -0.393 -4.815 1.00 96.56 373 LEU A C 1
ATOM 2829 O O . LEU A 1 373 ? -3.180 -0.838 -5.124 1.00 96.56 373 LEU A O 1
ATOM 2833 N N . PHE A 1 374 ? -1.552 -0.485 -3.593 1.00 96.44 374 PHE A N 1
ATOM 2834 C CA . PHE A 1 374 ? -2.218 -1.047 -2.433 1.00 96.44 374 PHE A CA 1
ATOM 2835 C C . PHE A 1 374 ? -3.427 -0.240 -1.990 1.00 96.44 374 PHE A C 1
ATOM 2837 O O . PHE A 1 374 ? -4.473 -0.839 -1.761 1.00 96.44 374 PHE A O 1
ATOM 2844 N N . ALA A 1 375 ? -3.344 1.092 -1.963 1.00 98.06 375 ALA A N 1
ATOM 2845 C CA . ALA A 1 375 ? -4.469 1.950 -1.585 1.00 98.06 375 ALA A CA 1
ATOM 2846 C C . ALA A 1 375 ? -5.759 1.590 -2.344 1.00 98.06 375 ALA A C 1
ATOM 2848 O O . ALA A 1 375 ? -6.827 1.411 -1.757 1.00 98.06 375 ALA A O 1
ATOM 2849 N N . LYS A 1 376 ? -5.650 1.381 -3.663 1.00 96.19 376 LYS A N 1
ATOM 2850 C CA . LYS A 1 376 ? -6.794 0.977 -4.492 1.00 96.19 376 LYS A CA 1
ATOM 2851 C C . LYS A 1 376 ? -7.287 -0.432 -4.161 1.00 96.19 376 LYS A C 1
ATOM 2853 O O . LYS A 1 376 ? -8.470 -0.720 -4.308 1.00 96.19 376 LYS A O 1
ATOM 2858 N N . LYS A 1 377 ? -6.391 -1.343 -3.782 1.00 96.44 377 LYS A N 1
ATOM 2859 C CA . LYS A 1 377 ? -6.743 -2.721 -3.413 1.00 96.44 377 LYS A CA 1
ATOM 2860 C C . LYS A 1 377 ? -7.445 -2.770 -2.062 1.00 96.44 377 LYS A C 1
ATOM 2862 O O . LYS A 1 377 ? -8.457 -3.449 -1.969 1.00 96.44 377 LYS A O 1
ATOM 2867 N N . LEU A 1 378 ? -6.971 -1.998 -1.087 1.00 98.06 378 LEU A N 1
ATOM 2868 C CA . LEU A 1 378 ? -7.611 -1.830 0.217 1.00 98.06 378 LEU A CA 1
ATOM 2869 C C . LEU A 1 378 ? -9.056 -1.342 0.062 1.00 98.06 378 LEU A C 1
ATOM 2871 O O . LEU A 1 378 ? -9.959 -1.925 0.647 1.00 98.06 378 LEU A O 1
ATOM 2875 N N . HIS A 1 379 ? -9.291 -0.356 -0.810 1.00 97.56 379 HIS A N 1
ATOM 2876 C CA . HIS A 1 379 ? -10.646 0.106 -1.122 1.00 97.56 379 HIS A CA 1
ATOM 2877 C C . HIS A 1 379 ? -11.509 -0.974 -1.794 1.00 97.56 379 HIS A C 1
ATOM 2879 O O . HIS A 1 379 ? -12.597 -1.279 -1.316 1.00 97.56 379 HIS A O 1
ATOM 2885 N N . LEU A 1 380 ? -11.023 -1.595 -2.875 1.00 96.19 380 LEU A N 1
ATOM 2886 C CA . LEU A 1 380 ? -11.806 -2.583 -3.633 1.00 96.19 380 LEU A CA 1
ATOM 2887 C C . LEU A 1 380 ? -12.106 -3.871 -2.854 1.00 96.19 380 LEU A C 1
ATOM 2889 O O . LEU A 1 380 ? -13.050 -4.579 -3.189 1.00 96.19 380 LEU A O 1
ATOM 2893 N N . GLU A 1 381 ? -11.277 -4.205 -1.868 1.00 96.50 381 GLU A N 1
ATOM 2894 C CA . GLU A 1 381 ? -11.388 -5.427 -1.069 1.00 96.50 381 GLU A CA 1
ATOM 2895 C C . GLU A 1 381 ? -11.832 -5.125 0.376 1.00 96.50 381 GLU A C 1
ATOM 2897 O O . GLU A 1 381 ? -11.733 -6.000 1.235 1.00 96.50 381 GLU A O 1
ATOM 2902 N N . ALA A 1 382 ? -12.333 -3.911 0.652 1.00 96.19 382 ALA A N 1
ATOM 2903 C CA . ALA A 1 382 ? -12.639 -3.428 2.002 1.00 96.19 382 ALA A CA 1
ATOM 2904 C C . ALA A 1 382 ? -13.550 -4.382 2.795 1.00 96.19 382 ALA A C 1
ATOM 2906 O O . ALA A 1 382 ? -13.286 -4.649 3.968 1.00 96.19 382 ALA A O 1
ATOM 2907 N N . ASP A 1 383 ? -14.559 -4.969 2.140 1.00 95.44 383 ASP A N 1
ATOM 2908 C CA . ASP A 1 383 ? -15.466 -5.947 2.755 1.00 95.44 383 ASP A CA 1
ATOM 2909 C C . ASP A 1 383 ? -14.746 -7.217 3.222 1.00 95.44 383 ASP A C 1
ATOM 2911 O O . ASP A 1 383 ? -15.054 -7.751 4.288 1.00 95.44 383 ASP A O 1
ATOM 2915 N N . LYS A 1 384 ? -13.758 -7.695 2.456 1.00 95.44 384 LYS A N 1
ATOM 2916 C CA . LYS A 1 384 ? -12.955 -8.870 2.834 1.00 95.44 384 LYS A CA 1
ATOM 2917 C C . LYS A 1 384 ? -12.013 -8.545 3.990 1.00 95.44 384 LYS A C 1
ATOM 2919 O O . LYS A 1 384 ? -11.753 -9.403 4.825 1.00 95.44 384 LYS A O 1
ATOM 2924 N N . LEU A 1 385 ? -11.548 -7.299 4.062 1.00 97.50 385 LEU A N 1
ATOM 2925 C CA . LEU A 1 385 ? -10.672 -6.812 5.129 1.00 97.50 385 LEU A CA 1
ATOM 2926 C C . LEU A 1 385 ? -11.420 -6.466 6.419 1.00 97.50 385 LEU A C 1
ATOM 2928 O O . LEU A 1 385 ? -10.790 -6.285 7.459 1.00 97.50 385 LEU A O 1
ATOM 2932 N N . LYS A 1 386 ? -12.756 -6.418 6.393 1.00 97.56 386 LYS A N 1
ATOM 2933 C CA . LYS A 1 386 ? -13.575 -6.087 7.563 1.00 97.56 386 LYS A CA 1
ATOM 2934 C C . LYS A 1 386 ? -13.262 -6.969 8.774 1.00 97.56 386 LYS A C 1
ATOM 2936 O O . LYS A 1 386 ? -13.222 -6.456 9.888 1.00 97.56 386 LYS A O 1
ATOM 2941 N N . VAL A 1 387 ? -12.998 -8.262 8.558 1.00 98.12 387 VAL A N 1
ATOM 2942 C CA . VAL A 1 387 ? -12.610 -9.199 9.629 1.00 98.12 387 VAL A CA 1
ATOM 2943 C C . VAL A 1 387 ? -11.287 -8.771 10.268 1.00 98.12 387 VAL A C 1
ATOM 2945 O O . VAL A 1 387 ? -11.223 -8.610 11.481 1.00 98.12 387 VAL A O 1
ATOM 2948 N N . MET A 1 388 ? -10.271 -8.449 9.461 1.00 98.44 388 MET A N 1
ATOM 2949 C CA . MET A 1 388 ? -8.980 -7.955 9.957 1.00 98.44 388 MET A CA 1
ATOM 2950 C C . MET A 1 388 ? -9.142 -6.681 10.804 1.00 98.44 388 MET A C 1
ATOM 2952 O O . MET A 1 388 ? -8.532 -6.537 11.864 1.00 98.44 388 MET A O 1
ATOM 2956 N N . HIS A 1 389 ? -10.014 -5.762 10.374 1.00 98.75 389 HIS A N 1
ATOM 2957 C CA . HIS A 1 389 ? -10.310 -4.545 11.130 1.00 98.75 389 HIS A CA 1
ATOM 2958 C C . HIS A 1 389 ? -11.098 -4.801 12.420 1.00 98.75 389 HIS A C 1
ATOM 2960 O O . HIS A 1 389 ? -10.862 -4.099 13.407 1.00 98.75 389 HIS A O 1
ATOM 2966 N N . GLN A 1 390 ? -12.007 -5.779 12.436 1.00 98.62 390 GLN A N 1
ATOM 2967 C CA . GLN A 1 390 ? -12.725 -6.215 13.639 1.00 98.62 390 GLN A CA 1
ATOM 2968 C C . GLN A 1 390 ? -11.780 -6.862 14.655 1.00 98.62 390 GLN A C 1
ATOM 2970 O O . GLN A 1 390 ? -11.888 -6.580 15.852 1.00 98.62 390 GLN A O 1
ATOM 2975 N N . ASP A 1 391 ? -10.822 -7.656 14.186 1.00 98.56 391 ASP A N 1
ATOM 2976 C CA . ASP A 1 391 ? -9.810 -8.291 15.028 1.00 98.56 391 ASP A CA 1
ATOM 2977 C C . ASP A 1 391 ? -8.844 -7.256 15.616 1.00 98.56 391 ASP A C 1
ATOM 2979 O O . ASP A 1 391 ? -8.464 -7.353 16.787 1.00 98.56 391 ASP A O 1
ATOM 2983 N N . ASN A 1 392 ? -8.519 -6.204 14.855 1.00 98.56 392 ASN A N 1
ATOM 2984 C CA . ASN A 1 392 ? -7.762 -5.054 15.356 1.00 98.56 392 ASN A CA 1
ATOM 2985 C C . ASN A 1 392 ? -8.534 -4.313 16.463 1.00 98.56 392 ASN A C 1
ATOM 2987 O O . ASN A 1 392 ? -8.004 -4.084 17.547 1.00 98.56 392 ASN A O 1
ATOM 2991 N N . ILE A 1 393 ? -9.817 -4.008 16.231 1.00 98.19 393 ILE A N 1
ATOM 2992 C CA . ILE A 1 393 ? -10.699 -3.360 17.221 1.00 98.19 393 ILE A CA 1
ATOM 2993 C C . ILE A 1 393 ? -10.846 -4.203 18.495 1.00 98.19 393 ILE A C 1
ATOM 2995 O O . ILE A 1 393 ? -10.950 -3.667 19.599 1.00 98.19 393 ILE A O 1
ATOM 2999 N N . SER A 1 394 ? -10.885 -5.524 18.346 1.00 97.56 394 SER A N 1
ATOM 3000 C CA . SER A 1 394 ? -11.024 -6.459 19.466 1.00 97.56 394 SER A CA 1
ATOM 3001 C C . SER A 1 394 ? -9.703 -6.694 20.206 1.00 97.56 394 SER A C 1
ATOM 3003 O O . SER A 1 394 ? -9.702 -7.347 21.246 1.00 97.56 394 SER A O 1
ATOM 3005 N N . GLY A 1 395 ? -8.586 -6.164 19.695 1.00 96.00 395 GLY A N 1
ATOM 3006 C CA . GLY A 1 395 ? -7.256 -6.328 20.280 1.00 96.00 395 GLY A CA 1
ATOM 3007 C C . GLY A 1 395 ? -6.673 -7.734 20.120 1.00 96.00 395 GLY A C 1
ATOM 3008 O O . GLY A 1 395 ? -5.781 -8.102 20.881 1.00 96.00 395 GLY A O 1
ATOM 3009 N N . ILE A 1 396 ? -7.177 -8.525 19.164 1.00 97.12 396 ILE A N 1
ATOM 3010 C CA . ILE A 1 396 ? -6.728 -9.907 18.921 1.00 97.12 396 ILE A CA 1
ATOM 3011 C C . ILE A 1 396 ? -5.902 -10.063 17.641 1.00 97.12 396 ILE A C 1
ATOM 3013 O O . ILE A 1 396 ? -5.304 -11.118 17.448 1.00 97.12 396 ILE A O 1
ATOM 3017 N N . LEU A 1 397 ? -5.834 -9.027 16.792 1.00 97.44 397 LEU A N 1
ATOM 3018 C CA . LEU A 1 397 ? -5.068 -9.071 15.543 1.00 97.44 397 LEU A CA 1
ATOM 3019 C C . LEU A 1 397 ? -3.583 -9.364 15.798 1.00 97.44 397 LEU A C 1
ATOM 3021 O O . LEU A 1 397 ? -3.030 -10.294 15.221 1.00 97.44 397 LEU A O 1
ATOM 3025 N N . CYS A 1 398 ? -2.935 -8.593 16.675 1.00 94.25 398 CYS A N 1
ATOM 3026 C CA . CYS A 1 398 ? -1.546 -8.807 17.072 1.00 94.25 398 CYS A CA 1
ATOM 3027 C C . CYS A 1 398 ? -1.295 -8.357 18.519 1.00 94.25 398 CYS A C 1
ATOM 3029 O O . CYS A 1 398 ? -2.092 -7.639 19.126 1.00 94.25 398 CYS A O 1
ATOM 3031 N N . LYS A 1 399 ? -0.167 -8.793 19.097 1.00 91.94 399 LYS A N 1
ATOM 3032 C CA . LYS A 1 399 ? 0.264 -8.317 20.419 1.00 91.94 399 LYS A CA 1
ATOM 3033 C C . LYS A 1 399 ? 0.583 -6.823 20.344 1.00 91.94 399 LYS A C 1
ATOM 3035 O O . LYS A 1 399 ? 1.170 -6.359 19.368 1.00 91.94 399 LYS A O 1
ATOM 3040 N N . ARG A 1 400 ? 0.263 -6.082 21.409 1.00 85.69 400 ARG A N 1
ATOM 3041 C CA . ARG A 1 400 ? 0.540 -4.642 21.484 1.00 85.69 400 ARG A CA 1
ATOM 3042 C C . ARG A 1 400 ? 2.020 -4.361 21.215 1.00 85.69 400 ARG A C 1
ATOM 3044 O O . ARG A 1 400 ? 2.889 -4.940 21.860 1.00 85.69 400 ARG A O 1
ATOM 3051 N N . GLY A 1 401 ? 2.283 -3.454 20.277 1.00 83.81 401 GLY A N 1
ATOM 3052 C CA . GLY A 1 401 ? 3.637 -3.039 19.907 1.00 83.81 401 GLY A CA 1
ATOM 3053 C C . GLY A 1 401 ? 4.404 -4.009 19.014 1.00 83.81 401 GLY A C 1
ATOM 3054 O O . GLY A 1 401 ? 5.513 -3.680 18.617 1.00 83.81 401 GLY A O 1
ATOM 3055 N N . VAL A 1 402 ? 3.825 -5.157 18.655 1.00 94.19 402 VAL A N 1
ATOM 3056 C CA . VAL A 1 402 ? 4.457 -6.129 17.761 1.00 94.19 402 VAL A CA 1
ATOM 3057 C C . VAL A 1 402 ? 3.708 -6.133 16.428 1.00 94.19 402 VAL A C 1
ATOM 3059 O O . VAL A 1 402 ? 2.504 -6.409 16.431 1.00 94.19 402 VAL A O 1
ATOM 3062 N N . PRO A 1 403 ? 4.376 -5.850 15.293 1.00 97.38 403 PRO A N 1
ATOM 3063 C CA . PRO A 1 403 ? 3.757 -5.985 13.980 1.00 97.38 403 PRO A CA 1
ATOM 3064 C C . PRO A 1 403 ? 3.244 -7.406 13.723 1.00 97.38 403 PRO A C 1
ATOM 3066 O O . PRO A 1 403 ? 3.885 -8.391 14.095 1.00 97.38 403 PRO A O 1
ATOM 3069 N N . LEU A 1 404 ? 2.106 -7.525 13.040 1.00 98.12 404 LEU A N 1
ATOM 3070 C CA . LEU A 1 404 ? 1.608 -8.796 12.530 1.00 98.12 404 LEU A CA 1
ATOM 3071 C C . LEU A 1 404 ? 2.567 -9.305 11.437 1.00 98.12 404 LEU A C 1
ATOM 3073 O O . LEU A 1 404 ? 2.748 -8.611 10.434 1.00 98.12 404 LEU A O 1
ATOM 3077 N N . PRO A 1 405 ? 3.191 -10.488 11.589 1.00 97.38 405 PRO A N 1
ATOM 3078 C CA . PRO A 1 405 ? 4.148 -10.985 10.607 1.00 97.38 405 PRO A CA 1
ATOM 3079 C C . PRO A 1 405 ? 3.455 -11.426 9.311 1.00 97.38 405 PRO A C 1
ATOM 3081 O O . PRO A 1 405 ? 2.308 -11.876 9.326 1.00 97.38 405 PRO A O 1
ATOM 3084 N N . TYR A 1 406 ? 4.188 -11.400 8.195 1.00 96.81 406 TYR A N 1
ATOM 3085 C CA . TYR A 1 406 ? 3.631 -11.631 6.853 1.00 96.81 406 TYR A CA 1
ATOM 3086 C C . TYR A 1 406 ? 2.833 -12.926 6.683 1.00 96.81 406 TYR A C 1
ATOM 3088 O O . TYR A 1 406 ? 1.810 -12.928 6.011 1.00 96.81 406 TYR A O 1
ATOM 3096 N N . HIS A 1 407 ? 3.249 -14.024 7.314 1.00 96.12 407 HIS A N 1
ATOM 3097 C CA . HIS A 1 407 ? 2.539 -15.300 7.200 1.00 96.12 407 HIS A CA 1
ATOM 3098 C C . HIS A 1 407 ? 1.162 -15.273 7.882 1.00 96.12 407 HIS A C 1
ATOM 3100 O O . HIS A 1 407 ? 0.296 -16.051 7.508 1.00 96.12 407 HIS A O 1
ATOM 3106 N N . LYS A 1 408 ? 0.952 -14.375 8.856 1.00 97.62 408 LYS A N 1
ATOM 3107 C CA . LYS A 1 408 ? -0.358 -14.113 9.465 1.00 97.62 408 LYS A CA 1
ATOM 3108 C C . LYS A 1 408 ? -1.177 -13.112 8.668 1.00 97.62 408 LYS A C 1
ATOM 3110 O O . LYS A 1 408 ? -2.383 -13.273 8.560 1.00 97.62 408 LYS A O 1
ATOM 3115 N N . VAL A 1 409 ? -0.532 -12.118 8.063 1.00 97.69 409 VAL A N 1
ATOM 3116 C CA . VAL A 1 409 ? -1.191 -11.204 7.117 1.00 97.69 409 VAL A CA 1
ATOM 3117 C C . VAL A 1 409 ? -1.771 -11.975 5.921 1.00 97.69 409 VAL A C 1
ATOM 3119 O O . VAL A 1 409 ? -2.880 -11.681 5.478 1.00 97.69 409 VAL A O 1
ATOM 3122 N N . ASP A 1 410 ? -1.067 -13.011 5.454 1.00 97.56 410 ASP A N 1
ATOM 3123 C CA . ASP A 1 410 ? -1.493 -13.893 4.357 1.00 97.56 410 ASP A CA 1
ATOM 3124 C C . ASP A 1 410 ? -2.826 -14.612 4.615 1.00 97.56 410 ASP A C 1
ATOM 3126 O O . ASP A 1 410 ? -3.476 -15.008 3.652 1.00 97.56 410 ASP A O 1
ATOM 3130 N N . GLU A 1 411 ? -3.241 -14.769 5.877 1.00 96.38 411 GLU A N 1
ATOM 3131 C CA . GLU A 1 411 ? -4.530 -15.373 6.254 1.00 96.38 411 GLU A CA 1
ATOM 3132 C C . GLU A 1 411 ? -5.712 -14.406 6.013 1.00 96.38 411 GLU A C 1
ATOM 3134 O O . GLU A 1 411 ? -6.848 -14.848 5.845 1.00 96.38 411 GLU A O 1
ATOM 3139 N N . TYR A 1 412 ? -5.458 -13.091 5.958 1.00 97.44 412 TYR A N 1
ATOM 3140 C CA . TYR A 1 412 ? -6.484 -12.057 5.754 1.00 97.44 412 TYR A CA 1
ATOM 3141 C C . TYR A 1 412 ? -6.534 -11.532 4.317 1.00 97.44 412 TYR A C 1
ATOM 3143 O O . TYR A 1 412 ? -7.600 -11.146 3.828 1.00 97.44 412 TYR A O 1
ATOM 3151 N N . LEU A 1 413 ? -5.384 -11.449 3.641 1.00 96.81 413 LEU A N 1
ATOM 3152 C CA . LEU A 1 413 ? -5.293 -10.743 2.368 1.00 96.81 413 LEU A CA 1
ATOM 3153 C C . LEU A 1 413 ? -5.589 -11.647 1.161 1.00 96.81 413 LEU A C 1
ATOM 3155 O O . LEU A 1 413 ? -4.973 -12.702 0.999 1.00 96.81 413 LEU A O 1
ATOM 3159 N N . PRO A 1 414 ? -6.458 -11.216 0.227 1.00 95.50 414 PRO A N 1
ATOM 3160 C CA . PRO A 1 414 ? -6.662 -11.935 -1.020 1.00 95.50 414 PRO A CA 1
ATOM 3161 C C . PRO A 1 414 ? -5.450 -11.826 -1.960 1.00 95.50 414 PRO A C 1
ATOM 3163 O O . PRO A 1 414 ? -4.706 -10.845 -1.964 1.00 95.50 414 PRO A O 1
ATOM 3166 N N . GLY A 1 415 ? -5.311 -12.793 -2.871 1.00 95.00 415 GLY A N 1
ATOM 3167 C CA . GLY A 1 415 ? -4.197 -12.883 -3.822 1.00 95.00 415 GLY A CA 1
ATOM 3168 C C . GLY A 1 415 ? -4.063 -11.673 -4.751 1.00 95.00 415 GLY A C 1
ATOM 3169 O O . GLY A 1 415 ? -3.013 -11.449 -5.349 1.00 95.00 415 GLY A O 1
ATOM 3170 N N . THR A 1 416 ? -5.094 -10.832 -4.850 1.00 94.25 416 THR A N 1
ATOM 3171 C CA . THR A 1 416 ? -5.060 -9.572 -5.603 1.00 94.25 416 THR A CA 1
ATOM 3172 C C . THR A 1 416 ? -4.029 -8.570 -5.063 1.00 94.25 416 THR A C 1
ATOM 3174 O O . THR A 1 416 ? -3.561 -7.738 -5.847 1.00 94.25 416 THR A O 1
ATOM 3177 N N . PHE A 1 417 ? -3.618 -8.676 -3.793 1.00 96.75 417 PHE A N 1
ATOM 3178 C CA . PHE A 1 417 ? -2.552 -7.871 -3.177 1.00 96.75 417 PHE A CA 1
ATOM 3179 C C . PHE A 1 417 ? -1.133 -8.329 -3.564 1.00 96.75 417 PHE A C 1
ATOM 3181 O O . PHE A 1 417 ? -0.191 -7.545 -3.530 1.00 96.75 417 PHE A O 1
ATOM 3188 N N . TYR A 1 418 ? -0.973 -9.567 -4.035 1.00 96.69 418 TYR A N 1
ATOM 3189 C CA . TYR A 1 418 ? 0.335 -10.191 -4.287 1.00 96.69 418 TYR A CA 1
ATOM 3190 C C . TYR A 1 418 ? 0.807 -10.018 -5.735 1.00 96.69 418 TYR A C 1
ATOM 3192 O O . TYR A 1 418 ? 1.880 -10.469 -6.121 1.00 96.69 418 TYR A O 1
ATOM 3200 N N . LYS A 1 419 ? 0.032 -9.301 -6.555 1.00 95.56 419 LYS A N 1
ATOM 3201 C CA . LYS A 1 419 ? 0.279 -9.061 -7.990 1.00 95.56 419 LYS A CA 1
ATOM 3202 C C . LYS A 1 419 ? 1.611 -8.396 -8.324 1.00 95.56 419 LYS A C 1
ATOM 3204 O O . LYS A 1 419 ? 1.989 -8.405 -9.499 1.00 95.56 419 LYS A O 1
ATOM 3209 N N . HIS A 1 420 ? 2.221 -7.759 -7.332 1.00 95.31 420 HIS A N 1
ATOM 3210 C CA . HIS A 1 420 ? 3.444 -6.972 -7.433 1.00 95.31 420 HIS A CA 1
ATOM 3211 C C . HIS A 1 420 ? 4.523 -7.466 -6.460 1.00 95.31 420 HIS A C 1
ATOM 3213 O O . HIS A 1 420 ? 5.478 -6.742 -6.215 1.00 95.31 420 HIS A O 1
ATOM 3219 N N . ALA A 1 421 ? 4.387 -8.683 -5.914 1.00 94.94 421 ALA A N 1
ATOM 3220 C CA . ALA A 1 421 ? 5.474 -9.292 -5.155 1.00 94.94 421 ALA A CA 1
ATOM 3221 C C . ALA A 1 421 ? 6.712 -9.430 -6.053 1.00 94.94 421 ALA A C 1
ATOM 3223 O O . ALA A 1 421 ? 6.608 -9.881 -7.199 1.00 94.94 421 ALA A O 1
ATOM 3224 N N . GLN A 1 422 ? 7.876 -9.054 -5.529 1.00 92.75 422 GLN A N 1
ATOM 3225 C CA . GLN A 1 422 ? 9.097 -8.974 -6.331 1.00 92.75 422 GLN A CA 1
ATOM 3226 C C . GLN A 1 422 ? 9.797 -10.325 -6.517 1.00 92.75 422 GLN A C 1
ATOM 3228 O O . GLN A 1 422 ? 10.580 -10.488 -7.451 1.00 92.75 422 GLN A O 1
ATOM 3233 N N . THR A 1 423 ? 9.492 -11.318 -5.671 1.00 91.31 423 THR A N 1
ATOM 3234 C CA . THR A 1 423 ? 10.156 -12.630 -5.693 1.00 91.31 423 THR A CA 1
ATOM 3235 C C . THR A 1 423 ? 9.168 -13.785 -5.832 1.00 91.31 423 THR A C 1
ATOM 3237 O O . THR A 1 423 ? 8.119 -13.820 -5.181 1.00 91.31 423 THR A O 1
ATOM 3240 N N . GLY A 1 424 ? 9.546 -14.800 -6.617 1.00 92.31 424 GLY A N 1
ATOM 3241 C CA . GLY A 1 424 ? 8.771 -16.040 -6.724 1.00 92.31 424 GLY A CA 1
ATOM 3242 C C . GLY A 1 424 ? 8.659 -16.794 -5.402 1.00 92.31 424 GLY A C 1
ATOM 3243 O O . GLY A 1 424 ? 7.601 -17.334 -5.090 1.00 92.31 424 GLY A O 1
ATOM 3244 N N . LYS A 1 425 ? 9.697 -16.722 -4.557 1.00 93.69 425 LYS A N 1
ATOM 3245 C CA . LYS A 1 425 ? 9.681 -17.283 -3.198 1.00 93.69 425 LYS A CA 1
ATOM 3246 C C . LYS A 1 425 ? 8.539 -16.714 -2.353 1.00 93.69 425 LYS A C 1
ATOM 3248 O O . LYS A 1 425 ? 7.928 -17.452 -1.584 1.00 93.69 425 LYS A O 1
ATOM 3253 N N . ARG A 1 426 ? 8.242 -15.415 -2.474 1.00 94.75 426 ARG A N 1
ATOM 3254 C CA . ARG A 1 426 ? 7.149 -14.789 -1.722 1.00 94.75 426 ARG A CA 1
ATOM 3255 C C . ARG A 1 426 ? 5.771 -15.250 -2.202 1.00 94.75 426 ARG A C 1
ATOM 3257 O O . ARG A 1 426 ? 4.908 -15.493 -1.358 1.00 94.75 426 ARG A O 1
ATOM 3264 N N . ILE A 1 427 ? 5.589 -15.388 -3.519 1.00 95.38 427 ILE A N 1
ATOM 3265 C CA . ILE A 1 427 ? 4.357 -15.919 -4.125 1.00 95.38 427 ILE A CA 1
ATOM 3266 C C . ILE A 1 427 ? 4.138 -17.378 -3.728 1.00 95.38 427 ILE A C 1
ATOM 3268 O O . ILE A 1 427 ? 3.048 -17.713 -3.282 1.00 95.38 427 ILE A O 1
ATOM 3272 N N . ALA A 1 428 ? 5.171 -18.220 -3.826 1.00 94.94 428 ALA A N 1
ATOM 3273 C CA . ALA A 1 428 ? 5.091 -19.627 -3.441 1.00 94.94 428 ALA A CA 1
ATOM 3274 C C . ALA A 1 428 ? 4.625 -19.780 -1.986 1.00 94.94 428 ALA A C 1
ATOM 3276 O O . ALA A 1 428 ? 3.637 -20.458 -1.731 1.00 94.94 428 ALA A O 1
ATOM 3277 N N . LYS A 1 429 ? 5.239 -19.030 -1.057 1.00 96.12 429 LYS A N 1
ATOM 3278 C CA . LYS A 1 429 ? 4.825 -19.007 0.355 1.00 96.12 429 LYS A CA 1
ATOM 3279 C C . LYS A 1 429 ? 3.353 -18.636 0.556 1.00 96.12 429 LYS A C 1
ATOM 3281 O O . LYS A 1 429 ? 2.697 -19.249 1.387 1.00 96.12 429 LYS A O 1
ATOM 3286 N N . TYR A 1 430 ? 2.850 -17.646 -0.184 1.00 97.25 430 TYR A N 1
ATOM 3287 C CA . TYR A 1 430 ? 1.444 -17.239 -0.099 1.00 97.25 430 TYR A CA 1
ATOM 3288 C C . TYR A 1 430 ? 0.499 -18.330 -0.622 1.00 97.25 430 TYR A C 1
ATOM 3290 O O . TYR A 1 430 ? -0.517 -18.630 -0.002 1.00 97.25 430 TYR A O 1
ATOM 3298 N N . VAL A 1 431 ? 0.832 -18.932 -1.767 1.00 96.25 431 VAL A N 1
ATOM 3299 C CA . VAL A 1 431 ? 0.013 -19.974 -2.407 1.00 96.25 431 VAL A CA 1
ATOM 3300 C C . VAL A 1 431 ? 0.043 -21.283 -1.614 1.00 96.25 431 VAL A C 1
ATOM 3302 O O . VAL A 1 431 ? -0.943 -22.017 -1.611 1.00 96.25 431 VAL A O 1
ATOM 3305 N N . ASP A 1 432 ? 1.133 -21.573 -0.902 1.00 94.75 432 ASP A N 1
ATOM 3306 C CA . ASP A 1 432 ? 1.230 -22.758 -0.049 1.00 94.75 432 ASP A CA 1
ATOM 3307 C C . ASP A 1 432 ? 0.204 -22.747 1.090 1.00 94.75 432 ASP A C 1
ATOM 3309 O O . ASP A 1 432 ? -0.351 -23.806 1.404 1.00 94.75 432 ASP A O 1
ATOM 3313 N N . THR A 1 433 ? -0.075 -21.570 1.663 1.00 94.25 433 THR A N 1
ATOM 3314 C CA . THR A 1 433 ? -1.086 -21.368 2.713 1.00 94.25 433 THR A CA 1
ATOM 3315 C C . THR A 1 433 ? -2.475 -21.031 2.160 1.00 94.25 433 THR A C 1
ATOM 3317 O O . THR A 1 433 ? -3.465 -21.329 2.819 1.00 94.25 433 THR A O 1
ATOM 3320 N N . ASN A 1 434 ? -2.568 -20.493 0.938 1.00 96.31 434 ASN A N 1
ATOM 3321 C CA . ASN A 1 434 ? -3.818 -20.126 0.262 1.00 96.31 434 ASN A CA 1
ATOM 3322 C C . ASN A 1 434 ? -3.954 -20.864 -1.083 1.00 96.31 434 ASN A C 1
ATOM 3324 O O . ASN A 1 434 ? -3.858 -20.279 -2.172 1.00 96.31 434 ASN A O 1
ATOM 3328 N N . ARG A 1 435 ? -4.135 -22.189 -1.000 1.00 94.94 435 ARG A N 1
ATOM 3329 C CA . ARG A 1 435 ? -4.054 -23.132 -2.133 1.00 94.94 435 ARG A CA 1
ATOM 3330 C C . ARG A 1 435 ? -5.015 -22.816 -3.276 1.00 94.94 435 ARG A C 1
ATOM 3332 O O . ARG A 1 435 ? -4.719 -23.140 -4.425 1.00 94.94 435 ARG A O 1
ATOM 3339 N N . GLU A 1 436 ? -6.138 -22.159 -3.010 1.00 95.12 436 GLU A N 1
ATOM 3340 C CA . GLU A 1 436 ? -7.083 -21.752 -4.046 1.00 95.12 436 GLU A CA 1
ATOM 3341 C C . GLU A 1 436 ? -6.458 -20.792 -5.071 1.00 95.12 436 GLU A C 1
ATOM 3343 O O . GLU A 1 436 ? -6.841 -20.810 -6.244 1.00 95.12 436 GLU A O 1
ATOM 3348 N N . TYR A 1 437 ? -5.448 -20.001 -4.686 1.00 94.94 437 TYR A N 1
ATOM 3349 C CA . TYR A 1 437 ? -4.750 -19.087 -5.598 1.00 94.94 437 TYR A CA 1
ATOM 3350 C C . TYR A 1 437 ? -3.764 -19.768 -6.546 1.00 94.94 437 TYR A C 1
ATOM 3352 O O . TYR A 1 437 ? -3.215 -19.100 -7.424 1.00 94.94 437 TYR A O 1
ATOM 3360 N N . PHE A 1 438 ? -3.613 -21.092 -6.452 1.00 92.62 438 PHE A N 1
ATOM 3361 C CA . PHE A 1 438 ? -2.933 -21.873 -7.479 1.00 92.62 438 PHE A CA 1
ATOM 3362 C C . PHE A 1 438 ? -3.678 -21.813 -8.825 1.00 92.62 438 PHE A C 1
ATOM 3364 O O . PHE A 1 438 ? -3.047 -21.762 -9.875 1.00 92.62 438 PHE A O 1
ATOM 3371 N N . ILE A 1 439 ? -5.017 -21.762 -8.799 1.00 94.00 439 ILE A N 1
ATOM 3372 C CA . ILE A 1 439 ? -5.864 -21.721 -10.008 1.00 94.00 439 ILE A CA 1
ATOM 3373 C C . ILE A 1 439 ? -6.767 -20.484 -10.096 1.00 94.00 439 ILE A C 1
ATOM 3375 O O . ILE A 1 439 ? -7.350 -20.212 -11.147 1.00 94.00 439 ILE A O 1
ATOM 3379 N N . LYS A 1 440 ? -6.926 -19.730 -9.003 1.00 94.62 440 LYS A N 1
ATOM 3380 C CA . LYS A 1 440 ? -7.833 -18.579 -8.960 1.00 94.62 440 LYS A CA 1
ATOM 3381 C C . LYS A 1 440 ? -7.284 -17.400 -9.759 1.00 94.62 440 LYS A C 1
ATOM 3383 O O . LYS A 1 440 ? -6.152 -16.953 -9.575 1.00 94.62 440 LYS A O 1
ATOM 3388 N N . LYS A 1 441 ? -8.145 -16.853 -10.613 1.00 94.12 441 LYS A N 1
ATOM 3389 C CA . LYS A 1 441 ? -7.871 -15.671 -11.430 1.00 94.12 441 LYS A CA 1
ATOM 3390 C C . LYS A 1 441 ? -7.752 -14.416 -10.555 1.00 94.12 441 LYS A C 1
ATOM 3392 O O . LYS A 1 441 ? -8.564 -14.198 -9.658 1.00 94.12 441 LYS A O 1
ATOM 3397 N N . ILE A 1 442 ? -6.761 -13.571 -10.841 1.00 91.19 442 ILE A N 1
ATOM 3398 C CA . ILE A 1 442 ? -6.421 -12.359 -10.062 1.00 91.19 442 ILE A CA 1
ATOM 3399 C C . ILE A 1 442 ? -6.571 -11.046 -10.850 1.00 91.19 442 ILE A C 1
ATOM 3401 O O . ILE A 1 442 ? -6.198 -9.960 -10.378 1.00 91.19 442 ILE A O 1
ATOM 3405 N N . ASN A 1 443 ? -7.046 -11.119 -12.094 1.00 86.19 443 ASN A N 1
ATOM 3406 C CA . ASN A 1 443 ? -7.321 -9.957 -12.932 1.00 86.19 443 ASN A CA 1
ATOM 3407 C C . ASN A 1 443 ? -8.288 -10.283 -14.080 1.00 86.19 443 ASN A C 1
ATOM 3409 O O . ASN A 1 443 ? -8.595 -11.439 -14.342 1.00 86.19 443 ASN A O 1
ATOM 3413 N N . ASN A 1 444 ? -8.698 -9.238 -14.800 1.00 87.38 444 ASN A N 1
ATOM 3414 C CA . ASN A 1 444 ? -9.608 -9.326 -15.947 1.00 87.38 444 ASN A CA 1
ATOM 3415 C C . ASN A 1 444 ? -8.956 -9.932 -17.206 1.00 87.38 444 ASN A C 1
ATOM 3417 O O . ASN A 1 444 ? -9.614 -10.046 -18.230 1.00 87.38 444 ASN A O 1
ATOM 3421 N N . LYS A 1 445 ? -7.661 -10.274 -17.156 1.00 89.62 445 LYS A N 1
ATOM 3422 C CA . LYS A 1 445 ? -6.958 -11.023 -18.209 1.00 89.62 445 LYS A CA 1
ATOM 3423 C C . LYS A 1 445 ? -6.945 -12.525 -17.917 1.00 89.62 445 LYS A C 1
ATOM 3425 O O . LYS A 1 445 ? -6.183 -13.249 -18.544 1.00 89.62 445 LYS A O 1
ATOM 3430 N N . ASP A 1 446 ? -7.737 -12.970 -16.940 1.00 89.12 446 ASP A N 1
ATOM 3431 C CA . ASP A 1 446 ? -7.868 -14.374 -16.559 1.00 89.12 446 ASP A CA 1
ATOM 3432 C C . ASP A 1 446 ? -6.553 -15.040 -16.110 1.00 89.12 446 ASP A C 1
ATOM 3434 O O . ASP A 1 446 ? -6.413 -16.260 -16.156 1.00 89.12 446 ASP A O 1
ATOM 3438 N N . GLU A 1 447 ? -5.592 -14.250 -15.624 1.00 92.06 447 GLU A N 1
ATOM 3439 C CA . GLU A 1 447 ? -4.301 -14.761 -15.153 1.00 92.06 447 GLU A CA 1
ATOM 3440 C C . GLU A 1 447 ? -4.369 -15.223 -13.694 1.00 92.06 447 GLU A C 1
ATOM 3442 O O . GLU A 1 447 ? -5.018 -14.582 -12.861 1.00 92.06 447 GLU A O 1
ATOM 3447 N N . ILE A 1 448 ? -3.614 -16.273 -13.371 1.00 94.06 448 ILE A N 1
ATOM 3448 C CA . ILE A 1 448 ? -3.272 -16.676 -11.997 1.00 94.06 448 ILE A CA 1
ATOM 3449 C C . ILE A 1 448 ? -1.983 -15.976 -11.529 1.00 94.06 448 ILE A C 1
ATOM 3451 O O . ILE A 1 448 ? -1.289 -15.338 -12.329 1.00 94.06 448 ILE A O 1
ATOM 3455 N N . LEU A 1 449 ? -1.637 -16.095 -10.239 1.00 94.50 449 LEU A N 1
ATOM 3456 C CA . LEU A 1 449 ? -0.456 -15.427 -9.669 1.00 94.50 449 LEU A CA 1
ATOM 3457 C C . LEU A 1 449 ? 0.855 -15.833 -10.347 1.00 94.50 449 LEU A C 1
ATOM 3459 O O . LEU A 1 449 ? 1.620 -14.950 -10.729 1.00 94.50 449 LEU A O 1
ATOM 3463 N N . HIS A 1 450 ? 1.089 -17.134 -10.539 1.00 92.81 450 HIS A N 1
ATOM 3464 C CA . HIS A 1 450 ? 2.324 -17.639 -11.150 1.00 92.81 450 HIS A CA 1
ATOM 3465 C C . HIS A 1 450 ? 2.491 -17.159 -12.597 1.00 92.81 450 HIS A C 1
ATOM 3467 O O . HIS A 1 450 ? 3.488 -16.523 -12.907 1.00 92.81 450 HIS A O 1
ATOM 3473 N N . HIS A 1 451 ? 1.465 -17.305 -13.444 1.00 94.19 451 HIS A N 1
ATOM 3474 C CA . HIS A 1 451 ? 1.521 -16.806 -14.827 1.00 94.19 451 HIS A CA 1
ATOM 3475 C C . HIS A 1 451 ? 1.784 -15.299 -14.895 1.00 94.19 451 HIS A C 1
ATOM 3477 O O . HIS A 1 451 ? 2.511 -14.810 -15.762 1.00 94.19 451 HIS A O 1
ATOM 3483 N N . ARG A 1 452 ? 1.181 -14.534 -13.976 1.00 94.75 452 ARG A N 1
ATOM 3484 C CA . ARG A 1 452 ? 1.434 -13.099 -13.897 1.00 94.75 452 ARG A CA 1
ATOM 3485 C C . ARG A 1 452 ? 2.881 -12.818 -13.503 1.00 94.75 452 ARG A C 1
ATOM 3487 O O . ARG A 1 452 ? 3.460 -11.910 -14.097 1.00 94.75 452 ARG A O 1
ATOM 3494 N N . LEU A 1 453 ? 3.412 -13.518 -12.503 1.00 93.56 453 LEU A N 1
ATOM 3495 C CA . LEU A 1 453 ? 4.800 -13.382 -12.077 1.00 93.56 453 LEU A CA 1
ATOM 3496 C C . LEU A 1 453 ? 5.732 -13.648 -13.262 1.00 93.56 453 LEU A C 1
ATOM 3498 O O . LEU A 1 453 ? 6.454 -12.736 -13.644 1.00 93.56 453 LEU A O 1
ATOM 3502 N N . ASP A 1 454 ? 5.598 -14.805 -13.913 1.00 93.19 454 ASP A N 1
ATOM 3503 C CA . ASP A 1 454 ? 6.450 -15.231 -15.029 1.00 93.19 454 ASP A CA 1
ATOM 3504 C C . ASP A 1 454 ? 6.473 -14.195 -16.163 1.00 93.19 454 ASP A C 1
ATOM 3506 O O . ASP A 1 454 ? 7.530 -13.832 -16.672 1.00 93.19 454 ASP A O 1
ATOM 3510 N N . ARG A 1 455 ? 5.316 -13.614 -16.509 1.00 94.19 455 ARG A N 1
ATOM 3511 C CA . ARG A 1 455 ? 5.219 -12.571 -17.548 1.00 94.19 455 ARG A CA 1
ATOM 3512 C C . ARG A 1 455 ? 5.954 -11.268 -17.204 1.00 94.19 455 ARG A C 1
ATOM 3514 O O . ARG A 1 455 ? 6.233 -10.460 -18.093 1.00 94.19 455 ARG A O 1
ATOM 3521 N N . HIS A 1 456 ? 6.187 -10.995 -15.925 1.00 94.19 456 HIS A N 1
ATOM 3522 C CA . HIS A 1 456 ? 6.917 -9.805 -15.475 1.00 94.19 456 HIS A CA 1
ATOM 3523 C C . HIS A 1 456 ? 8.292 -10.153 -14.905 1.00 94.19 456 HIS A C 1
ATOM 3525 O O . HIS A 1 456 ? 8.983 -9.247 -14.449 1.00 94.19 456 HIS A O 1
ATOM 3531 N N . SER A 1 457 ? 8.687 -11.421 -14.942 1.00 92.81 457 SER A N 1
ATOM 3532 C CA . SER A 1 457 ? 9.986 -11.869 -14.481 1.00 92.81 457 SER A CA 1
ATOM 3533 C C . SER A 1 457 ? 11.075 -11.552 -15.499 1.00 92.81 457 SER A C 1
ATOM 3535 O O . SER A 1 457 ? 10.881 -11.680 -16.707 1.00 92.81 457 SER A O 1
AT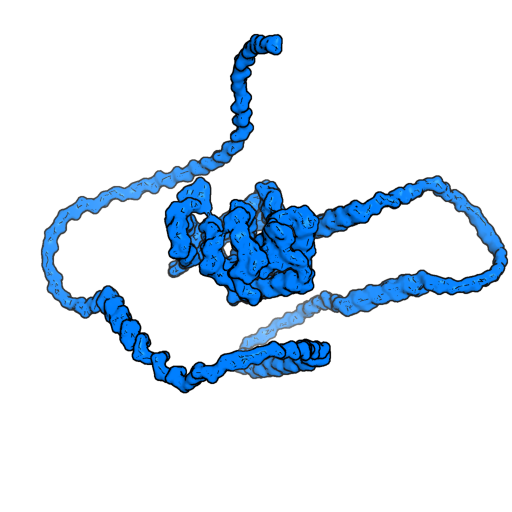OM 3537 N N . VAL A 1 458 ? 12.232 -11.156 -14.986 1.00 90.25 458 VAL A N 1
ATOM 3538 C CA . VAL A 1 458 ? 13.486 -11.030 -15.727 1.00 90.25 458 VAL A CA 1
ATOM 3539 C C . VAL A 1 458 ? 14.550 -11.868 -15.021 1.00 90.25 458 VAL A C 1
ATOM 3541 O O . VAL A 1 458 ? 14.533 -11.995 -13.793 1.00 90.25 458 VAL A O 1
ATOM 3544 N N . LEU A 1 459 ? 15.437 -12.482 -15.803 1.00 87.25 459 LEU A N 1
ATOM 3545 C CA . LEU A 1 459 ? 16.580 -13.230 -15.288 1.00 87.25 459 LEU A CA 1
ATOM 3546 C C . LEU A 1 459 ? 17.764 -12.271 -15.139 1.00 87.25 459 LEU A C 1
ATOM 3548 O O . LEU A 1 459 ? 18.182 -11.664 -16.124 1.00 87.25 459 LEU A O 1
ATOM 3552 N N . LEU A 1 460 ? 18.277 -12.144 -13.919 1.00 82.62 460 LEU A N 1
ATOM 3553 C CA . LEU A 1 460 ? 19.423 -11.315 -13.561 1.00 82.62 460 LEU A CA 1
ATOM 3554 C C . LEU A 1 460 ? 20.485 -12.196 -12.945 1.00 82.62 460 LEU A C 1
ATOM 3556 O O . LEU A 1 460 ? 20.292 -12.682 -11.830 1.00 82.62 460 LEU A O 1
ATOM 3560 N N . GLU A 1 461 ? 21.577 -12.406 -13.675 1.00 80.75 461 GLU A N 1
ATOM 3561 C CA . GLU A 1 461 ? 22.608 -13.368 -13.286 1.00 80.75 461 GLU A CA 1
ATOM 3562 C C . GLU A 1 461 ? 21.945 -14.727 -12.975 1.00 80.75 461 GLU A C 1
ATOM 3564 O O . GLU A 1 461 ? 21.390 -15.357 -13.877 1.00 80.75 461 GLU A O 1
ATOM 3569 N N . ASP A 1 462 ? 21.888 -15.108 -11.696 1.00 79.94 462 ASP A N 1
ATOM 3570 C CA . ASP A 1 462 ? 21.304 -16.358 -11.198 1.00 79.94 462 ASP A CA 1
ATOM 3571 C C . ASP A 1 462 ? 19.968 -16.170 -10.446 1.00 79.94 462 ASP A C 1
ATOM 3573 O O . ASP A 1 462 ? 19.485 -17.077 -9.759 1.00 79.94 462 ASP A O 1
ATOM 3577 N N . LYS A 1 463 ? 19.352 -14.984 -10.522 1.00 83.00 463 LYS A N 1
ATOM 3578 C CA . LYS A 1 463 ? 18.121 -14.641 -9.793 1.00 83.00 463 LYS A CA 1
ATOM 3579 C C . LYS A 1 463 ? 17.001 -14.225 -10.737 1.00 83.00 463 LYS A C 1
ATOM 3581 O O . LYS A 1 463 ? 17.176 -13.425 -11.649 1.00 83.00 463 LYS A O 1
ATOM 3586 N N . VAL A 1 464 ? 15.801 -14.730 -10.463 1.00 86.50 464 VAL A N 1
ATOM 3587 C CA . VAL A 1 464 ? 14.574 -14.300 -11.140 1.00 86.50 464 VAL A CA 1
ATOM 3588 C C . VAL A 1 464 ? 13.873 -13.256 -10.278 1.00 86.50 464 VAL A C 1
ATOM 3590 O O . VAL A 1 464 ? 13.428 -13.564 -9.168 1.00 86.50 464 VAL A O 1
ATOM 3593 N N . VAL A 1 465 ? 13.746 -12.037 -10.801 1.00 89.88 465 VAL A N 1
ATOM 3594 C CA . VAL A 1 465 ? 13.054 -10.923 -10.132 1.00 89.88 465 VAL A CA 1
ATOM 3595 C C . VAL A 1 465 ? 11.912 -10.403 -10.996 1.00 89.88 465 VAL A C 1
ATOM 3597 O O . VAL A 1 465 ? 11.943 -10.511 -12.219 1.00 89.88 465 VAL A O 1
ATOM 3600 N N . SER A 1 466 ? 10.874 -9.858 -10.368 1.00 93.25 466 SER A N 1
ATOM 3601 C CA . SER A 1 466 ? 9.710 -9.307 -11.068 1.00 93.25 466 SER A CA 1
ATOM 3602 C C . SER A 1 466 ? 9.832 -7.799 -11.249 1.00 93.25 466 SER A C 1
ATOM 3604 O O . SER A 1 466 ? 9.861 -7.068 -10.263 1.00 93.25 466 SER A O 1
ATOM 3606 N N . CYS A 1 467 ? 9.777 -7.317 -12.494 1.00 94.38 467 CYS A N 1
ATOM 3607 C CA . CYS A 1 467 ? 9.732 -5.885 -12.815 1.00 94.38 467 CYS A CA 1
ATOM 3608 C C . CYS A 1 467 ? 8.295 -5.313 -12.831 1.00 94.38 467 CYS A C 1
ATOM 3610 O O . CYS A 1 467 ? 7.979 -4.330 -13.516 1.00 94.38 467 CYS A O 1
ATOM 3612 N N . SER A 1 468 ? 7.346 -5.980 -12.155 1.00 95.38 468 SER A N 1
ATOM 3613 C CA . SER A 1 468 ? 5.930 -5.614 -12.252 1.00 95.38 468 SER A CA 1
ATOM 3614 C C . SER A 1 468 ? 5.600 -4.262 -11.616 1.00 95.38 468 SER A C 1
ATOM 3616 O O . SER A 1 468 ? 4.623 -3.652 -12.067 1.00 95.38 468 SER A O 1
ATOM 3618 N N . SER A 1 469 ? 6.298 -3.834 -10.564 1.00 95.12 469 SER A N 1
ATOM 3619 C CA . SER A 1 469 ? 6.075 -2.529 -9.924 1.00 95.12 469 SER A CA 1
ATOM 3620 C C . SER A 1 469 ? 6.668 -1.402 -10.774 1.00 95.12 469 SER A C 1
ATOM 3622 O O . SER A 1 469 ? 5.959 -0.440 -11.064 1.00 95.12 469 SER A O 1
ATOM 3624 N N . GLN A 1 470 ? 7.855 -1.600 -11.351 1.00 95.38 470 GLN A N 1
ATOM 3625 C CA . GLN A 1 470 ? 8.515 -0.666 -12.271 1.00 95.38 470 GLN A CA 1
ATOM 3626 C C . GLN A 1 470 ? 7.656 -0.403 -13.517 1.00 95.38 470 GLN A C 1
ATOM 3628 O O . GLN A 1 470 ? 7.374 0.745 -13.870 1.00 95.38 470 GLN A O 1
ATOM 3633 N N . LYS A 1 471 ? 7.112 -1.462 -14.138 1.00 96.31 471 LYS A N 1
ATOM 3634 C CA . LYS A 1 471 ? 6.154 -1.318 -15.254 1.00 96.31 471 LYS A CA 1
ATOM 3635 C C . LYS A 1 471 ? 4.915 -0.512 -14.853 1.00 96.31 471 LYS A C 1
ATOM 3637 O O . LYS A 1 471 ? 4.364 0.223 -15.675 1.00 96.31 471 LYS A O 1
ATOM 3642 N N . LYS A 1 472 ? 4.464 -0.623 -13.597 1.00 96.62 472 LYS A N 1
ATOM 3643 C CA . LYS A 1 472 ? 3.352 0.187 -13.085 1.00 96.62 472 LYS A CA 1
ATOM 3644 C C . LYS A 1 472 ? 3.743 1.626 -12.785 1.00 96.62 472 LYS A C 1
ATOM 3646 O O . LYS A 1 472 ? 2.925 2.493 -13.085 1.00 96.62 472 LYS A O 1
ATOM 3651 N N . ARG A 1 473 ? 4.958 1.902 -12.308 1.00 97.31 473 ARG A N 1
ATOM 3652 C CA . ARG A 1 473 ? 5.490 3.269 -12.196 1.00 97.31 473 ARG A CA 1
ATOM 3653 C C . ARG A 1 473 ? 5.411 3.988 -13.540 1.00 97.31 473 ARG A C 1
ATOM 3655 O O . ARG A 1 473 ? 4.766 5.028 -13.640 1.00 97.31 473 ARG A O 1
ATOM 3662 N N . ILE A 1 474 ? 5.954 3.373 -14.592 1.00 97.56 474 ILE A N 1
ATOM 3663 C CA . ILE A 1 474 ? 5.939 3.923 -15.957 1.00 97.56 474 ILE A CA 1
ATOM 3664 C C . ILE A 1 474 ? 4.508 4.197 -16.431 1.00 97.56 474 ILE A C 1
ATOM 3666 O O . ILE A 1 474 ? 4.221 5.274 -16.951 1.00 97.56 474 ILE A O 1
ATOM 3670 N N . GLU A 1 475 ? 3.583 3.252 -16.234 1.00 97.75 475 GLU A N 1
ATOM 3671 C CA . GLU A 1 475 ? 2.171 3.431 -16.597 1.00 97.75 475 GLU A CA 1
ATOM 3672 C C . GLU A 1 475 ? 1.537 4.633 -15.883 1.00 97.75 475 GLU A C 1
ATOM 3674 O O . GLU A 1 475 ? 0.872 5.452 -16.524 1.00 97.75 475 GLU A O 1
ATOM 3679 N N . LYS A 1 476 ? 1.766 4.759 -14.571 1.00 97.31 476 LYS A N 1
ATOM 3680 C CA . LYS A 1 476 ? 1.262 5.873 -13.762 1.00 97.31 476 LYS A CA 1
ATOM 3681 C C . LYS A 1 476 ? 1.860 7.206 -14.214 1.00 97.31 476 LYS A C 1
ATOM 3683 O O . LYS A 1 476 ? 1.122 8.163 -14.430 1.00 97.31 476 LYS A O 1
ATOM 3688 N N . TYR A 1 477 ? 3.169 7.259 -14.441 1.00 97.00 477 TYR A N 1
ATOM 3689 C CA . TYR A 1 477 ? 3.864 8.479 -14.851 1.00 97.00 477 TYR A CA 1
ATOM 3690 C C . TYR A 1 477 ? 3.436 8.921 -16.253 1.00 97.00 477 TYR A C 1
ATOM 3692 O O . TYR A 1 477 ? 3.130 10.095 -16.467 1.00 97.00 477 TYR A O 1
ATOM 3700 N N . LYS A 1 478 ? 3.302 7.985 -17.202 1.00 97.06 478 LYS A N 1
ATOM 3701 C CA . LYS A 1 478 ? 2.749 8.266 -18.538 1.00 97.06 478 LYS A CA 1
ATOM 3702 C C . LYS A 1 478 ? 1.351 8.873 -18.460 1.00 97.06 478 LYS A C 1
ATOM 3704 O O . LYS A 1 478 ? 1.038 9.769 -19.242 1.00 97.06 478 LYS A O 1
ATOM 3709 N N . ALA A 1 479 ? 0.523 8.420 -17.520 1.00 95.69 479 ALA A N 1
ATOM 3710 C CA . ALA A 1 479 ? -0.819 8.954 -17.326 1.00 95.69 479 ALA A CA 1
ATOM 3711 C C . ALA A 1 479 ? -0.844 10.390 -16.768 1.00 95.69 479 ALA A C 1
ATOM 3713 O O . ALA A 1 479 ? -1.877 11.034 -16.887 1.00 95.69 479 ALA A O 1
ATOM 3714 N N . LEU A 1 480 ? 0.245 10.894 -16.176 1.00 94.00 480 LEU A N 1
ATOM 3715 C CA . LEU A 1 480 ? 0.361 12.296 -15.739 1.00 94.00 480 LEU A CA 1
ATOM 3716 C C . LEU A 1 480 ? 0.814 13.240 -16.865 1.00 94.00 480 LEU A C 1
ATOM 3718 O O . LEU A 1 480 ? 0.650 14.456 -16.776 1.00 94.00 480 LEU A O 1
ATOM 3722 N N . VAL A 1 481 ? 1.436 12.693 -17.912 1.00 91.31 481 VAL A N 1
ATOM 3723 C CA . VAL A 1 481 ? 1.922 13.475 -19.058 1.00 91.31 481 VAL A CA 1
ATOM 3724 C C . VAL A 1 481 ? 0.829 13.683 -20.106 1.00 91.31 481 VAL A C 1
ATOM 3726 O O . VAL A 1 481 ? 0.812 14.747 -20.738 1.00 91.31 481 VAL A O 1
ATOM 3729 N N . ARG A 1 482 ? -0.046 12.684 -20.280 1.00 83.00 482 ARG A N 1
ATOM 3730 C CA . ARG A 1 482 ? -1.279 12.787 -21.079 1.00 83.00 482 ARG A CA 1
ATOM 3731 C C . ARG A 1 482 ? -2.127 13.935 -20.545 1.00 83.00 482 ARG A C 1
ATOM 3733 O O . ARG A 1 482 ? -2.526 14.772 -21.379 1.00 83.00 482 ARG A O 1
#